Protein AF-A0A7X5CZ68-F1 (afdb_monomer_lite)

Secondary structure (DSSP, 8-state):
--HHHHHHHHHHHHHHHHHGGGG--S----SBPBHHHHHHHHHHHTT-HHHHHHHTTS--SSTTS-TT-TTHHHHHHHHHTTSS---STT---TTSBPBHHHHHHHHHHHTT--GGG-SSHHHHHHHHHHTTTTTTS---TTSBPBHHHHHHHHHHHHTTTT--EEEE----TTS-HHHHHHHHHHTT-EEEEPPPP-BTTS-B-TTSPBPGGGB-TTSPBPHHHHHHHHTT-GGGBSHHHHTTT-SEEEE---SBPPGGGSSS-----STT--B-HHHHHHHHHHHHHHHHHT--EEEETHHHHHHHHHTT---BS-HHHHHHHTT---TTSSS--TT-TT---EEEEEEE-TTT-SSHHHHH-SSEEEEEEE--S-B--GGGGTTSSPEEEEEEEETTEEEEEEEE-TTSSSEEEESS-HHHHHHHHHTSS-GGG--S-HHHHHHHHHHHHHHHTTPPEEEEPP-S-GGGGHHHHHHHHHTTPEEEEPPP--SHHHHHHHHTT-SEEEE---SPPPGGGGT-PPPTT-S--SHHHHHHHHHHHHHHHHHHHTT--EEEETHHHHHHHHHTT--EES-HHHHHT--STTGGGT-BTTBPEEEEEEE-TT-SHHHHHHSSSEEEEEEE--S-EE-TTSPPTTPEEEEE-GGG-EEEEE-TTSSSEEEESS-THHHHT-STT--S-HHHHHHHHHHHHHHH-

Radius of gyration: 29.51 Å; chains: 1; bounding box: 81×50×86 Å

Foldseek 3Di:
DPPLVVLQVVLVLLLVQQVVQVPDDDDFDPDFDFLLRLLVLLCVSSVNVVQLVVQLVDAQQAPPDDNPDPRRSSNSVCVVLVLDDCDPVRHPRRRHTAFPLNLLSSLCVSLPQDCLQPVDSVSSLCLCVLLCLQPPHPDDRGHTDTRVSSVSSSVSSSLQRLFFEEEEFDADDPDDVLLVSLLLVVLSHRYDYFDFKDFPLFDADPVRATDCVQADPLRAGDLVSLVVLLVLPLVRICLCSRCVRGLAYEAEAHWDEAQSLALDRDDDDLPSTHYGNSSNSRLLNNLSVCVVPLGAYEYEAVRVVSNLSSLRFDKDSFQQVVQVVVVHGPACQQFHDPPDPPGFFHWAKKAFPCVFDFPLCVLQLDRMWGGFGHHDRMFDFPRRCPPGQKTQGMWDAGRRGTTGAKIFNVVGLHGIYGNTDLSVLLSCVRPVVHNVVRPTDNSSSSSSSSLSRLSSSVFFEEEEFDADRCVVCVLVCVLLSVLGHHYTYQDQDQAQVSLLVSLVSGLAYEYDDDADADQVLLPDDDDPPGPPPDPSNVSSLNRLLSNLLNCLVVLRAYEAEAVRLVSNQSSLNFGKDRFQCVVVVHDPDLCVCQAPPPAWRFWKKAFAPPDDLLCVLQVDRMFGTFTHHDGMATDPVGGGPQWDQTMAIPPRTRAKIFNVVGLHDIYGNTQLSVDLVHDPSHDTDNSSSSSSSSVSSVSSD

Structure (mmCIF, N/CA/C/O backbone):
data_AF-A0A7X5CZ68-F1
#
_entry.id   AF-A0A7X5CZ68-F1
#
loop_
_atom_site.group_PDB
_atom_site.id
_atom_site.type_symbol
_atom_site.label_atom_id
_atom_site.label_alt_id
_atom_site.label_comp_id
_atom_site.label_asym_id
_atom_site.label_entity_id
_atom_site.label_seq_id
_atom_site.pdbx_PDB_ins_code
_atom_site.Cartn_x
_atom_site.Cartn_y
_atom_site.Cartn_z
_atom_site.occupancy
_atom_site.B_iso_or_equiv
_atom_site.auth_seq_id
_atom_site.auth_comp_id
_atom_site.auth_asym_id
_atom_site.auth_atom_id
_atom_site.pdbx_PDB_model_num
ATOM 1 N N . MET A 1 1 ? -5.972 -18.684 9.058 1.00 35.22 1 MET A N 1
ATOM 2 C CA . MET A 1 1 ? -6.239 -17.265 9.376 1.00 35.22 1 MET A CA 1
ATOM 3 C C . MET A 1 1 ? -4.919 -16.532 9.219 1.00 35.22 1 MET A C 1
ATOM 5 O O . MET A 1 1 ? -3.970 -16.954 9.872 1.00 35.22 1 MET A O 1
ATOM 9 N N . LYS A 1 2 ? -4.811 -15.534 8.329 1.00 49.53 2 LYS A N 1
ATOM 10 C CA . LYS A 1 2 ? -3.600 -14.694 8.250 1.00 49.53 2 LYS A CA 1
ATOM 11 C C . LYS A 1 2 ? -3.381 -14.028 9.622 1.00 49.53 2 LYS A C 1
ATOM 13 O O . LYS A 1 2 ? -4.362 -13.628 10.251 1.00 49.53 2 LYS A O 1
ATOM 18 N N . LYS A 1 3 ? -2.131 -13.928 10.099 1.00 53.28 3 LYS A N 1
ATOM 19 C CA . LYS A 1 3 ? -1.780 -13.359 11.423 1.00 53.28 3 LYS A CA 1
ATOM 20 C C . LYS A 1 3 ? -2.415 -11.974 11.663 1.00 53.28 3 LYS A C 1
ATOM 22 O O . LYS A 1 3 ? -2.873 -11.705 12.772 1.00 53.28 3 LYS A O 1
ATOM 27 N N . GLY A 1 4 ? -2.525 -11.151 10.616 1.00 51.50 4 GLY A N 1
ATOM 28 C CA . GLY A 1 4 ? -3.126 -9.814 10.677 1.00 51.50 4 GLY A CA 1
ATOM 29 C C . GLY A 1 4 ? -4.616 -9.786 11.048 1.00 51.50 4 GLY A C 1
ATOM 30 O O . GLY A 1 4 ? -5.042 -8.890 11.772 1.00 51.50 4 GLY A O 1
ATOM 31 N N . ILE A 1 5 ? -5.407 -10.791 10.649 1.00 50.97 5 ILE A N 1
ATOM 32 C CA . ILE A 1 5 ? -6.865 -10.817 10.889 1.00 50.97 5 ILE A CA 1
ATOM 33 C C . ILE A 1 5 ? -7.178 -10.946 12.389 1.00 50.97 5 ILE A C 1
ATOM 35 O O . ILE A 1 5 ? -8.067 -10.271 12.902 1.00 50.97 5 ILE A O 1
ATOM 39 N N . PHE A 1 6 ? -6.421 -11.774 13.116 1.00 52.44 6 PHE A N 1
ATOM 40 C CA . PHE A 1 6 ? -6.615 -11.958 14.559 1.00 52.44 6 PHE A CA 1
ATOM 41 C C . PHE A 1 6 ? -6.206 -10.713 15.362 1.00 52.44 6 PHE A C 1
ATOM 43 O O . PHE A 1 6 ? -6.923 -10.329 16.285 1.00 52.44 6 PHE A O 1
ATOM 50 N N . ARG A 1 7 ? -5.108 -10.040 14.973 1.00 63.91 7 ARG A N 1
ATOM 51 C CA . ARG A 1 7 ? -4.678 -8.771 15.591 1.00 63.91 7 ARG A CA 1
ATOM 52 C C . ARG A 1 7 ? -5.766 -7.693 15.449 1.00 63.91 7 ARG A C 1
ATOM 54 O O . ARG A 1 7 ? -6.125 -7.068 16.441 1.00 63.91 7 ARG A O 1
ATOM 61 N N . ARG A 1 8 ? -6.394 -7.562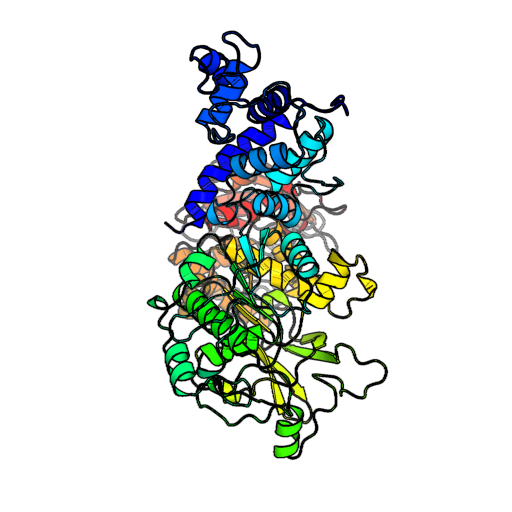 14.271 1.00 59.66 8 ARG A N 1
ATOM 62 C CA . ARG A 1 8 ? -7.445 -6.552 14.006 1.00 59.66 8 ARG A CA 1
ATOM 63 C C . ARG A 1 8 ? -8.704 -6.686 14.858 1.00 59.66 8 ARG A C 1
ATOM 65 O O . ARG A 1 8 ? -9.227 -5.678 15.327 1.00 59.66 8 ARG A O 1
ATOM 72 N N . VAL A 1 9 ? -9.205 -7.906 15.062 1.00 55.62 9 VAL A N 1
ATOM 73 C CA . VAL A 1 9 ? -10.436 -8.124 15.849 1.00 55.62 9 VAL A CA 1
ATOM 74 C C . VAL A 1 9 ? -10.251 -7.651 17.292 1.00 55.62 9 VAL A C 1
ATOM 76 O O . VAL A 1 9 ? -11.149 -7.042 17.870 1.00 55.62 9 VAL A O 1
ATOM 79 N N . ILE A 1 10 ? -9.069 -7.886 17.860 1.00 56.59 10 ILE A N 1
ATOM 80 C CA . ILE A 1 10 ? -8.745 -7.472 19.225 1.00 56.59 10 ILE A CA 1
ATOM 81 C C . ILE A 1 10 ? -8.475 -5.959 19.287 1.00 56.59 10 ILE A C 1
ATOM 83 O O . ILE A 1 10 ? -8.952 -5.285 20.201 1.00 56.59 10 ILE A O 1
ATOM 87 N N . SER A 1 11 ? -7.800 -5.409 18.272 1.00 60.72 11 SER A N 1
ATOM 88 C CA . SER A 1 11 ? -7.573 -3.970 18.098 1.00 60.72 11 SER A CA 1
ATOM 89 C C . SER A 1 11 ? -8.865 -3.139 18.139 1.00 60.72 11 SER A C 1
ATOM 91 O O . SER A 1 11 ? -8.887 -2.089 18.778 1.00 60.72 11 SER A O 1
ATOM 93 N N . LEU A 1 12 ? -9.961 -3.612 17.531 1.00 57.00 12 LEU A N 1
ATOM 94 C CA . LEU A 1 12 ? -11.237 -2.879 17.491 1.00 57.00 12 LEU A CA 1
ATOM 95 C C . LEU A 1 12 ? -11.872 -2.703 18.887 1.00 57.00 12 LEU A C 1
ATOM 97 O O . LEU A 1 12 ? -12.460 -1.661 19.187 1.00 57.00 12 LEU A O 1
ATOM 101 N N . ILE A 1 13 ? -11.723 -3.707 19.757 1.00 63.41 13 ILE A N 1
ATOM 102 C CA . ILE A 1 13 ? -12.223 -3.673 21.140 1.00 63.41 13 ILE A CA 1
ATOM 103 C C . ILE A 1 13 ? -11.433 -2.640 21.951 1.00 63.41 13 ILE A C 1
ATOM 105 O O . ILE A 1 13 ? -12.026 -1.809 22.637 1.00 63.41 13 ILE A O 1
ATOM 109 N N . ILE A 1 14 ? -10.103 -2.646 21.819 1.00 67.50 14 ILE A N 1
ATOM 110 C CA . ILE A 1 14 ? -9.207 -1.716 22.525 1.00 67.50 14 ILE A CA 1
ATOM 111 C C . ILE A 1 14 ? -9.460 -0.272 22.084 1.00 67.50 14 ILE A C 1
ATOM 113 O O . ILE A 1 14 ? -9.601 0.608 22.934 1.00 67.50 14 ILE A O 1
ATOM 117 N N . ALA A 1 15 ? -9.563 -0.029 20.772 1.00 63.47 15 ALA A N 1
ATOM 118 C CA . ALA A 1 15 ? -9.852 1.299 20.233 1.00 63.47 15 ALA A CA 1
ATOM 119 C C . ALA A 1 15 ? -11.174 1.847 20.780 1.00 63.47 15 ALA A C 1
ATOM 121 O O . ALA A 1 15 ? -11.231 2.987 21.236 1.00 63.47 15 ALA A O 1
ATOM 122 N N . THR A 1 16 ? -12.217 1.011 20.812 1.00 59.06 16 THR A N 1
ATOM 123 C CA . THR A 1 16 ? -13.520 1.396 21.366 1.00 59.06 16 THR A CA 1
ATOM 124 C C . THR A 1 16 ? -13.395 1.809 22.835 1.00 59.06 16 THR A C 1
ATOM 126 O O . THR A 1 16 ? -13.939 2.840 23.218 1.00 59.06 16 THR A O 1
ATOM 129 N N . CYS A 1 17 ? -12.630 1.073 23.649 1.00 62.72 17 CYS A N 1
ATOM 130 C CA . CYS A 1 17 ? -12.395 1.417 25.054 1.00 62.72 17 CYS A CA 1
ATOM 131 C C . CYS A 1 17 ? -11.641 2.748 25.237 1.00 62.72 17 CYS A C 1
ATOM 133 O O . CYS A 1 17 ? -12.026 3.536 26.097 1.00 62.72 17 CYS A O 1
ATOM 135 N N . MET A 1 18 ? -10.618 3.036 24.421 1.00 68.75 18 MET A N 1
ATOM 136 C CA . MET A 1 18 ? -9.841 4.281 24.530 1.00 68.75 18 MET A CA 1
ATOM 137 C C . MET A 1 18 ? -10.621 5.527 24.080 1.00 68.75 18 MET A C 1
ATOM 139 O O . MET A 1 18 ? -10.473 6.588 24.687 1.00 68.75 18 MET A O 1
ATOM 143 N N . VAL A 1 19 ? -11.491 5.422 23.067 1.00 54.94 19 VAL A N 1
ATOM 144 C CA . VAL A 1 19 ? -12.254 6.569 22.527 1.00 54.94 19 VAL A CA 1
ATOM 145 C C . VAL A 1 19 ? -13.197 7.180 23.573 1.00 54.94 19 VAL A C 1
ATOM 147 O O . VAL A 1 19 ? -13.352 8.400 23.616 1.00 54.94 19 VAL A O 1
ATOM 150 N N . PHE A 1 20 ? -13.769 6.374 24.476 1.00 50.47 20 PHE A N 1
ATOM 151 C CA . PHE A 1 20 ? -14.652 6.880 25.537 1.00 50.47 20 PHE A CA 1
ATOM 152 C C . PHE A 1 20 ? -13.923 7.679 26.633 1.00 50.47 20 PHE A C 1
ATOM 154 O O . PHE A 1 20 ? -14.557 8.489 27.308 1.00 50.47 20 PHE A O 1
ATOM 161 N N . SER A 1 21 ? -12.605 7.521 26.789 1.00 51.41 21 SER A N 1
ATOM 162 C CA . SER A 1 21 ? -11.818 8.276 27.783 1.00 51.41 21 SER A CA 1
ATOM 163 C C . SER A 1 21 ? -11.348 9.660 27.329 1.00 51.41 21 SER A C 1
ATOM 165 O O . SER A 1 21 ? -11.059 10.511 28.169 1.00 51.41 21 SER A O 1
ATOM 167 N N . LEU A 1 22 ? -11.330 9.927 26.017 1.00 52.78 22 LEU A N 1
ATOM 168 C CA . LEU A 1 22 ? -10.860 11.201 25.450 1.00 52.78 22 LEU A CA 1
ATOM 169 C C . LEU A 1 22 ? -11.785 12.391 25.783 1.00 52.78 22 LEU A C 1
ATOM 171 O O . LEU A 1 22 ? -11.454 13.538 25.497 1.00 52.78 22 LEU A O 1
ATOM 175 N N . GLY A 1 23 ? -12.940 12.134 26.408 1.00 44.09 23 GLY A N 1
ATOM 176 C CA . GLY A 1 23 ? -13.920 13.141 26.820 1.00 44.09 23 GLY A CA 1
ATOM 177 C C . GLY A 1 23 ? -13.605 13.893 28.122 1.00 44.09 23 GLY A C 1
ATOM 178 O O . GLY A 1 23 ? -14.427 14.706 28.543 1.00 44.09 23 GLY A O 1
ATOM 179 N N . ILE A 1 24 ? -12.463 13.650 28.779 1.00 47.41 24 ILE A N 1
ATOM 180 C CA . ILE A 1 24 ? -12.120 14.287 30.064 1.00 47.41 24 ILE A CA 1
ATOM 181 C C . ILE A 1 24 ? -10.760 14.993 29.993 1.00 47.41 24 ILE A C 1
ATOM 183 O O . ILE A 1 24 ? -9.799 14.495 30.558 1.00 47.41 24 ILE A O 1
ATOM 187 N N . THR A 1 25 ? -10.651 16.190 29.405 1.00 48.03 25 THR A N 1
ATOM 188 C CA . THR A 1 25 ? -9.485 17.057 29.693 1.00 48.03 25 THR A CA 1
ATOM 189 C C . THR A 1 25 ? -9.749 18.548 29.491 1.00 48.03 25 THR A C 1
ATOM 191 O O . THR A 1 25 ? -9.711 19.055 28.372 1.00 48.03 25 THR A O 1
ATOM 194 N N . THR A 1 26 ? -9.875 19.281 30.597 1.00 46.50 26 THR A N 1
ATOM 195 C CA . THR A 1 26 ? -9.484 20.704 30.676 1.00 46.50 26 THR A CA 1
ATOM 196 C C . THR A 1 26 ? -8.602 21.023 31.895 1.00 46.50 26 THR A C 1
ATOM 198 O O . THR A 1 26 ? -8.214 22.175 32.059 1.00 46.50 26 THR A O 1
ATOM 201 N N . TYR A 1 27 ? -8.225 20.029 32.723 1.00 52.41 27 TYR A N 1
ATOM 202 C CA . TYR A 1 27 ? -7.493 20.248 33.988 1.00 52.41 27 TYR A CA 1
ATOM 203 C C . TYR A 1 27 ? -6.554 19.090 34.416 1.00 52.41 27 TYR A C 1
ATOM 205 O O . TYR A 1 27 ? -6.491 18.768 35.601 1.00 52.41 27 TYR A O 1
ATOM 213 N N . ALA A 1 28 ? -5.841 18.426 33.495 1.00 62.06 28 ALA A N 1
ATOM 214 C CA . ALA A 1 28 ? -4.807 17.456 33.898 1.00 62.06 28 ALA A CA 1
ATOM 215 C C . ALA A 1 28 ? -3.602 18.194 34.520 1.00 62.06 28 ALA A C 1
ATOM 217 O O . ALA A 1 28 ? -3.162 19.205 33.973 1.00 62.06 28 ALA A O 1
ATOM 218 N N . SER A 1 29 ? -3.100 17.726 35.669 1.00 71.25 29 SER A N 1
ATOM 219 C CA . SER A 1 29 ? -1.969 18.351 36.368 1.00 71.25 29 SER A CA 1
ATOM 220 C C . SER A 1 29 ? -0.622 18.003 35.720 1.00 71.25 29 SER A C 1
ATOM 222 O O . SER A 1 29 ? -0.449 16.930 35.137 1.00 71.25 29 SER A O 1
ATOM 224 N N . ASP A 1 30 ? 0.347 18.908 35.885 1.00 77.88 30 ASP A N 1
ATOM 225 C CA . ASP A 1 30 ? 1.755 18.694 35.512 1.00 77.88 30 ASP A CA 1
ATOM 226 C C . ASP A 1 30 ? 2.582 18.034 36.629 1.00 77.88 30 ASP A C 1
ATOM 228 O O . ASP A 1 30 ? 3.779 17.795 36.466 1.00 77.88 30 ASP A O 1
ATOM 232 N N . ASP A 1 31 ? 1.952 17.721 37.763 1.00 86.12 31 ASP A N 1
ATOM 233 C CA . ASP A 1 31 ? 2.608 17.028 38.867 1.00 86.12 31 ASP A CA 1
ATOM 234 C C . ASP A 1 31 ? 3.003 15.600 38.457 1.00 86.12 31 ASP A C 1
ATOM 236 O O . ASP A 1 31 ? 2.296 14.923 37.704 1.00 86.12 31 ASP A O 1
ATOM 240 N N . ALA A 1 32 ? 4.150 15.144 38.964 1.00 91.88 32 ALA A N 1
ATOM 241 C CA . ALA A 1 32 ? 4.637 13.791 38.726 1.00 91.88 32 ALA A CA 1
ATOM 242 C C . ALA A 1 32 ? 3.706 12.759 39.376 1.00 91.88 32 ALA A C 1
ATOM 244 O O . ALA A 1 32 ? 3.396 12.863 40.563 1.00 91.88 32 ALA A O 1
ATOM 245 N N . LEU A 1 33 ? 3.311 11.748 38.605 1.00 95.50 33 LEU A N 1
ATOM 246 C CA . LEU A 1 33 ? 2.500 10.638 39.093 1.00 95.50 33 LEU A CA 1
ATOM 247 C C . LEU A 1 33 ? 3.352 9.643 39.886 1.00 95.50 33 LEU A C 1
ATOM 249 O O . LEU A 1 33 ? 4.505 9.370 39.546 1.00 95.50 33 LEU A O 1
ATOM 253 N N . THR A 1 34 ? 2.756 9.032 40.903 1.00 96.69 34 THR A N 1
ATOM 254 C CA . THR A 1 34 ? 3.235 7.762 41.463 1.00 96.69 34 THR A CA 1
ATOM 255 C C . THR A 1 34 ? 2.854 6.587 40.554 1.00 96.69 34 THR A C 1
ATOM 257 O O . THR A 1 34 ? 1.952 6.686 39.715 1.00 96.69 34 THR A O 1
ATOM 260 N N . ARG A 1 35 ? 3.507 5.431 40.722 1.00 96.06 35 ARG A N 1
ATOM 261 C CA . ARG A 1 35 ? 3.188 4.204 39.966 1.00 96.06 35 ARG A CA 1
ATOM 262 C C . ARG A 1 35 ? 1.737 3.758 40.166 1.00 96.06 35 ARG A C 1
ATOM 264 O O . ARG A 1 35 ? 1.097 3.324 39.209 1.00 96.06 35 ARG A O 1
ATOM 271 N N . ALA A 1 36 ? 1.199 3.890 41.379 1.00 95.44 36 ALA A N 1
ATOM 272 C CA . ALA A 1 36 ? -0.195 3.559 41.667 1.00 95.44 36 ALA A CA 1
ATOM 273 C C . ALA A 1 36 ? -1.189 4.511 40.978 1.00 95.44 36 ALA A C 1
ATOM 275 O O . ALA A 1 36 ? -2.195 4.056 40.428 1.00 95.44 36 ALA A O 1
ATOM 276 N N . GLU A 1 37 ? -0.895 5.815 40.953 1.00 95.38 37 GLU A N 1
ATOM 277 C CA . GLU A 1 37 ? -1.722 6.807 40.254 1.00 95.38 37 GLU A CA 1
ATOM 278 C C . GLU A 1 37 ? -1.704 6.601 38.736 1.00 95.38 37 GLU A C 1
ATOM 280 O O . GLU A 1 37 ? -2.759 6.673 38.105 1.00 95.38 37 GLU A O 1
ATOM 285 N N . LEU A 1 38 ? -0.542 6.271 38.156 1.00 95.50 38 LEU A N 1
ATOM 286 C CA . LEU A 1 38 ? -0.417 5.935 36.735 1.00 95.50 38 LEU A CA 1
ATOM 287 C C . LEU A 1 38 ? -1.285 4.723 36.358 1.00 95.50 38 LEU A C 1
ATOM 289 O O . LEU A 1 38 ? -2.043 4.782 35.390 1.00 95.50 38 LEU A O 1
ATOM 293 N N . VAL A 1 39 ? -1.219 3.634 37.134 1.00 95.31 39 VAL A N 1
ATOM 294 C CA . VAL A 1 39 ? -2.029 2.428 36.880 1.00 95.31 39 VAL A CA 1
ATOM 295 C C . VAL A 1 39 ? -3.521 2.711 37.023 1.00 95.31 39 VAL A C 1
ATOM 297 O O . VAL A 1 39 ? -4.319 2.239 36.212 1.00 95.31 39 VAL A O 1
ATOM 300 N N . LYS A 1 40 ? -3.915 3.503 38.025 1.00 94.00 40 LYS A N 1
ATOM 301 C CA . LYS A 1 40 ? -5.305 3.942 38.156 1.00 94.00 40 LYS A CA 1
ATOM 302 C C . LYS A 1 40 ? -5.756 4.697 36.903 1.00 94.00 40 LYS A C 1
ATOM 304 O O . LYS A 1 40 ? -6.815 4.385 36.365 1.00 94.00 40 LYS A O 1
ATOM 309 N N . LEU A 1 41 ? -4.948 5.646 36.428 1.00 91.44 41 LEU A N 1
ATOM 310 C CA . LEU A 1 41 ? -5.261 6.443 35.245 1.00 91.44 41 LEU A CA 1
ATOM 311 C C . LEU A 1 41 ? -5.403 5.565 33.993 1.00 91.44 41 LEU A C 1
ATOM 313 O O . LEU A 1 41 ? -6.374 5.711 33.264 1.00 91.44 41 LEU A O 1
ATOM 317 N N . LEU A 1 42 ? -4.512 4.589 33.791 1.00 90.94 42 LEU A N 1
ATOM 318 C CA . LEU A 1 42 ? -4.599 3.604 32.704 1.00 90.94 42 LEU A CA 1
ATOM 319 C C . LEU A 1 42 ? -5.924 2.814 32.714 1.00 90.94 42 LEU A C 1
ATOM 321 O O . LEU A 1 42 ? -6.554 2.612 31.675 1.00 90.94 42 LEU A O 1
ATOM 325 N N . VAL A 1 43 ? -6.354 2.349 33.887 1.00 89.69 43 VAL A N 1
ATOM 326 C CA . VAL A 1 43 ? -7.599 1.579 34.049 1.00 89.69 43 VAL A CA 1
ATOM 327 C C . VAL A 1 43 ? -8.840 2.458 33.859 1.00 89.69 43 VAL A C 1
ATOM 329 O O . VAL A 1 43 ? -9.831 2.016 33.276 1.00 89.69 43 VAL A O 1
ATOM 332 N N . ASP A 1 44 ? -8.792 3.711 34.306 1.00 86.94 44 ASP A N 1
ATOM 333 C CA . ASP A 1 44 ? -9.871 4.670 34.060 1.00 86.94 44 ASP A CA 1
ATOM 334 C C . ASP A 1 44 ? -9.977 5.003 32.561 1.00 86.94 44 ASP A C 1
ATOM 336 O O . ASP A 1 44 ? -11.078 5.007 32.010 1.00 86.94 44 ASP A O 1
ATOM 340 N N . THR A 1 45 ? -8.842 5.164 31.869 1.00 78.94 45 THR A N 1
ATOM 341 C CA . THR A 1 45 ? -8.762 5.365 30.409 1.00 78.94 45 THR A CA 1
ATOM 342 C C . THR A 1 45 ? -9.390 4.215 29.614 1.00 78.94 45 THR A C 1
ATOM 344 O O . THR A 1 45 ? -9.889 4.407 28.510 1.00 78.94 45 THR A O 1
ATOM 347 N N . THR A 1 46 ? -9.409 3.003 30.164 1.00 80.00 46 THR A N 1
ATOM 348 C CA . THR A 1 46 ? -10.030 1.837 29.514 1.00 80.00 46 THR A CA 1
ATOM 349 C C . THR A 1 46 ? -11.487 1.615 29.932 1.00 80.00 46 THR A C 1
ATOM 351 O O . THR A 1 46 ? -12.123 0.672 29.459 1.00 80.00 46 THR A O 1
ATOM 354 N N . GLY A 1 47 ? -12.040 2.472 30.800 1.00 82.56 47 GLY A N 1
ATOM 355 C CA . GLY A 1 47 ? -13.410 2.361 31.304 1.00 82.56 47 GLY A CA 1
ATOM 356 C C . GLY A 1 47 ? -13.629 1.167 32.240 1.00 82.56 47 GLY A C 1
ATOM 357 O O . GLY A 1 47 ? -14.759 0.704 32.393 1.00 82.56 47 GLY A O 1
ATOM 358 N N . GLN A 1 48 ? -12.568 0.637 32.858 1.00 85.12 48 GLN A N 1
ATOM 359 C CA . GLN A 1 48 ? -12.615 -0.597 33.655 1.00 85.12 48 GLN A CA 1
ATOM 360 C C . GLN A 1 48 ? -12.687 -0.349 35.176 1.00 85.12 48 GLN A C 1
ATOM 362 O O . GLN A 1 48 ? -12.429 -1.255 35.972 1.00 85.12 48 GLN A O 1
ATOM 367 N N . THR A 1 49 ? -13.086 0.848 35.612 1.00 85.56 49 THR A N 1
ATOM 368 C CA . THR A 1 49 ? -13.157 1.243 37.032 1.00 85.56 49 THR A CA 1
ATOM 369 C C . THR A 1 49 ? -14.024 0.294 37.882 1.00 85.56 49 THR A C 1
ATOM 371 O O . THR A 1 49 ? -13.646 -0.070 38.996 1.00 85.56 49 THR A O 1
ATOM 374 N N . GLU A 1 50 ? -15.159 -0.188 37.360 1.00 86.88 50 GLU A N 1
ATOM 375 C CA . GLU A 1 50 ? -16.010 -1.161 38.073 1.00 86.88 50 GLU A CA 1
ATOM 376 C C . GLU A 1 50 ? -15.327 -2.527 38.248 1.00 86.88 50 GLU A C 1
ATOM 378 O O . GLU A 1 50 ? -15.471 -3.190 39.278 1.00 86.88 50 GLU A O 1
ATOM 383 N N . GLN A 1 51 ? -14.537 -2.945 37.257 1.00 89.81 51 GLN A N 1
ATOM 384 C CA . GLN A 1 51 ? -13.796 -4.207 37.290 1.00 89.81 51 GLN A CA 1
ATOM 385 C C . GLN A 1 51 ? -12.642 -4.124 38.294 1.00 89.81 51 GLN A C 1
ATOM 387 O O . GLN A 1 51 ? -12.365 -5.100 38.995 1.00 89.81 51 GLN A O 1
ATOM 392 N N . ALA A 1 52 ? -12.027 -2.946 38.436 1.00 90.06 52 ALA A N 1
ATOM 393 C CA . ALA A 1 52 ? -11.026 -2.688 39.464 1.00 90.06 52 ALA A CA 1
ATOM 394 C C . ALA A 1 52 ? -11.625 -2.813 40.873 1.00 90.06 52 ALA A C 1
ATOM 396 O O . ALA A 1 52 ? -11.026 -3.447 41.741 1.00 90.06 52 ALA A O 1
ATOM 397 N N . ALA A 1 53 ? -12.844 -2.307 41.099 1.00 89.31 53 ALA A N 1
ATOM 398 C CA . ALA A 1 53 ? -13.529 -2.460 42.385 1.00 89.31 53 ALA A CA 1
ATOM 399 C C . ALA A 1 53 ? -13.774 -3.938 42.752 1.00 89.31 53 ALA A C 1
ATOM 401 O O . ALA A 1 53 ? -13.631 -4.323 43.913 1.00 89.31 53 ALA A O 1
ATOM 402 N N . ALA A 1 54 ? -14.089 -4.788 41.770 1.00 89.88 54 ALA A N 1
ATOM 403 C CA . ALA A 1 54 ? -14.203 -6.231 41.983 1.00 89.88 54 ALA A CA 1
ATOM 404 C C . ALA A 1 54 ? -12.838 -6.895 42.252 1.00 89.88 54 ALA A C 1
ATOM 406 O O . ALA A 1 54 ? -12.733 -7.776 43.107 1.00 89.88 54 ALA A O 1
ATOM 407 N N . ALA A 1 55 ? -11.783 -6.462 41.556 1.00 91.00 55 ALA A N 1
ATOM 408 C CA . ALA A 1 55 ? -10.425 -6.976 41.735 1.00 91.00 55 ALA A CA 1
ATOM 409 C C . ALA A 1 55 ? -9.824 -6.647 43.117 1.00 91.00 55 ALA A C 1
ATOM 411 O O . ALA A 1 55 ? -8.969 -7.396 43.591 1.00 91.00 55 ALA A O 1
ATOM 412 N N . ALA A 1 56 ? -10.314 -5.602 43.797 1.00 89.62 56 ALA A N 1
ATOM 413 C CA . ALA A 1 56 ? -9.931 -5.263 45.173 1.00 89.62 56 ALA A CA 1
ATOM 414 C C . ALA A 1 56 ? -10.392 -6.302 46.217 1.00 89.62 56 ALA A C 1
ATOM 416 O O . ALA A 1 56 ? -9.926 -6.289 47.347 1.00 89.62 56 ALA A O 1
ATOM 417 N N . GLN A 1 57 ? -11.303 -7.221 45.867 1.00 87.88 57 GLN A N 1
ATOM 418 C CA . GLN A 1 57 ? -11.741 -8.294 46.776 1.00 87.88 57 GLN A CA 1
ATOM 419 C C . GLN A 1 57 ? -10.745 -9.460 46.871 1.00 87.88 57 GLN A C 1
ATOM 421 O O . GLN A 1 57 ? -10.983 -10.426 47.597 1.00 87.88 57 GLN A O 1
ATOM 426 N N . ARG A 1 58 ? -9.660 -9.417 46.094 1.00 87.19 58 ARG A N 1
ATOM 427 C CA . ARG A 1 58 ? -8.592 -10.416 46.100 1.00 87.19 58 ARG A CA 1
ATOM 428 C C . ARG A 1 58 ? -7.330 -9.751 46.625 1.00 87.19 58 ARG A C 1
ATOM 430 O O . ARG A 1 58 ? -7.017 -8.648 46.197 1.00 87.19 58 ARG A O 1
ATOM 437 N N . ALA A 1 59 ? -6.605 -10.445 47.496 1.00 89.62 59 ALA A N 1
ATOM 438 C CA . ALA A 1 59 ? -5.309 -9.968 47.958 1.00 89.62 59 ALA A CA 1
ATOM 439 C C . ALA A 1 59 ? -4.351 -9.800 46.771 1.00 89.62 59 ALA A C 1
ATOM 441 O O . ALA A 1 59 ? -4.308 -10.656 45.877 1.00 89.62 59 ALA A O 1
ATOM 442 N N . SER A 1 60 ? -3.591 -8.708 46.785 1.00 91.81 60 SER A N 1
ATOM 443 C CA . SER A 1 60 ? -2.561 -8.453 45.783 1.00 91.81 60 SER A CA 1
ATOM 444 C C . SER A 1 60 ? -1.496 -9.551 45.752 1.00 91.81 60 SER A C 1
ATOM 446 O O . SER A 1 60 ? -1.091 -10.095 46.781 1.00 91.81 60 SER A O 1
ATOM 448 N N . VAL A 1 61 ? -1.012 -9.860 44.546 1.00 92.62 61 VAL A N 1
ATOM 449 C CA . VAL A 1 61 ? 0.178 -10.709 44.356 1.00 92.62 61 VAL A CA 1
ATOM 450 C C . VAL A 1 61 ? 1.464 -9.990 44.770 1.00 92.62 61 VAL A C 1
ATOM 452 O O . VAL A 1 61 ? 2.481 -10.641 45.003 1.00 92.62 61 VAL A O 1
ATOM 455 N N . PHE A 1 62 ? 1.412 -8.658 44.857 1.00 94.31 62 PHE A N 1
ATOM 456 C CA . PHE A 1 62 ? 2.513 -7.812 45.282 1.00 94.31 62 PHE A CA 1
ATOM 457 C C . PHE A 1 62 ? 2.448 -7.578 46.789 1.00 94.31 62 PHE A C 1
ATOM 459 O O . PHE A 1 62 ? 1.449 -7.084 47.310 1.00 94.31 62 PHE A O 1
ATOM 466 N N . GLN A 1 63 ? 3.527 -7.911 47.487 1.00 92.81 63 GLN A N 1
ATOM 467 C CA . GLN A 1 63 ? 3.616 -7.886 48.948 1.00 92.81 63 GLN A CA 1
ATOM 468 C C . GLN A 1 63 ? 3.633 -6.472 49.546 1.00 92.81 63 GLN A C 1
ATOM 470 O O . GLN A 1 63 ? 3.376 -6.301 50.734 1.00 92.81 63 GLN A O 1
ATOM 475 N N . ASP A 1 64 ? 3.971 -5.470 48.738 1.00 93.62 64 ASP A N 1
ATOM 476 C CA . ASP A 1 64 ? 4.065 -4.060 49.114 1.00 93.62 64 ASP A CA 1
ATOM 477 C C . ASP A 1 64 ? 2.809 -3.251 48.748 1.00 93.62 64 ASP A C 1
ATOM 479 O O . ASP A 1 64 ? 2.746 -2.047 48.999 1.00 93.62 64 ASP A O 1
ATOM 483 N N . VAL A 1 65 ? 1.780 -3.910 48.207 1.00 93.56 65 VAL A N 1
ATOM 484 C CA . VAL A 1 65 ? 0.446 -3.333 48.026 1.00 93.56 65 VAL A CA 1
ATOM 485 C C . VAL A 1 65 ? -0.392 -3.686 49.250 1.00 93.56 65 VAL A C 1
ATOM 487 O O . VAL A 1 65 ? -0.752 -4.841 49.462 1.00 93.56 65 VAL A O 1
ATOM 490 N N . ALA A 1 66 ? -0.680 -2.683 50.079 1.00 91.06 66 ALA A N 1
ATOM 491 C CA . ALA A 1 66 ? -1.430 -2.878 51.315 1.00 91.06 66 ALA A CA 1
ATOM 492 C C . ALA A 1 66 ? -2.884 -3.311 51.052 1.00 91.06 66 ALA A C 1
ATOM 494 O O . ALA A 1 66 ? -3.576 -2.696 50.237 1.00 91.06 66 ALA A O 1
ATOM 495 N N . GLU A 1 67 ? -3.351 -4.307 51.809 1.00 90.12 67 GLU A N 1
ATOM 496 C CA . GLU A 1 67 ? -4.754 -4.736 51.820 1.00 90.12 67 GLU A CA 1
ATOM 497 C C . GLU A 1 67 ? -5.669 -3.554 52.184 1.00 90.12 67 GLU A C 1
ATOM 499 O O . GLU A 1 67 ? -5.446 -2.850 53.174 1.00 90.12 67 GLU A O 1
ATOM 504 N N . GLY A 1 68 ? -6.695 -3.318 51.368 1.00 85.75 68 GLY A N 1
ATOM 505 C CA . GLY A 1 68 ? -7.620 -2.196 51.518 1.00 85.75 68 GLY A CA 1
ATOM 506 C C . GLY A 1 68 ? -7.086 -0.854 51.005 1.00 85.75 68 GLY A C 1
ATOM 507 O O . GLY A 1 68 ? -7.732 0.174 51.226 1.00 85.75 68 GLY A O 1
ATOM 508 N N . SER A 1 69 ? -5.933 -0.829 50.323 1.00 91.44 69 SER A N 1
ATOM 509 C CA . SER A 1 69 ? -5.442 0.367 49.628 1.00 91.44 69 SER A CA 1
ATOM 510 C C . SER A 1 69 ? -6.433 0.831 48.556 1.00 91.44 69 SER A C 1
ATOM 512 O O . SER A 1 69 ? -7.011 0.024 47.828 1.00 91.44 69 SER A O 1
ATOM 514 N N . ALA A 1 70 ? -6.565 2.150 48.382 1.00 92.44 70 ALA A N 1
ATOM 515 C CA . ALA A 1 70 ? -7.403 2.742 47.336 1.00 92.44 70 ALA A CA 1
ATOM 516 C C . ALA A 1 70 ? -6.988 2.324 45.908 1.00 92.44 70 ALA A C 1
ATOM 518 O O . ALA A 1 70 ? -7.790 2.433 44.981 1.00 92.44 70 ALA A O 1
ATOM 519 N N . TYR A 1 71 ? -5.755 1.832 45.737 1.00 94.81 71 TYR A N 1
ATOM 520 C CA . TYR A 1 71 ? -5.194 1.415 44.452 1.00 94.81 71 TYR A CA 1
ATOM 521 C C . TYR A 1 71 ? -5.126 -0.109 44.260 1.00 94.81 71 TYR A C 1
ATOM 523 O O . TYR A 1 71 ? -4.841 -0.556 43.150 1.00 94.81 71 TYR A O 1
ATOM 531 N N . GLU A 1 72 ? -5.412 -0.912 45.295 1.00 94.75 72 GLU A N 1
ATOM 532 C CA . GLU A 1 72 ? -5.232 -2.376 45.271 1.00 94.75 72 GLU A CA 1
ATOM 533 C C . GLU A 1 72 ? -5.976 -3.030 44.098 1.00 94.75 72 GLU A C 1
ATOM 535 O O . GLU A 1 72 ? -5.393 -3.781 43.318 1.00 94.75 72 GLU A O 1
ATOM 540 N N . GLY A 1 73 ? -7.248 -2.674 43.906 1.00 95.62 73 GLY A N 1
ATOM 541 C CA . GLY A 1 73 ? -8.057 -3.207 42.812 1.00 95.62 73 GLY A CA 1
ATOM 542 C C . GLY A 1 73 ? -7.542 -2.853 41.416 1.00 95.62 73 GLY A C 1
ATOM 543 O O . GLY A 1 73 ? -7.576 -3.691 40.516 1.00 95.62 73 GLY A O 1
ATOM 544 N N . TYR A 1 74 ? -7.023 -1.637 41.238 1.00 95.75 74 TYR A N 1
ATOM 545 C CA . TYR A 1 74 ? -6.473 -1.178 39.960 1.00 95.75 74 TYR A CA 1
ATOM 546 C C . TYR A 1 74 ? -5.188 -1.931 39.612 1.00 95.75 74 TYR A C 1
ATOM 548 O O . TYR A 1 74 ? -5.045 -2.419 38.493 1.00 95.75 74 TYR A O 1
ATOM 556 N N . ILE A 1 75 ? -4.290 -2.087 40.589 1.00 96.06 75 ILE A N 1
ATOM 557 C CA . ILE A 1 75 ? -3.032 -2.829 40.432 1.00 96.06 75 ILE A CA 1
ATOM 558 C C . ILE A 1 75 ? -3.321 -4.305 40.134 1.00 96.06 75 ILE A C 1
ATOM 560 O O . ILE A 1 75 ? -2.770 -4.862 39.184 1.00 96.06 75 ILE A O 1
ATOM 564 N N . ASN A 1 76 ? -4.248 -4.923 40.869 1.00 94.88 76 ASN A N 1
ATOM 565 C CA . ASN A 1 76 ? -4.654 -6.310 40.639 1.00 94.88 76 ASN A CA 1
ATOM 566 C C . ASN A 1 76 ? -5.234 -6.523 39.238 1.00 94.88 76 ASN A C 1
ATOM 568 O O . ASN A 1 76 ? -4.915 -7.518 38.585 1.00 94.88 76 ASN A O 1
ATOM 572 N N . LEU A 1 77 ? -6.079 -5.599 38.772 1.00 94.06 77 LEU A N 1
ATOM 573 C CA . LEU A 1 77 ? -6.665 -5.673 37.438 1.00 94.06 77 LEU A CA 1
ATOM 574 C C . LEU A 1 77 ? -5.604 -5.493 36.346 1.00 94.06 77 LEU A C 1
ATOM 576 O O . LEU A 1 77 ? -5.563 -6.284 35.406 1.00 94.06 77 LEU A O 1
ATOM 580 N N . ALA A 1 78 ? -4.723 -4.498 36.480 1.00 93.25 78 ALA A N 1
ATOM 581 C CA . ALA A 1 78 ? -3.645 -4.261 35.524 1.00 93.25 78 ALA A CA 1
ATOM 582 C C . ALA A 1 78 ? -2.701 -5.469 35.421 1.00 93.25 78 ALA A C 1
ATOM 584 O O . ALA A 1 78 ? -2.327 -5.860 34.315 1.00 93.25 78 ALA A O 1
ATOM 585 N N . TYR A 1 79 ? -2.374 -6.108 36.549 1.00 93.69 79 TYR A N 1
ATOM 586 C CA . TYR A 1 79 ? -1.583 -7.339 36.569 1.00 93.69 79 TYR A CA 1
ATOM 587 C C . TYR A 1 79 ? -2.322 -8.506 35.907 1.00 93.69 79 TYR A C 1
ATOM 589 O O . TYR A 1 79 ? -1.757 -9.200 35.064 1.00 93.69 79 TYR A O 1
ATOM 597 N N . ALA A 1 80 ? -3.605 -8.700 36.229 1.00 91.38 80 ALA A N 1
ATOM 598 C CA . ALA A 1 80 ? -4.421 -9.753 35.626 1.00 91.38 80 ALA A CA 1
ATOM 599 C C . ALA A 1 80 ? -4.557 -9.597 34.100 1.00 91.38 80 ALA A C 1
ATOM 601 O O . ALA A 1 80 ? -4.612 -10.597 33.385 1.00 91.38 80 ALA A O 1
ATOM 602 N N . ASN A 1 81 ? -4.556 -8.356 33.608 1.00 88.94 81 ASN A N 1
ATOM 603 C CA . ASN A 1 81 ? -4.577 -8.028 32.182 1.00 88.94 81 ASN A CA 1
ATOM 604 C C . ASN A 1 81 ? -3.176 -8.040 31.536 1.00 88.94 81 ASN A C 1
ATOM 606 O O . ASN A 1 81 ? -3.058 -7.801 30.336 1.00 88.94 81 ASN A O 1
ATOM 610 N N . GLY A 1 82 ? -2.113 -8.317 32.301 1.00 90.44 82 GLY A N 1
ATOM 611 C CA . GLY A 1 82 ? -0.733 -8.362 31.810 1.00 90.44 82 GLY A CA 1
ATOM 612 C C . GLY A 1 82 ? -0.142 -6.999 31.440 1.00 90.44 82 GLY A C 1
ATOM 613 O O . GLY A 1 82 ? 0.836 -6.945 30.698 1.00 90.44 82 GLY A O 1
ATOM 614 N N . LEU A 1 83 ? -0.723 -5.900 31.930 1.00 91.00 83 LEU A N 1
ATOM 615 C CA . LEU A 1 83 ? -0.250 -4.533 31.675 1.00 91.00 83 LEU A CA 1
ATOM 616 C C . LEU A 1 83 ? 0.958 -4.172 32.547 1.00 91.00 83 LEU A C 1
ATOM 618 O O . LEU A 1 83 ? 1.759 -3.323 32.169 1.00 91.00 83 LEU A O 1
ATOM 622 N N . ILE A 1 84 ? 1.108 -4.854 33.684 1.00 92.06 84 ILE A N 1
ATOM 623 C CA . ILE A 1 84 ? 2.247 -4.744 34.599 1.00 92.06 84 ILE A CA 1
ATOM 624 C C . ILE A 1 84 ? 2.772 -6.138 34.947 1.00 92.06 84 ILE A C 1
ATOM 626 O O . ILE A 1 84 ? 2.002 -7.100 34.980 1.00 92.06 84 ILE A O 1
ATOM 630 N N . ASP A 1 85 ? 4.071 -6.239 35.222 1.00 85.88 85 ASP A N 1
ATOM 631 C CA . ASP A 1 85 ? 4.729 -7.503 35.561 1.00 85.88 85 ASP A CA 1
ATOM 632 C C . ASP A 1 85 ? 4.975 -7.669 37.056 1.00 85.88 85 ASP A C 1
ATOM 634 O O . ASP A 1 85 ? 4.980 -6.714 37.830 1.00 85.88 85 ASP A O 1
ATOM 638 N N . ASN A 1 86 ? 5.251 -8.916 37.431 1.00 80.62 86 ASN A N 1
ATOM 639 C CA . ASN A 1 86 ? 5.737 -9.290 38.748 1.00 80.62 86 ASN A CA 1
ATOM 640 C C . ASN A 1 86 ? 7.181 -9.820 38.666 1.00 80.62 86 ASN A C 1
ATOM 642 O O . ASN A 1 86 ? 7.416 -11.024 38.766 1.00 80.62 86 ASN A O 1
ATOM 646 N N . THR A 1 87 ? 8.137 -8.922 38.419 1.00 72.25 87 THR A N 1
ATOM 647 C CA . THR A 1 87 ? 9.565 -9.260 38.245 1.00 72.25 87 THR A CA 1
ATOM 648 C C . THR A 1 87 ? 10.439 -8.889 39.446 1.00 72.25 87 THR A C 1
ATOM 650 O O . THR A 1 87 ? 11.437 -9.562 39.691 1.00 72.25 87 THR A O 1
ATOM 653 N N . ASP A 1 88 ? 10.054 -7.891 40.247 1.00 76.44 88 ASP A N 1
ATOM 654 C CA . ASP A 1 88 ? 10.860 -7.378 41.366 1.00 76.44 88 ASP A CA 1
ATOM 655 C C . ASP A 1 88 ? 10.514 -8.051 42.700 1.00 76.44 88 ASP A C 1
ATOM 657 O O . ASP A 1 88 ? 10.023 -7.420 43.633 1.00 76.44 88 ASP A O 1
ATOM 661 N N . ASN A 1 89 ? 10.773 -9.357 42.819 1.00 82.06 89 ASN A N 1
ATOM 662 C CA . ASN A 1 89 ? 10.571 -10.113 44.067 1.00 82.06 89 ASN A CA 1
ATOM 663 C C . ASN A 1 89 ? 9.166 -9.938 44.688 1.00 82.06 89 ASN A C 1
ATOM 665 O O . ASN A 1 89 ? 9.047 -9.873 45.912 1.00 82.06 89 ASN A O 1
ATOM 669 N N . ASN A 1 90 ? 8.104 -9.874 43.878 1.00 86.25 90 ASN A N 1
ATOM 670 C CA . ASN A 1 90 ? 6.742 -9.572 44.336 1.00 86.25 90 ASN A CA 1
ATOM 671 C C . ASN A 1 90 ? 6.540 -8.150 44.881 1.00 86.25 90 ASN A C 1
ATOM 673 O O . ASN A 1 90 ? 5.641 -7.958 45.690 1.00 86.25 90 ASN A O 1
ATOM 677 N N . CYS A 1 91 ? 7.315 -7.150 44.454 1.00 91.06 91 CYS A N 1
ATOM 678 C CA . CYS A 1 91 ? 7.065 -5.736 44.758 1.00 91.06 91 CYS A CA 1
ATOM 679 C C . CYS A 1 91 ? 6.619 -4.950 43.516 1.00 91.06 91 CYS A C 1
ATOM 681 O O . CYS A 1 91 ? 7.183 -5.116 42.436 1.00 91.06 91 CYS A O 1
ATOM 683 N N . PHE A 1 92 ? 5.634 -4.065 43.680 1.00 93.19 92 PHE A N 1
ATOM 684 C CA . PHE A 1 92 ? 5.176 -3.125 42.648 1.00 93.19 92 PHE A CA 1
ATOM 685 C C . PHE A 1 92 ? 5.699 -1.692 42.858 1.00 93.19 92 PHE A C 1
ATOM 687 O O . PHE A 1 92 ? 5.850 -0.941 41.893 1.00 93.19 92 PHE A O 1
ATOM 694 N N . ASN A 1 93 ? 5.999 -1.324 44.103 1.00 93.75 93 ASN A N 1
ATOM 695 C CA . ASN A 1 93 ? 6.402 -0.007 44.597 1.00 93.75 93 ASN A CA 1
ATOM 696 C C . ASN A 1 93 ? 5.357 1.099 44.326 1.00 93.75 93 ASN A C 1
ATOM 698 O O . ASN A 1 93 ? 5.650 2.047 43.597 1.00 93.75 93 ASN A O 1
ATOM 702 N N . PRO A 1 94 ? 4.138 1.017 44.899 1.00 94.31 94 PRO A N 1
ATOM 703 C CA . PRO A 1 94 ? 3.014 1.891 44.537 1.00 94.31 94 PRO A CA 1
ATOM 704 C C . PRO A 1 94 ? 3.283 3.396 44.704 1.00 94.31 94 PRO A C 1
ATOM 706 O O . PRO A 1 94 ? 2.834 4.174 43.865 1.00 94.31 94 PRO A O 1
ATOM 709 N N . ASP A 1 95 ? 4.041 3.794 45.730 1.00 94.69 95 ASP A N 1
ATOM 710 C CA . ASP A 1 95 ? 4.322 5.202 46.054 1.00 94.69 95 ASP A CA 1
ATOM 711 C C . ASP A 1 95 ? 5.570 5.765 45.344 1.00 94.69 95 ASP A C 1
ATOM 713 O O . ASP A 1 95 ? 5.900 6.943 45.497 1.00 94.69 95 ASP A O 1
ATOM 717 N N . ALA A 1 96 ? 6.305 4.941 44.589 1.00 94.75 96 ALA A N 1
ATOM 718 C CA . ALA A 1 96 ? 7.469 5.414 43.846 1.00 94.75 96 ALA A CA 1
ATOM 719 C C . ALA A 1 96 ? 7.035 6.299 42.660 1.00 94.75 96 ALA A C 1
ATOM 721 O O . ALA A 1 96 ? 5.975 6.048 42.077 1.00 94.75 96 ALA A O 1
ATOM 722 N N . PRO A 1 97 ? 7.843 7.302 42.259 1.00 96.19 97 PRO A N 1
ATOM 723 C CA . PRO A 1 97 ? 7.566 8.090 41.061 1.00 96.19 97 PRO A CA 1
ATOM 724 C C . PRO A 1 97 ? 7.473 7.193 39.822 1.00 96.19 97 PRO A C 1
ATOM 726 O O . PRO A 1 97 ? 8.352 6.362 39.591 1.00 96.19 97 PRO A O 1
ATOM 729 N N . ALA A 1 98 ? 6.421 7.370 39.028 1.00 96.94 98 ALA A N 1
ATOM 730 C CA . ALA A 1 98 ? 6.264 6.693 37.752 1.00 96.94 98 ALA A CA 1
ATOM 731 C C . ALA A 1 98 ? 7.129 7.363 36.684 1.00 96.94 98 ALA A C 1
ATOM 733 O O . ALA A 1 98 ? 7.175 8.593 36.582 1.00 96.94 98 ALA A O 1
ATOM 734 N N . THR A 1 99 ? 7.786 6.550 35.865 1.00 97.44 99 THR A N 1
ATOM 735 C CA . THR A 1 99 ? 8.619 7.027 34.760 1.00 97.44 99 THR A CA 1
ATOM 736 C C . THR A 1 99 ? 7.852 7.069 33.438 1.00 97.44 99 THR A C 1
ATOM 738 O O . THR A 1 99 ? 6.807 6.438 33.275 1.00 97.44 99 THR A O 1
ATOM 741 N N . GLN A 1 100 ? 8.381 7.794 32.453 1.00 97.56 100 GLN A N 1
ATOM 742 C CA . GLN A 1 100 ? 7.853 7.754 31.088 1.00 97.56 100 GLN A CA 1
ATOM 743 C C . GLN A 1 100 ? 8.002 6.361 30.458 1.00 97.56 100 GLN A C 1
ATOM 745 O O . GLN A 1 100 ? 7.144 5.964 29.671 1.00 97.56 100 GLN A O 1
ATOM 750 N N . LEU A 1 101 ? 9.026 5.588 30.841 1.00 97.44 101 LEU A N 1
ATOM 751 C CA . LEU A 1 101 ? 9.152 4.188 30.434 1.00 97.44 101 LEU A CA 1
ATOM 752 C C . LEU A 1 101 ? 8.044 3.310 31.035 1.00 97.44 101 LEU A C 1
ATOM 754 O O . LEU A 1 101 ? 7.486 2.481 30.321 1.00 97.44 101 LEU A O 1
ATOM 758 N N . ASP A 1 102 ? 7.669 3.515 32.304 1.00 96.75 102 ASP A N 1
ATOM 759 C CA . ASP A 1 102 ? 6.541 2.791 32.913 1.00 96.75 102 ASP A CA 1
ATOM 760 C C . ASP A 1 102 ? 5.246 3.022 32.122 1.00 96.75 102 ASP A C 1
ATOM 762 O O . ASP A 1 102 ? 4.528 2.073 31.799 1.00 96.75 102 ASP A O 1
ATOM 766 N N . ALA A 1 103 ? 4.976 4.279 31.754 1.00 96.56 103 ALA A N 1
ATOM 767 C CA . ALA A 1 103 ? 3.843 4.638 30.908 1.00 96.56 103 ALA A CA 1
ATOM 768 C C . ALA A 1 103 ? 3.917 3.967 29.527 1.00 96.56 103 ALA A C 1
ATOM 770 O O . ALA A 1 103 ? 2.927 3.395 29.069 1.00 96.56 103 ALA A O 1
ATOM 771 N N . ALA A 1 104 ? 5.085 4.002 28.879 1.00 97.12 104 ALA A N 1
ATOM 772 C CA . ALA A 1 104 ? 5.295 3.381 27.576 1.00 97.12 104 ALA A CA 1
ATOM 773 C C . ALA A 1 104 ? 5.057 1.865 27.613 1.00 97.12 104 ALA A C 1
ATOM 775 O O . ALA A 1 104 ? 4.320 1.348 26.776 1.00 97.12 104 ALA A O 1
ATOM 776 N N . ILE A 1 105 ? 5.608 1.160 28.607 1.00 96.00 105 ILE A N 1
ATOM 777 C CA . ILE A 1 105 ? 5.423 -0.287 28.784 1.00 96.00 105 ILE A CA 1
ATOM 778 C C . ILE A 1 105 ? 3.938 -0.632 28.896 1.00 96.00 105 ILE A C 1
ATOM 780 O O . ILE A 1 105 ? 3.442 -1.500 28.174 1.00 96.00 105 ILE A O 1
ATOM 784 N N . MET A 1 106 ? 3.216 0.066 29.775 1.00 95.06 106 MET A N 1
ATOM 785 C CA . MET A 1 106 ? 1.796 -0.189 30.008 1.00 95.06 106 MET A CA 1
ATOM 786 C C . MET A 1 106 ? 0.954 0.069 28.753 1.00 95.06 106 MET A C 1
ATOM 788 O O . MET A 1 106 ? 0.088 -0.740 28.419 1.00 95.06 106 MET A O 1
ATOM 792 N N . LEU A 1 107 ? 1.215 1.168 28.038 1.00 94.56 107 LEU A N 1
ATOM 793 C CA . LEU A 1 107 ? 0.460 1.543 26.841 1.00 94.56 107 LEU A CA 1
ATOM 794 C C . LEU A 1 107 ? 0.757 0.631 25.648 1.00 94.56 107 LEU A C 1
ATOM 796 O O . LEU A 1 107 ? -0.182 0.204 24.981 1.00 94.56 107 LEU A O 1
ATOM 800 N N . LEU A 1 108 ? 2.021 0.268 25.412 1.00 94.69 108 LEU A N 1
ATOM 801 C CA . LEU A 1 108 ? 2.402 -0.650 24.332 1.00 94.69 108 LEU A CA 1
ATOM 802 C C . LEU A 1 108 ? 1.803 -2.048 24.542 1.00 94.69 108 LEU A C 1
ATOM 804 O O . LEU A 1 108 ? 1.335 -2.674 23.590 1.00 94.69 108 LEU A O 1
ATOM 808 N N . ARG A 1 109 ? 1.725 -2.513 25.795 1.00 92.50 109 ARG A N 1
ATOM 809 C CA . ARG A 1 109 ? 1.005 -3.748 26.148 1.00 92.50 109 ARG A CA 1
ATOM 810 C C . ARG A 1 109 ? -0.497 -3.615 25.963 1.00 92.50 109 ARG A C 1
ATOM 812 O O . ARG A 1 109 ? -1.125 -4.541 25.454 1.00 92.50 109 ARG A O 1
ATOM 819 N N . LEU A 1 110 ? -1.066 -2.470 26.344 1.00 89.94 110 LEU A N 1
ATOM 820 C CA . LEU A 1 110 ? -2.494 -2.203 26.203 1.00 89.94 110 LEU A CA 1
ATOM 821 C C . LEU A 1 110 ? -2.935 -2.235 24.735 1.00 89.94 110 LEU A C 1
ATOM 823 O O . LEU A 1 110 ? -3.953 -2.851 24.430 1.00 89.94 110 LEU A O 1
ATOM 827 N N . VAL A 1 111 ? -2.157 -1.639 23.827 1.00 88.56 111 VAL A N 1
ATOM 828 C CA . VAL A 1 111 ? -2.425 -1.681 22.374 1.00 88.56 111 VAL A CA 1
ATOM 829 C C . VAL A 1 111 ? -1.906 -2.949 21.693 1.00 88.56 111 VAL A C 1
ATOM 831 O O . VAL A 1 111 ? -2.037 -3.092 20.480 1.00 88.56 111 VAL A O 1
ATOM 834 N N . GLN A 1 112 ? -1.377 -3.892 22.479 1.00 88.44 112 GLN A N 1
ATOM 835 C CA . GLN A 1 112 ? -0.919 -5.214 22.052 1.00 88.44 112 GLN A CA 1
ATOM 836 C C . GLN A 1 112 ? 0.147 -5.184 20.961 1.00 88.44 112 GLN A C 1
ATOM 838 O O . GLN A 1 112 ? 0.096 -5.963 20.003 1.00 88.44 112 GLN A O 1
ATOM 843 N N . VAL A 1 113 ? 1.150 -4.325 21.137 1.00 90.88 113 VAL A N 1
ATOM 844 C CA . VAL A 1 113 ? 2.368 -4.440 20.339 1.00 90.88 113 VAL A CA 1
ATOM 845 C C . VAL A 1 113 ? 2.946 -5.858 20.504 1.00 90.88 113 VAL A C 1
ATOM 847 O O . VAL A 1 113 ? 2.972 -6.376 21.629 1.00 90.88 113 VAL A O 1
ATOM 850 N N . PRO A 1 114 ? 3.359 -6.524 19.407 1.00 90.06 114 PRO A N 1
ATOM 851 C CA . PRO A 1 114 ? 3.890 -7.881 19.451 1.00 90.06 114 PRO A CA 1
ATOM 852 C C . PRO A 1 114 ? 5.031 -8.009 20.458 1.00 90.06 114 PRO A C 1
ATOM 854 O O . PRO A 1 114 ? 5.955 -7.199 20.463 1.00 90.06 114 PRO A O 1
ATOM 857 N N . ARG A 1 115 ? 4.973 -9.038 21.308 1.00 88.62 115 ARG A N 1
ATOM 858 C CA . ARG A 1 115 ? 5.983 -9.249 22.358 1.00 88.62 115 ARG A CA 1
ATOM 859 C C . ARG A 1 115 ? 7.364 -9.527 21.782 1.00 88.62 115 ARG A C 1
ATOM 861 O O . ARG A 1 115 ? 8.343 -9.205 22.426 1.00 88.62 115 ARG A O 1
ATOM 868 N N . GLU A 1 116 ? 7.418 -10.073 20.572 1.00 90.00 116 GLU A N 1
ATOM 869 C CA . GLU A 1 116 ? 8.654 -10.315 19.828 1.00 90.00 116 GLU A CA 1
ATOM 870 C C . GLU A 1 116 ? 9.411 -9.034 19.459 1.00 90.00 116 GLU A C 1
ATOM 872 O O . GLU A 1 116 ? 10.547 -9.114 19.016 1.00 90.00 116 GLU A O 1
ATOM 877 N N . LEU A 1 117 ? 8.773 -7.867 19.596 1.00 91.62 117 LEU A N 1
ATOM 878 C CA . LEU A 1 117 ? 9.391 -6.558 19.398 1.00 91.62 117 LEU A CA 1
ATOM 879 C C . LEU A 1 117 ? 9.709 -5.860 20.731 1.00 91.62 117 LEU A C 1
ATOM 881 O O . LEU A 1 117 ? 10.040 -4.680 20.719 1.00 91.62 117 LEU A O 1
ATOM 885 N N . LEU A 1 118 ? 9.498 -6.526 21.874 1.00 92.75 118 LEU A N 1
ATOM 886 C CA . LEU A 1 118 ? 9.448 -5.916 23.206 1.00 92.75 118 LEU A CA 1
ATOM 887 C C . LEU A 1 118 ? 10.090 -6.821 24.274 1.00 92.75 118 LEU A C 1
ATOM 889 O O . LEU A 1 118 ? 9.440 -7.180 25.268 1.00 92.75 118 LEU A O 1
ATOM 893 N N . ASP A 1 119 ? 11.355 -7.193 24.083 1.00 88.50 119 ASP A N 1
ATOM 894 C CA . ASP A 1 119 ? 12.059 -8.115 24.979 1.00 88.50 119 ASP A CA 1
ATOM 895 C C . ASP A 1 119 ? 12.598 -7.408 26.228 1.00 88.50 119 ASP A C 1
ATOM 897 O O . ASP A 1 119 ? 12.581 -7.968 27.329 1.00 88.50 119 ASP A O 1
ATOM 901 N N . ASN A 1 120 ? 13.078 -6.173 26.080 1.00 91.38 120 ASN A N 1
ATOM 902 C CA . ASN A 1 120 ? 13.733 -5.428 27.152 1.00 91.38 120 ASN A CA 1
ATOM 903 C C . ASN A 1 120 ? 13.328 -3.940 27.185 1.00 91.38 120 ASN A C 1
ATOM 905 O O . ASN A 1 120 ? 12.617 -3.443 26.315 1.00 91.38 120 ASN A O 1
ATOM 909 N N . ALA A 1 121 ? 13.763 -3.221 28.225 1.00 92.94 121 ALA A N 1
ATOM 910 C CA . ALA A 1 121 ? 13.421 -1.813 28.447 1.00 92.94 121 ALA A CA 1
ATOM 911 C C . ALA A 1 121 ? 13.794 -0.888 27.274 1.00 92.94 121 ALA A C 1
ATOM 913 O O . ALA A 1 121 ? 13.046 0.051 26.987 1.00 92.94 121 ALA A O 1
ATOM 914 N N . ASP A 1 122 ? 14.911 -1.159 26.597 1.00 94.81 122 ASP A N 1
ATOM 915 C CA . ASP A 1 122 ? 15.354 -0.372 25.450 1.00 94.81 122 ASP A CA 1
ATOM 916 C C . ASP A 1 122 ? 14.417 -0.590 24.257 1.00 94.81 122 ASP A C 1
ATOM 918 O O . ASP A 1 122 ? 14.060 0.386 23.605 1.00 94.81 122 ASP A O 1
ATOM 922 N N . ASP A 1 123 ? 13.907 -1.809 24.044 1.00 94.75 123 ASP A N 1
ATOM 923 C CA . ASP A 1 123 ? 12.942 -2.100 22.972 1.00 94.75 123 ASP A CA 1
ATOM 924 C C . ASP A 1 123 ? 11.612 -1.368 23.194 1.00 94.75 123 ASP A C 1
ATOM 926 O O . ASP A 1 123 ? 11.073 -0.747 22.279 1.00 94.75 123 ASP A O 1
ATOM 930 N N . TYR A 1 124 ? 11.092 -1.374 24.430 1.00 96.19 124 TYR A N 1
ATOM 931 C CA . TYR A 1 124 ? 9.895 -0.596 24.779 1.00 96.19 124 TYR A CA 1
ATOM 932 C C . TYR A 1 124 ? 10.117 0.898 24.552 1.00 96.19 124 TYR A C 1
ATOM 934 O O . TYR A 1 124 ? 9.246 1.589 24.022 1.00 96.19 124 TYR A O 1
ATOM 942 N N . SER A 1 125 ? 11.284 1.397 24.954 1.00 96.81 125 SER A N 1
ATOM 943 C CA . SER A 1 125 ? 11.653 2.796 24.792 1.00 96.81 125 SER A CA 1
ATOM 944 C C . SER A 1 125 ? 11.799 3.180 23.315 1.00 96.81 125 SER A C 1
ATOM 946 O O . SER A 1 125 ? 11.287 4.220 22.904 1.00 96.81 125 SER A O 1
ATOM 948 N N . ALA A 1 126 ? 12.452 2.343 22.509 1.00 95.06 126 ALA A N 1
ATOM 949 C CA . ALA A 1 126 ? 12.619 2.543 21.076 1.00 95.06 126 ALA A CA 1
ATOM 950 C C . ALA A 1 126 ? 11.267 2.497 20.363 1.00 95.06 126 ALA A C 1
ATOM 952 O O . ALA A 1 126 ? 10.904 3.456 19.693 1.00 95.06 126 ALA A O 1
ATOM 953 N N . MET A 1 127 ? 10.453 1.465 20.602 1.00 96.62 127 MET A N 1
ATOM 954 C CA . MET A 1 127 ? 9.119 1.341 20.012 1.00 96.62 127 MET A CA 1
ATOM 955 C C . MET A 1 127 ? 8.212 2.525 20.373 1.00 96.62 127 MET A C 1
ATOM 957 O O . MET A 1 127 ? 7.453 3.004 19.531 1.00 96.62 127 MET A O 1
ATOM 961 N N . ALA A 1 128 ? 8.294 3.046 21.600 1.00 96.50 128 ALA A N 1
ATOM 962 C CA . ALA A 1 128 ? 7.551 4.235 22.012 1.00 96.50 128 ALA A CA 1
ATOM 963 C C . ALA A 1 128 ? 7.879 5.469 21.149 1.00 96.50 128 ALA A C 1
ATOM 965 O O . ALA A 1 128 ? 6.981 6.223 20.765 1.00 96.50 128 ALA A O 1
ATOM 966 N N . VAL A 1 129 ? 9.156 5.653 20.815 1.00 95.56 129 VAL A N 1
ATOM 967 C CA . VAL A 1 129 ? 9.636 6.768 19.991 1.00 95.56 129 VAL A CA 1
ATOM 968 C C . VAL A 1 129 ? 9.368 6.510 18.505 1.00 95.56 129 VAL A C 1
ATOM 970 O O . VAL A 1 129 ? 8.748 7.337 17.829 1.00 95.56 129 VAL A O 1
ATOM 973 N N . ASP A 1 130 ? 9.778 5.344 18.014 1.00 94.25 130 ASP A N 1
ATOM 974 C CA . ASP A 1 130 ? 9.780 4.958 16.601 1.00 94.25 130 ASP A CA 1
ATOM 975 C C . ASP A 1 130 ? 8.371 4.833 16.027 1.00 94.25 130 ASP A C 1
ATOM 977 O O . ASP A 1 130 ? 8.141 5.156 14.864 1.00 94.25 130 ASP A O 1
ATOM 981 N N . SER A 1 131 ? 7.402 4.435 16.850 1.00 93.06 131 SER A N 1
ATOM 982 C CA . SER A 1 131 ? 5.988 4.383 16.469 1.00 93.06 131 SER A CA 1
ATOM 983 C C . SER A 1 131 ? 5.306 5.759 16.464 1.00 93.06 131 SER A C 1
ATOM 985 O O . SER A 1 131 ? 4.200 5.910 15.944 1.00 93.06 131 SER A O 1
ATOM 987 N N . GLY A 1 132 ? 5.958 6.784 17.028 1.00 91.81 132 GLY A N 1
ATOM 988 C CA . GLY A 1 132 ? 5.388 8.117 17.223 1.00 91.81 132 GLY A CA 1
ATOM 989 C C . GLY A 1 132 ? 4.459 8.239 18.436 1.00 91.81 132 GLY A C 1
ATOM 990 O O . GLY A 1 132 ? 3.860 9.298 18.614 1.00 91.81 132 GLY A O 1
ATOM 991 N N . MET A 1 133 ? 4.356 7.217 19.297 1.00 94.69 133 MET A N 1
ATOM 992 C CA . MET A 1 133 ? 3.529 7.264 20.513 1.00 94.69 133 MET A CA 1
ATOM 993 C C . MET A 1 133 ? 3.896 8.441 21.430 1.00 94.69 133 MET A C 1
ATOM 995 O O . MET A 1 133 ? 3.033 9.003 22.099 1.00 94.69 133 MET A O 1
ATOM 999 N N . THR A 1 134 ? 5.165 8.845 21.443 1.00 95.25 134 THR A N 1
ATOM 1000 C CA . THR A 1 134 ? 5.668 9.956 22.264 1.00 95.25 134 THR A CA 1
ATOM 1001 C C . THR A 1 134 ? 5.741 11.290 21.512 1.00 95.25 134 THR A C 1
ATOM 1003 O O . THR A 1 134 ? 6.415 12.217 21.966 1.00 95.25 134 THR A O 1
ATOM 1006 N N . ALA A 1 135 ? 5.094 11.418 20.348 1.00 90.62 135 ALA A N 1
ATOM 1007 C CA . ALA A 1 135 ? 5.146 12.636 19.543 1.00 90.62 135 ALA A CA 1
ATOM 1008 C C . ALA A 1 135 ? 4.660 13.868 20.328 1.00 90.62 135 ALA A C 1
ATOM 1010 O O . ALA A 1 135 ? 3.602 13.865 20.960 1.00 90.62 135 ALA A O 1
ATOM 1011 N N . GLY A 1 136 ? 5.454 14.941 20.279 1.00 89.06 136 GLY A N 1
ATOM 1012 C CA . GLY A 1 136 ? 5.206 16.181 21.019 1.00 89.06 136 GLY A CA 1
ATOM 1013 C C . GLY A 1 136 ? 5.592 16.133 22.503 1.00 89.06 136 GLY A C 1
ATOM 1014 O O . GLY A 1 136 ? 5.306 17.088 23.221 1.00 89.06 136 GLY A O 1
ATOM 1015 N N . ILE A 1 137 ? 6.237 15.059 22.965 1.00 90.62 137 ILE A N 1
ATOM 1016 C CA . ILE A 1 137 ? 6.829 14.946 24.302 1.00 90.62 137 ILE A CA 1
ATOM 1017 C C . ILE A 1 137 ? 8.350 14.916 24.142 1.00 90.62 137 ILE A C 1
ATOM 1019 O O . ILE A 1 137 ? 8.877 14.215 23.279 1.00 90.62 137 ILE A O 1
ATOM 1023 N N . ASN A 1 138 ? 9.076 15.642 24.995 1.00 92.94 138 ASN A N 1
ATOM 1024 C CA . ASN A 1 138 ? 10.518 15.443 25.131 1.00 92.94 138 ASN A CA 1
ATOM 1025 C C . ASN A 1 138 ? 10.770 14.152 25.921 1.00 92.94 138 ASN A C 1
ATOM 1027 O O . ASN A 1 138 ? 10.930 14.187 27.144 1.00 92.94 138 ASN A O 1
ATOM 1031 N N . TYR A 1 139 ? 10.681 13.021 25.226 1.00 96.12 139 TYR A N 1
ATOM 1032 C CA . TYR A 1 139 ? 10.700 11.707 25.847 1.00 96.12 139 TYR A CA 1
ATOM 1033 C C . TYR A 1 139 ? 12.080 11.365 26.422 1.00 96.12 139 TYR A C 1
ATOM 1035 O O . TYR A 1 139 ? 13.109 11.484 25.759 1.00 96.12 139 TYR A O 1
ATOM 1043 N N . ASN A 1 140 ? 12.087 10.918 27.672 1.00 96.56 140 ASN A N 1
ATOM 1044 C CA . ASN A 1 140 ? 13.236 10.390 28.383 1.00 96.56 140 ASN A CA 1
ATOM 1045 C C . ASN A 1 140 ? 12.741 9.263 29.288 1.00 96.56 140 ASN A C 1
ATOM 1047 O O . ASN A 1 140 ? 12.026 9.519 30.256 1.00 96.56 140 ASN A O 1
ATOM 1051 N N . ALA A 1 141 ? 13.171 8.035 28.996 1.00 96.75 141 ALA A N 1
ATOM 1052 C CA . ALA A 1 141 ? 12.746 6.823 29.691 1.00 96.75 141 ALA A CA 1
ATOM 1053 C C . ALA A 1 141 ? 12.801 6.935 31.228 1.00 96.75 141 ALA A C 1
ATOM 1055 O O . ALA A 1 141 ? 11.906 6.439 31.904 1.00 96.75 141 ALA A O 1
ATOM 1056 N N . ALA A 1 142 ? 13.807 7.623 31.782 1.00 96.75 142 ALA A N 1
ATOM 1057 C CA . ALA A 1 142 ? 14.006 7.761 33.226 1.00 96.75 142 ALA A CA 1
ATOM 1058 C C . ALA A 1 142 ? 13.303 8.982 33.852 1.00 96.75 142 ALA A C 1
ATOM 1060 O O . ALA A 1 142 ? 13.279 9.110 35.078 1.00 96.75 142 ALA A O 1
ATOM 1061 N N . ALA A 1 143 ? 12.770 9.906 33.047 1.00 96.69 143 ALA A N 1
ATOM 1062 C CA . ALA A 1 143 ? 12.059 11.071 33.561 1.00 96.69 143 ALA A CA 1
ATOM 1063 C C . ALA A 1 143 ? 10.703 10.665 34.148 1.00 96.69 143 ALA A C 1
ATOM 1065 O O . ALA A 1 143 ? 10.074 9.712 33.691 1.00 96.69 143 ALA A O 1
ATOM 1066 N N . THR A 1 144 ? 10.234 11.410 35.149 1.00 96.69 144 THR A N 1
ATOM 1067 C CA . THR A 1 144 ? 8.889 11.221 35.699 1.00 96.69 144 THR A CA 1
ATOM 1068 C C . THR A 1 144 ? 7.821 11.597 34.678 1.00 96.69 144 THR A C 1
ATOM 1070 O O . THR A 1 144 ? 8.026 12.524 33.890 1.00 96.69 144 THR A O 1
ATOM 1073 N N . VAL A 1 145 ? 6.674 10.924 34.725 1.00 96.00 145 VAL A N 1
ATOM 1074 C CA . VAL A 1 145 ? 5.528 11.213 33.854 1.00 96.00 145 VAL A CA 1
ATOM 1075 C C . VAL A 1 145 ? 4.433 11.970 34.612 1.00 96.00 145 VAL A C 1
ATOM 1077 O O . VAL A 1 145 ? 4.087 11.608 35.738 1.00 96.00 145 VAL A O 1
ATOM 1080 N N . SER A 1 146 ? 3.894 13.031 34.007 1.00 94.69 146 SER A N 1
ATOM 1081 C CA . SER A 1 146 ? 2.700 13.729 34.508 1.00 94.69 146 SER A CA 1
ATOM 1082 C C . SER A 1 146 ? 1.413 13.168 33.898 1.00 94.69 146 SER A C 1
ATOM 1084 O O . SER A 1 146 ? 1.443 12.468 32.882 1.00 94.69 146 SER A O 1
ATOM 1086 N N . ALA A 1 147 ? 0.255 13.511 34.470 1.00 90.56 147 ALA A N 1
ATOM 1087 C CA . ALA A 1 147 ? -1.040 13.124 33.903 1.00 90.56 147 ALA A CA 1
ATOM 1088 C C . ALA A 1 147 ? -1.244 13.680 32.481 1.00 90.56 147 ALA A C 1
ATOM 1090 O O . ALA A 1 147 ? -1.755 12.974 31.610 1.00 90.56 147 ALA A O 1
ATOM 1091 N N . ALA A 1 148 ? -0.803 14.917 32.226 1.00 89.06 148 ALA A N 1
ATOM 1092 C CA . ALA A 1 148 ? -0.879 15.535 30.902 1.00 89.06 148 ALA A CA 1
ATOM 1093 C C . ALA A 1 148 ? -0.019 14.791 29.864 1.00 89.06 148 ALA A C 1
ATOM 1095 O O . ALA A 1 148 ? -0.494 14.483 28.769 1.00 89.06 148 ALA A O 1
ATOM 1096 N N . GLN A 1 149 ? 1.221 14.438 30.225 1.00 93.50 149 GLN A N 1
ATOM 1097 C CA . GLN A 1 149 ? 2.108 13.658 29.357 1.00 93.50 149 GLN A CA 1
ATOM 1098 C C . GLN A 1 149 ? 1.552 12.259 29.094 1.00 93.50 149 GLN A C 1
ATOM 1100 O O . GLN A 1 149 ? 1.541 11.814 27.948 1.00 93.50 149 GLN A O 1
ATOM 1105 N N . PHE A 1 150 ? 1.040 11.579 30.124 1.00 93.12 150 PHE A N 1
ATOM 1106 C CA . PHE A 1 150 ? 0.428 10.264 29.959 1.00 93.12 150 PHE A CA 1
ATOM 1107 C C . PHE A 1 150 ? -0.764 10.307 28.999 1.00 93.12 150 PHE A C 1
ATOM 1109 O O . PHE A 1 150 ? -0.853 9.469 28.107 1.00 93.12 150 PHE A O 1
ATOM 1116 N N . GLN A 1 151 ? -1.639 11.311 29.110 1.00 88.31 151 GLN A N 1
ATOM 1117 C CA . GLN A 1 151 ? -2.762 11.466 28.184 1.00 88.31 151 GLN A CA 1
ATOM 1118 C C . GLN A 1 151 ? -2.297 11.688 26.739 1.00 88.31 151 GLN A C 1
ATOM 1120 O O . GLN A 1 151 ? -2.874 11.136 25.802 1.00 88.31 151 GLN A O 1
ATOM 1125 N N . GLN A 1 152 ? -1.233 12.463 26.536 1.00 90.81 152 GLN A N 1
ATOM 1126 C CA . GLN A 1 152 ? -0.647 12.634 25.209 1.00 90.81 152 GLN A CA 1
ATOM 1127 C C . GLN A 1 152 ? -0.075 11.312 24.667 1.00 90.81 152 GLN A C 1
ATOM 1129 O O . GLN A 1 152 ? -0.291 10.996 23.497 1.00 90.81 152 GLN A O 1
ATOM 1134 N N . MET A 1 153 ? 0.564 10.498 25.516 1.00 94.12 153 MET A N 1
ATOM 1135 C CA . MET A 1 153 ? 1.016 9.151 25.143 1.00 94.12 153 MET A CA 1
ATOM 1136 C C . MET A 1 153 ? -0.153 8.204 24.845 1.00 94.12 153 MET A C 1
ATOM 1138 O O . MET A 1 153 ? -0.044 7.403 23.925 1.00 94.12 153 MET A O 1
ATOM 1142 N N . VAL A 1 154 ? -1.283 8.300 25.558 1.00 90.94 154 VAL A N 1
ATOM 1143 C CA . VAL A 1 154 ? -2.515 7.545 25.247 1.00 90.94 154 VAL A CA 1
ATOM 1144 C C . VAL A 1 154 ? -3.006 7.884 23.840 1.00 90.94 154 VAL A C 1
ATOM 1146 O O . VAL A 1 154 ? -3.312 6.979 23.063 1.00 90.94 154 VAL A O 1
ATOM 1149 N N . ASN A 1 155 ? -3.030 9.172 23.481 1.00 87.25 155 ASN A N 1
ATOM 1150 C CA . ASN A 1 155 ? -3.422 9.606 22.139 1.00 87.25 155 ASN A CA 1
ATOM 1151 C C . ASN A 1 155 ? -2.477 9.014 21.084 1.00 87.25 155 ASN A C 1
ATOM 1153 O O . ASN A 1 155 ? -2.939 8.436 20.100 1.00 87.25 155 ASN A O 1
ATOM 1157 N N . GLY A 1 156 ? -1.164 9.084 21.321 1.00 90.94 156 GLY A N 1
ATOM 1158 C CA . GLY A 1 156 ? -0.162 8.467 20.454 1.00 90.94 156 GLY A CA 1
ATOM 1159 C C . GLY A 1 156 ? -0.333 6.948 20.327 1.00 90.94 156 GLY A C 1
ATOM 1160 O O . GLY A 1 156 ? -0.323 6.420 19.218 1.00 90.94 156 GLY A O 1
ATOM 1161 N N . ALA A 1 157 ? -0.570 6.253 21.442 1.00 90.94 157 ALA A N 1
ATOM 1162 C CA . ALA A 1 157 ? -0.753 4.804 21.492 1.00 90.94 157 ALA A CA 1
ATOM 1163 C C . ALA A 1 157 ? -2.007 4.366 20.724 1.00 90.94 157 ALA A C 1
ATOM 1165 O O . ALA A 1 157 ? -1.968 3.396 19.971 1.00 90.94 157 ALA A O 1
ATOM 1166 N N . SER A 1 158 ? -3.109 5.112 20.849 1.00 85.75 158 SER A N 1
ATOM 1167 C CA . SER A 1 158 ? -4.340 4.838 20.099 1.00 85.75 158 SER A CA 1
ATOM 1168 C C . SER A 1 158 ? -4.114 4.866 18.582 1.00 85.75 158 SER A C 1
ATOM 1170 O O . SER A 1 158 ? -4.686 4.057 17.854 1.00 85.75 158 SER A O 1
ATOM 1172 N N . GLY A 1 159 ? -3.203 5.727 18.116 1.00 84.88 159 GLY A N 1
ATOM 1173 C CA . GLY A 1 159 ? -2.808 5.832 16.715 1.00 84.88 159 GLY A CA 1
ATOM 1174 C C . GLY A 1 159 ? -1.978 4.656 16.194 1.00 84.88 159 GLY A C 1
ATOM 1175 O O . GLY A 1 159 ? -1.711 4.618 14.996 1.00 84.88 159 GLY A O 1
ATOM 1176 N N . LEU A 1 160 ? -1.564 3.716 17.051 1.00 88.62 160 LEU A N 1
ATOM 1177 C CA . LEU A 1 160 ? -0.860 2.488 16.658 1.00 88.62 160 LEU A CA 1
ATOM 1178 C C . LEU A 1 160 ? -1.822 1.355 16.294 1.00 88.62 160 LEU A C 1
ATOM 1180 O O . LEU A 1 160 ? -1.453 0.410 15.598 1.00 88.62 160 LEU A O 1
ATOM 1184 N N . ILE A 1 161 ? -3.059 1.433 16.779 1.00 83.31 161 ILE A N 1
ATOM 1185 C CA . ILE A 1 161 ? -4.026 0.349 16.673 1.00 83.31 161 ILE A CA 1
ATOM 1186 C C . ILE A 1 161 ? -4.361 0.092 15.196 1.00 83.31 161 ILE A C 1
ATOM 1188 O O . ILE A 1 161 ? -4.807 0.981 14.477 1.00 83.31 161 ILE A O 1
ATOM 1192 N N . GLY A 1 162 ? -4.160 -1.150 14.746 1.00 78.56 162 GLY A N 1
ATOM 1193 C CA . GLY A 1 162 ? -4.450 -1.572 13.371 1.00 78.56 162 GLY A CA 1
ATOM 1194 C C . GLY A 1 162 ? -3.407 -1.156 12.324 1.00 78.56 162 GLY A C 1
ATOM 1195 O O . GLY A 1 162 ? -3.578 -1.492 11.150 1.00 78.56 162 GLY A O 1
ATOM 1196 N N . LYS A 1 163 ? -2.326 -0.467 12.715 1.00 88.25 163 LYS A N 1
ATOM 1197 C CA . LYS A 1 163 ? -1.203 -0.176 11.813 1.00 88.25 163 LYS A CA 1
ATOM 1198 C C . LYS A 1 163 ? -0.310 -1.408 11.615 1.00 88.25 163 LYS A C 1
ATOM 1200 O O . LYS A 1 163 ? -0.171 -2.204 12.544 1.00 88.25 163 LYS A O 1
ATOM 1205 N N . PRO A 1 164 ? 0.280 -1.585 10.421 1.00 93.38 164 PRO A N 1
ATOM 1206 C CA . PRO A 1 164 ? 1.160 -2.701 10.129 1.00 93.38 164 PRO A CA 1
ATOM 1207 C C . PRO A 1 164 ? 2.565 -2.393 10.649 1.00 93.38 164 PRO A C 1
ATOM 1209 O O . PRO A 1 164 ? 2.995 -1.235 10.671 1.00 93.38 164 PRO A O 1
ATOM 1212 N N . TYR A 1 165 ? 3.306 -3.436 10.994 1.00 95.38 165 TYR A N 1
ATOM 1213 C CA . TYR A 1 165 ? 4.724 -3.329 11.310 1.00 95.38 165 TYR A CA 1
ATOM 1214 C C . TYR A 1 165 ? 5.542 -3.484 10.029 1.00 95.38 165 TYR A C 1
ATOM 1216 O O . TYR A 1 165 ? 5.533 -4.547 9.402 1.00 95.38 165 TYR A O 1
ATOM 1224 N N . ILE A 1 166 ? 6.237 -2.420 9.634 1.00 98.12 166 ILE A N 1
ATOM 1225 C CA . ILE A 1 166 ? 7.051 -2.375 8.421 1.00 98.12 166 ILE A CA 1
ATOM 1226 C C . ILE A 1 166 ? 8.520 -2.533 8.796 1.00 98.12 166 ILE A C 1
ATOM 1228 O O . ILE A 1 166 ? 9.123 -1.645 9.398 1.00 98.12 166 ILE A O 1
ATOM 1232 N N . GLY A 1 167 ? 9.090 -3.674 8.422 1.00 97.44 167 GLY A N 1
ATOM 1233 C CA . GLY A 1 167 ? 10.494 -3.981 8.636 1.00 97.44 167 GLY A CA 1
ATOM 1234 C C . GLY A 1 167 ? 11.395 -3.190 7.690 1.00 97.44 167 GLY A C 1
ATOM 1235 O O . GLY A 1 167 ? 11.169 -3.170 6.480 1.00 97.44 167 GLY A O 1
ATOM 1236 N N . ILE A 1 168 ? 12.442 -2.579 8.231 1.00 96.81 168 ILE A N 1
ATOM 1237 C CA . ILE A 1 168 ? 13.526 -1.948 7.481 1.00 96.81 168 ILE A CA 1
ATOM 1238 C C . ILE A 1 168 ? 14.726 -2.883 7.557 1.00 96.81 168 ILE A C 1
ATOM 1240 O O . ILE A 1 168 ? 15.184 -3.244 8.641 1.00 96.81 168 ILE A O 1
ATOM 1244 N N . THR A 1 169 ? 15.232 -3.300 6.404 1.00 95.44 169 THR A N 1
ATOM 1245 C CA . THR A 1 169 ? 16.290 -4.315 6.332 1.00 95.44 169 THR A CA 1
ATOM 1246 C C . THR A 1 169 ? 17.603 -3.900 7.007 1.00 95.44 169 THR A C 1
ATOM 1248 O O . THR A 1 169 ? 18.009 -2.744 6.893 1.00 95.44 169 THR A O 1
ATOM 1251 N N . TRP A 1 170 ? 18.289 -4.870 7.627 1.00 90.50 170 TRP A N 1
ATOM 1252 C CA . TRP A 1 170 ? 19.545 -4.724 8.383 1.00 90.50 170 TRP A CA 1
ATOM 1253 C C . TRP A 1 170 ? 20.722 -4.110 7.600 1.00 90.50 170 TRP A C 1
ATOM 1255 O O . TRP A 1 170 ? 21.507 -4.820 6.981 1.00 90.50 170 TRP A O 1
ATOM 1265 N N . LYS A 1 171 ? 20.873 -2.796 7.600 1.00 74.00 171 LYS A N 1
ATOM 1266 C CA . LYS A 1 171 ? 21.819 -2.080 6.727 1.00 74.00 171 LYS A CA 1
ATOM 1267 C C . LYS A 1 171 ? 23.284 -2.016 7.200 1.00 74.00 171 LYS A C 1
ATOM 1269 O O . LYS A 1 171 ? 23.647 -2.499 8.267 1.00 74.00 171 LYS A O 1
ATOM 1274 N N . SER A 1 172 ? 24.114 -1.322 6.414 1.00 63.38 172 SER A N 1
ATOM 1275 C CA . SER A 1 172 ? 25.469 -0.906 6.790 1.00 63.38 172 SER A CA 1
ATOM 1276 C C . SER A 1 172 ? 25.531 0.370 7.645 1.00 63.38 172 SER A C 1
ATOM 1278 O O . SER A 1 172 ? 24.594 1.165 7.718 1.00 63.38 172 SER A O 1
ATOM 1280 N N . ASN A 1 173 ? 26.677 0.607 8.284 1.00 58.41 173 ASN A N 1
ATOM 1281 C CA . ASN A 1 173 ? 26.828 1.584 9.371 1.00 58.41 173 ASN A CA 1
ATOM 1282 C C . ASN A 1 173 ? 26.629 3.071 8.993 1.00 58.41 173 ASN A C 1
ATOM 1284 O O . ASN A 1 173 ? 26.653 3.913 9.888 1.00 58.41 173 ASN A O 1
ATOM 1288 N N . THR A 1 174 ? 26.487 3.435 7.714 1.00 63.69 174 THR A N 1
ATOM 1289 C CA . THR A 1 174 ? 26.452 4.844 7.259 1.00 63.69 174 THR A CA 1
ATOM 1290 C C . THR A 1 174 ? 25.060 5.366 6.911 1.00 63.69 174 THR A C 1
ATOM 1292 O O . THR A 1 174 ? 24.879 6.573 6.761 1.00 63.69 174 THR A O 1
ATOM 1295 N N . GLN A 1 175 ? 24.064 4.492 6.784 1.00 73.25 175 GLN A N 1
ATOM 1296 C CA . GLN A 1 175 ? 22.699 4.902 6.460 1.00 73.25 175 GLN A CA 1
ATOM 1297 C C . GLN A 1 175 ? 21.998 5.532 7.679 1.00 73.25 175 GLN A C 1
ATOM 1299 O O . GLN A 1 175 ? 22.289 5.187 8.826 1.00 73.25 175 GLN A O 1
ATOM 1304 N N . ASN A 1 176 ? 20.992 6.385 7.461 1.00 79.56 176 ASN A N 1
ATOM 1305 C CA . ASN A 1 176 ? 20.163 6.968 8.527 1.00 79.56 176 ASN A CA 1
ATOM 1306 C C . ASN A 1 176 ? 18.844 6.182 8.667 1.00 79.56 176 ASN A C 1
ATOM 1308 O O . ASN A 1 176 ? 18.104 6.070 7.701 1.00 79.56 176 ASN A O 1
ATOM 1312 N N . TYR A 1 177 ? 18.579 5.560 9.824 1.00 88.88 177 TYR A N 1
ATOM 1313 C CA . TYR A 1 177 ? 17.319 4.820 10.031 1.00 88.88 177 TYR A CA 1
ATOM 1314 C C . TYR A 1 177 ? 16.188 5.784 10.380 1.00 88.88 177 TYR A C 1
ATOM 1316 O O . TYR A 1 177 ? 15.047 5.536 10.010 1.00 88.88 177 TYR A O 1
ATOM 1324 N N . GLU A 1 178 ? 16.504 6.908 11.022 1.00 92.00 178 GLU A N 1
ATOM 1325 C CA . GLU A 1 178 ? 15.514 7.876 11.489 1.00 92.00 178 GLU A CA 1
ATOM 1326 C C . GLU A 1 178 ? 14.745 8.516 10.334 1.00 92.00 178 GLU A C 1
ATOM 1328 O O . GLU A 1 178 ? 13.534 8.717 10.437 1.00 92.00 178 GLU A O 1
ATOM 1333 N N . SER A 1 179 ? 15.412 8.759 9.201 1.00 92.88 179 SER A N 1
ATOM 1334 C CA . SER A 1 179 ? 14.739 9.222 7.987 1.00 92.88 179 SER A CA 1
ATOM 1335 C C . SER A 1 179 ? 13.768 8.167 7.451 1.00 92.88 179 SER A C 1
ATOM 1337 O O . SER A 1 179 ? 12.607 8.483 7.216 1.00 92.88 179 SER A O 1
ATOM 1339 N N . PHE A 1 180 ? 14.181 6.900 7.337 1.00 94.69 180 PHE A N 1
ATOM 1340 C CA . PHE A 1 180 ? 13.299 5.818 6.874 1.00 94.69 180 PHE A CA 1
ATOM 1341 C C . PHE A 1 180 ? 12.110 5.598 7.818 1.00 94.69 180 PHE A C 1
ATOM 1343 O O . PHE A 1 180 ? 10.974 5.466 7.363 1.00 94.69 180 PHE A O 1
ATOM 1350 N N . LYS A 1 181 ? 12.345 5.630 9.135 1.00 95.88 181 LYS A N 1
ATOM 1351 C CA . LYS A 1 181 ? 11.292 5.564 10.157 1.00 95.88 181 LYS A CA 1
ATOM 1352 C C . LYS A 1 181 ? 10.298 6.714 10.023 1.00 95.88 181 LYS A C 1
ATOM 1354 O O . LYS A 1 181 ? 9.095 6.507 10.164 1.00 95.88 181 LYS A O 1
ATOM 1359 N N . ALA A 1 182 ? 10.773 7.933 9.764 1.00 95.19 182 ALA A N 1
ATOM 1360 C CA . ALA A 1 182 ? 9.904 9.085 9.537 1.00 95.19 182 ALA A CA 1
ATOM 1361 C C . ALA A 1 182 ? 9.038 8.912 8.281 1.00 95.19 182 ALA A C 1
ATOM 1363 O O . ALA A 1 182 ? 7.834 9.145 8.356 1.00 95.19 182 ALA A O 1
ATOM 1364 N N . VAL A 1 183 ? 9.614 8.430 7.175 1.00 96.50 183 VAL A N 1
ATOM 1365 C CA . VAL A 1 183 ? 8.874 8.156 5.930 1.00 96.50 183 VAL A CA 1
ATOM 1366 C C . VAL A 1 183 ? 7.809 7.075 6.135 1.00 96.50 183 VAL A C 1
ATOM 1368 O O . VAL A 1 183 ? 6.650 7.285 5.794 1.00 96.50 183 VAL A O 1
ATOM 1371 N N . ILE A 1 184 ? 8.151 5.954 6.774 1.00 97.50 184 ILE A N 1
ATOM 1372 C CA . ILE A 1 184 ? 7.191 4.874 7.059 1.00 97.50 184 ILE A CA 1
ATOM 1373 C C . ILE A 1 184 ? 6.062 5.349 7.983 1.00 97.50 184 ILE A C 1
ATOM 1375 O O . ILE A 1 184 ? 4.902 5.003 7.756 1.00 97.50 184 ILE A O 1
ATOM 1379 N N . ARG A 1 185 ? 6.371 6.160 9.005 1.00 95.00 185 ARG A N 1
ATOM 1380 C CA . ARG A 1 185 ? 5.343 6.766 9.866 1.00 95.00 185 ARG A CA 1
ATOM 1381 C C . ARG A 1 185 ? 4.424 7.701 9.091 1.00 95.00 185 ARG A C 1
ATOM 1383 O O . ARG A 1 185 ? 3.215 7.647 9.309 1.00 95.00 185 ARG A O 1
ATOM 1390 N N . ALA A 1 186 ? 4.986 8.539 8.218 1.00 93.62 186 ALA A N 1
ATOM 1391 C CA . ALA A 1 186 ? 4.219 9.441 7.361 1.00 93.62 186 ALA A CA 1
ATOM 1392 C C . ALA A 1 186 ? 3.269 8.655 6.445 1.00 93.62 186 ALA A C 1
ATOM 1394 O O . ALA A 1 186 ? 2.105 9.017 6.331 1.00 93.62 186 ALA A O 1
ATOM 1395 N N . ALA A 1 187 ? 3.723 7.513 5.923 1.00 93.94 187 ALA A N 1
ATOM 1396 C CA . ALA A 1 187 ? 2.914 6.580 5.141 1.00 93.94 187 ALA A CA 1
ATOM 1397 C C . ALA A 1 187 ? 1.889 5.769 5.966 1.00 93.94 187 ALA A C 1
ATOM 1399 O O . ALA A 1 187 ? 1.126 4.981 5.411 1.00 93.94 187 ALA A O 1
ATOM 1400 N N . GLY A 1 188 ? 1.864 5.918 7.297 1.00 92.06 188 GLY A N 1
ATOM 1401 C CA . GLY A 1 188 ? 0.896 5.263 8.182 1.00 92.06 188 GLY A CA 1
ATOM 1402 C C . GLY A 1 188 ? 1.317 3.899 8.743 1.00 92.06 188 GLY A C 1
ATOM 1403 O O . GLY A 1 188 ? 0.492 3.234 9.372 1.00 92.06 188 GLY A O 1
ATOM 1404 N N . GLY A 1 189 ? 2.572 3.482 8.560 1.00 94.56 189 GLY A N 1
ATOM 1405 C CA . GLY A 1 189 ? 3.144 2.260 9.136 1.00 94.56 189 GLY A CA 1
ATOM 1406 C C . GLY A 1 189 ? 3.799 2.468 10.506 1.00 94.56 189 GLY A C 1
ATOM 1407 O O . GLY A 1 189 ? 4.086 3.595 10.913 1.00 94.56 189 GLY A O 1
ATOM 1408 N N . ILE A 1 190 ? 4.070 1.369 11.216 1.00 96.31 190 ILE A N 1
ATOM 1409 C CA . ILE A 1 190 ? 4.961 1.347 12.385 1.00 96.31 190 ILE A CA 1
ATOM 1410 C C . ILE A 1 190 ? 6.322 0.822 11.914 1.00 96.31 190 ILE A C 1
ATOM 1412 O O . ILE A 1 190 ? 6.404 -0.349 11.536 1.00 96.31 190 ILE A O 1
ATOM 1416 N N . PRO A 1 191 ? 7.382 1.644 11.888 1.00 97.00 191 PRO A N 1
ATOM 1417 C CA . PRO A 1 191 ? 8.681 1.184 11.425 1.00 97.00 191 PRO A CA 1
ATOM 1418 C C . PRO A 1 191 ? 9.349 0.275 12.460 1.00 97.00 191 PRO A C 1
ATOM 1420 O O . PRO A 1 191 ? 9.281 0.529 13.660 1.00 97.00 191 PRO A O 1
ATOM 1423 N N . VAL A 1 192 ? 10.024 -0.767 11.979 1.00 95.62 192 VAL A N 1
ATOM 1424 C CA . VAL A 1 192 ? 10.801 -1.703 12.798 1.00 95.62 192 VAL A CA 1
ATOM 1425 C C . VAL A 1 192 ? 12.163 -1.907 12.149 1.00 95.62 192 VAL A C 1
ATOM 1427 O O . VAL A 1 192 ? 12.240 -2.317 10.992 1.00 95.62 192 VAL A O 1
ATOM 1430 N N . GLU A 1 193 ? 13.246 -1.631 12.870 1.00 94.19 193 GLU A N 1
ATOM 1431 C CA . GLU A 1 193 ? 14.583 -2.027 12.421 1.00 94.19 193 GLU A CA 1
ATOM 1432 C C . GLU A 1 193 ? 14.727 -3.543 12.554 1.00 94.19 193 GLU A C 1
ATOM 1434 O O . GLU A 1 193 ? 14.466 -4.101 13.617 1.00 94.19 193 GLU A O 1
ATOM 1439 N N . LEU A 1 194 ? 15.104 -4.219 11.468 1.00 94.06 194 LEU A N 1
ATOM 1440 C CA . LEU A 1 194 ? 15.282 -5.665 11.501 1.00 94.06 194 LEU A CA 1
ATOM 1441 C C . LEU A 1 194 ? 16.692 -6.045 11.929 1.00 94.06 194 LEU A C 1
ATOM 1443 O O . LEU A 1 194 ? 17.685 -5.489 11.448 1.00 94.06 194 LEU A O 1
ATOM 1447 N N . ASP A 1 195 ? 16.757 -7.089 12.748 1.00 92.50 195 ASP A N 1
ATOM 1448 C CA . ASP A 1 195 ? 17.995 -7.792 13.037 1.00 92.50 195 ASP A CA 1
ATOM 1449 C C . ASP A 1 195 ? 18.598 -8.424 11.780 1.00 92.50 195 ASP A C 1
ATOM 1451 O O . ASP A 1 195 ? 17.929 -8.717 10.781 1.00 92.50 195 ASP A O 1
ATOM 1455 N N . GLN A 1 196 ? 19.898 -8.694 11.857 1.00 94.62 196 GLN A N 1
ATOM 1456 C CA . GLN A 1 196 ? 20.614 -9.436 10.834 1.00 94.62 196 GLN A CA 1
ATOM 1457 C C . GLN A 1 196 ? 19.989 -10.823 10.616 1.00 94.62 196 GLN A C 1
ATOM 1459 O O . GLN A 1 196 ? 19.885 -11.646 11.534 1.00 94.62 196 GLN A O 1
ATOM 1464 N N . VAL A 1 197 ? 19.659 -11.131 9.360 1.00 96.88 197 VAL A N 1
ATOM 1465 C CA . VAL A 1 197 ? 19.322 -12.495 8.959 1.00 96.88 197 VAL A CA 1
ATOM 1466 C C . VAL A 1 197 ? 20.619 -13.276 8.743 1.00 96.88 197 VAL A C 1
ATOM 1468 O O . VAL A 1 197 ? 21.461 -12.930 7.914 1.00 96.88 197 VAL A O 1
ATOM 1471 N N . VAL A 1 198 ? 20.791 -14.347 9.507 1.00 96.88 198 VAL A N 1
ATOM 1472 C CA . VAL A 1 198 ? 21.957 -15.231 9.478 1.00 96.88 198 VAL A CA 1
ATOM 1473 C C . VAL A 1 198 ? 21.596 -16.596 8.905 1.00 96.88 198 VAL A C 1
ATOM 1475 O O . VAL A 1 198 ? 20.463 -17.063 9.021 1.00 96.88 198 VAL A O 1
ATOM 1478 N N . SER A 1 199 ? 22.584 -17.262 8.310 1.00 97.25 199 SER A N 1
ATOM 1479 C CA . SER A 1 199 ? 22.475 -18.618 7.780 1.00 97.25 199 SER A CA 1
ATOM 1480 C C . SER A 1 199 ? 23.585 -19.498 8.337 1.00 97.25 199 SER A C 1
ATOM 1482 O O . SER A 1 199 ? 24.759 -19.145 8.266 1.00 97.25 199 SER A O 1
ATOM 1484 N N . ASN A 1 200 ? 23.239 -20.696 8.809 1.00 96.88 200 ASN A N 1
ATOM 1485 C CA . ASN A 1 200 ? 24.217 -21.672 9.304 1.00 96.88 200 ASN A CA 1
ATOM 1486 C C . ASN A 1 200 ? 25.048 -22.342 8.182 1.00 96.88 200 ASN A C 1
ATOM 1488 O O . ASN A 1 200 ? 25.760 -23.318 8.422 1.00 96.88 200 ASN A O 1
ATOM 1492 N N . VAL A 1 201 ? 24.936 -21.855 6.940 1.00 96.62 201 VAL A N 1
ATOM 1493 C CA . VAL A 1 201 ? 25.850 -22.167 5.827 1.00 96.62 201 VAL A CA 1
ATOM 1494 C C . VAL A 1 201 ? 27.257 -21.636 6.092 1.00 96.62 201 VAL A C 1
ATOM 1496 O O . VAL A 1 201 ? 28.225 -22.244 5.634 1.00 96.62 201 VAL A O 1
ATOM 1499 N N . VAL A 1 202 ? 27.368 -20.532 6.833 1.00 97.69 202 VAL A N 1
ATOM 1500 C CA . VAL A 1 202 ? 28.636 -19.887 7.181 1.00 97.69 202 VAL A CA 1
ATOM 1501 C C . VAL A 1 202 ? 28.747 -19.668 8.690 1.00 97.69 202 VAL A C 1
ATOM 1503 O O . VAL A 1 202 ? 27.764 -19.769 9.425 1.00 97.69 202 VAL A O 1
ATOM 1506 N N . GLY A 1 203 ? 29.963 -19.387 9.150 1.00 97.19 203 GLY A N 1
ATOM 1507 C CA . GLY A 1 203 ? 30.247 -18.909 10.501 1.00 97.19 203 GLY A CA 1
ATOM 1508 C C . GLY A 1 203 ? 30.305 -17.383 10.562 1.00 97.19 203 GLY A C 1
ATOM 1509 O O . GLY A 1 203 ? 30.605 -16.727 9.559 1.00 97.19 203 GLY A O 1
ATOM 1510 N N . TYR A 1 204 ? 30.042 -16.842 11.751 1.00 96.38 204 TYR A N 1
ATOM 1511 C CA . TYR A 1 204 ? 30.086 -15.412 12.049 1.00 96.38 204 TYR A CA 1
ATOM 1512 C C . TYR A 1 204 ? 31.052 -15.141 13.210 1.00 96.38 204 TYR A C 1
ATOM 1514 O O . TYR A 1 204 ? 31.188 -15.980 14.105 1.00 96.38 204 TYR A O 1
ATOM 1522 N N . ASP A 1 205 ? 31.744 -14.003 13.181 1.00 94.38 205 ASP A N 1
ATOM 1523 C CA . ASP A 1 205 ? 32.587 -13.538 14.285 1.00 94.38 205 ASP A CA 1
ATOM 1524 C C . ASP A 1 205 ? 31.764 -12.907 15.426 1.00 94.38 205 ASP A C 1
ATOM 1526 O O . ASP A 1 205 ? 30.531 -12.924 15.416 1.00 94.38 205 ASP A O 1
ATOM 1530 N N . ALA A 1 206 ? 32.449 -12.398 16.455 1.00 92.69 206 ALA A N 1
ATOM 1531 C CA . ALA A 1 206 ? 31.802 -11.814 17.631 1.00 92.69 206 ALA A CA 1
ATOM 1532 C C . ALA A 1 206 ? 31.011 -10.536 17.300 1.00 92.69 206 ALA A C 1
ATOM 1534 O O . ALA A 1 206 ? 30.103 -10.167 18.041 1.00 92.69 206 ALA A O 1
ATOM 1535 N N . GLU A 1 207 ? 31.342 -9.887 16.185 1.00 89.06 207 GLU A N 1
ATOM 1536 C CA . GLU A 1 207 ? 30.688 -8.697 15.655 1.00 89.06 207 GLU A CA 1
ATOM 1537 C C . GLU A 1 207 ? 29.580 -9.035 14.638 1.00 89.06 207 GLU A C 1
ATOM 1539 O O . GLU A 1 207 ? 29.004 -8.128 14.038 1.00 89.06 207 GLU A O 1
ATOM 1544 N N . GLY A 1 208 ? 29.280 -10.323 14.425 1.00 91.50 208 GLY A N 1
ATOM 1545 C CA . GLY A 1 208 ? 28.239 -10.783 13.503 1.00 91.50 208 GLY A CA 1
ATOM 1546 C C . GLY A 1 208 ? 28.646 -10.767 12.027 1.00 91.50 208 GLY A C 1
ATOM 1547 O O . GLY A 1 208 ? 27.802 -10.984 11.156 1.00 91.50 208 GLY A O 1
ATOM 1548 N N . LYS A 1 209 ? 29.925 -10.545 11.700 1.00 93.25 209 LYS A N 1
ATOM 1549 C CA . LYS A 1 209 ? 30.418 -10.577 10.316 1.00 93.25 209 LYS A CA 1
ATOM 1550 C C . LYS A 1 209 ? 30.760 -11.993 9.894 1.00 93.25 209 LYS A C 1
ATOM 1552 O O . LYS A 1 209 ? 31.252 -12.792 10.685 1.00 93.25 209 LYS A O 1
ATOM 1557 N N . VAL A 1 210 ? 30.548 -12.302 8.619 1.00 95.75 210 VAL A N 1
ATOM 1558 C CA . VAL A 1 210 ? 30.941 -13.599 8.053 1.00 95.75 210 VAL A CA 1
ATOM 1559 C C . VAL A 1 210 ? 32.444 -13.811 8.232 1.00 95.75 210 VAL A C 1
ATOM 1561 O O . VAL A 1 210 ? 33.253 -12.973 7.833 1.00 95.75 210 VAL A O 1
ATOM 1564 N N . SER A 1 211 ? 32.828 -14.944 8.819 1.00 96.50 211 SER A N 1
ATOM 1565 C CA . SER A 1 211 ? 34.231 -15.228 9.118 1.00 96.50 211 SER A CA 1
ATOM 1566 C C . SER A 1 211 ? 35.070 -15.362 7.839 1.00 96.50 211 SER A C 1
ATOM 1568 O O . SER A 1 211 ? 34.634 -15.942 6.843 1.00 96.50 211 SER A O 1
ATOM 1570 N N . ALA A 1 212 ? 36.319 -14.886 7.881 1.00 95.12 212 ALA A N 1
ATOM 1571 C CA . ALA A 1 212 ? 37.209 -14.817 6.715 1.00 95.12 212 ALA A CA 1
ATOM 1572 C C . ALA A 1 212 ? 37.430 -16.166 5.997 1.00 95.12 212 ALA A C 1
ATOM 1574 O O . ALA A 1 212 ? 37.692 -16.200 4.799 1.00 95.12 212 ALA A O 1
ATOM 1575 N N . GLU A 1 213 ? 37.281 -17.302 6.686 1.00 96.75 213 GLU A N 1
ATOM 1576 C CA . GLU A 1 213 ? 37.408 -18.629 6.070 1.00 96.75 213 GLU A CA 1
ATOM 1577 C C . GLU A 1 213 ? 36.322 -18.940 5.019 1.00 96.75 213 GLU A C 1
ATOM 1579 O O . GLU A 1 213 ? 36.530 -19.802 4.156 1.00 96.75 213 GLU A O 1
ATOM 1584 N N . PHE A 1 214 ? 35.195 -18.222 5.043 1.00 97.44 214 PHE A N 1
ATOM 1585 C CA . PHE A 1 214 ? 34.100 -18.339 4.074 1.00 97.44 214 PHE A CA 1
ATOM 1586 C C . PHE A 1 214 ? 34.242 -17.371 2.892 1.00 97.44 214 PHE A C 1
ATOM 1588 O O . PHE A 1 214 ? 33.499 -17.495 1.914 1.00 97.44 214 PHE A O 1
ATOM 1595 N N . LEU A 1 215 ? 35.209 -16.452 2.956 1.00 95.81 215 LEU A N 1
ATOM 1596 C CA . LEU A 1 215 ? 35.390 -15.364 2.002 1.00 95.81 215 LEU A CA 1
ATOM 1597 C C . LEU A 1 215 ? 36.631 -15.575 1.125 1.00 95.81 215 LEU A C 1
ATOM 1599 O O . LEU A 1 215 ? 37.603 -16.218 1.524 1.00 95.81 215 LEU A O 1
ATOM 1603 N N . ASN A 1 216 ? 36.585 -15.045 -0.092 1.00 91.38 216 ASN A N 1
ATOM 1604 C CA . ASN A 1 216 ? 37.773 -14.815 -0.908 1.00 91.38 216 ASN A CA 1
ATOM 1605 C C . ASN A 1 216 ? 38.517 -13.569 -0.405 1.00 91.38 216 ASN A C 1
ATOM 1607 O O . ASN A 1 216 ? 37.958 -12.774 0.349 1.00 91.38 216 ASN A O 1
ATOM 1611 N N . ASP A 1 217 ? 39.741 -13.349 -0.891 1.00 86.94 217 ASP A N 1
ATOM 1612 C CA . ASP A 1 217 ? 40.521 -12.140 -0.576 1.00 86.94 217 ASP A CA 1
ATOM 1613 C C . ASP A 1 217 ? 39.804 -10.839 -0.980 1.00 86.94 217 ASP A C 1
ATOM 1615 O O . ASP A 1 217 ? 40.071 -9.791 -0.402 1.00 86.94 217 ASP A O 1
ATOM 1619 N N . SER A 1 218 ? 38.863 -10.909 -1.928 1.00 84.62 218 SER A N 1
ATOM 1620 C CA . SER A 1 218 ? 38.003 -9.787 -2.317 1.00 84.62 218 SER A CA 1
ATOM 1621 C C . SER A 1 218 ? 36.865 -9.476 -1.337 1.00 84.62 218 SER A C 1
ATOM 1623 O O . SER A 1 218 ? 36.100 -8.548 -1.557 1.00 84.62 218 SER A O 1
ATOM 1625 N N . GLY A 1 219 ? 36.668 -10.283 -0.290 1.00 87.94 219 GLY A N 1
ATOM 1626 C CA . GLY A 1 219 ? 35.513 -10.163 0.608 1.00 87.94 219 GLY A CA 1
ATOM 1627 C C . GLY A 1 219 ? 34.233 -10.828 0.088 1.00 87.94 219 GLY A C 1
ATOM 1628 O O . GLY A 1 219 ? 33.267 -10.958 0.836 1.00 87.94 219 GLY A O 1
ATOM 1629 N N . MET A 1 220 ? 34.222 -11.331 -1.153 1.00 92.00 220 MET A N 1
ATOM 1630 C CA . MET A 1 220 ? 33.107 -12.125 -1.686 1.00 92.00 220 MET A CA 1
ATOM 1631 C C . MET A 1 220 ? 32.998 -13.486 -1.000 1.00 92.00 220 MET A C 1
ATOM 1633 O O . MET A 1 220 ? 34.011 -14.100 -0.660 1.00 92.00 220 MET A O 1
ATOM 1637 N N . LEU A 1 221 ? 31.786 -14.040 -0.926 1.00 94.81 221 LEU A N 1
ATOM 1638 C CA . LEU A 1 221 ? 31.606 -15.442 -0.553 1.00 94.81 221 LEU A CA 1
ATOM 1639 C C . LEU A 1 221 ? 32.336 -16.376 -1.523 1.00 94.81 221 LEU A C 1
ATOM 1641 O O . LEU A 1 221 ? 32.263 -16.232 -2.745 1.00 94.81 221 LEU A O 1
ATOM 1645 N N . LYS A 1 222 ? 32.987 -17.408 -0.978 1.00 96.19 222 LYS A N 1
ATOM 1646 C CA . LYS A 1 222 ? 33.449 -18.535 -1.797 1.00 96.19 222 LYS A CA 1
ATOM 1647 C C . LYS A 1 222 ? 32.244 -19.190 -2.469 1.00 96.19 222 LYS A C 1
ATOM 1649 O O . LYS A 1 222 ? 31.223 -19.430 -1.822 1.00 96.19 222 LYS A O 1
ATOM 1654 N N . GLN A 1 223 ? 32.397 -19.560 -3.742 1.00 96.75 223 GLN A N 1
ATOM 1655 C CA . GLN A 1 223 ? 31.277 -20.004 -4.580 1.00 96.75 223 GLN A CA 1
ATOM 1656 C C . GLN A 1 223 ? 30.459 -21.151 -3.964 1.00 96.75 223 GLN A C 1
ATOM 1658 O O . GLN A 1 223 ? 29.236 -21.113 -3.994 1.00 96.75 223 GLN A O 1
ATOM 1663 N N . GLN A 1 224 ? 31.113 -22.120 -3.313 1.00 97.25 224 GLN A N 1
ATOM 1664 C CA . GLN A 1 224 ? 30.439 -23.250 -2.654 1.00 97.25 224 GLN A CA 1
ATOM 1665 C C . GLN A 1 224 ? 29.448 -22.846 -1.543 1.00 97.25 224 GLN A C 1
ATOM 1667 O O . GLN A 1 224 ? 28.525 -23.602 -1.237 1.00 97.25 224 GLN A O 1
ATOM 1672 N N . TYR A 1 225 ? 29.648 -21.689 -0.905 1.00 97.75 225 TYR A N 1
ATOM 1673 C CA . TYR A 1 225 ? 28.741 -21.159 0.114 1.00 97.75 225 TYR A CA 1
ATOM 1674 C C . TYR A 1 225 ? 27.671 -20.280 -0.530 1.00 97.75 225 TYR A C 1
ATOM 1676 O O . TYR A 1 225 ? 26.500 -20.416 -0.188 1.00 97.75 225 TYR A O 1
ATOM 1684 N N . ALA A 1 226 ? 28.040 -19.469 -1.527 1.00 97.38 226 ALA A N 1
ATOM 1685 C CA . ALA A 1 226 ? 27.080 -18.715 -2.331 1.00 97.38 226 ALA A CA 1
ATOM 1686 C C . ALA A 1 226 ? 26.039 -19.640 -2.993 1.00 97.38 226 ALA A C 1
ATOM 1688 O O . ALA A 1 226 ? 24.847 -19.356 -2.949 1.00 97.38 226 ALA A O 1
ATOM 1689 N N . ASP A 1 227 ? 26.451 -20.795 -3.525 1.00 97.62 227 ASP A N 1
ATOM 1690 C CA . ASP A 1 227 ? 25.545 -21.789 -4.117 1.00 97.62 227 ASP A CA 1
ATOM 1691 C C . ASP A 1 227 ? 24.562 -22.381 -3.095 1.00 97.62 227 ASP A C 1
ATOM 1693 O O . ASP A 1 227 ? 23.402 -22.625 -3.423 1.00 97.62 227 ASP A O 1
ATOM 1697 N N . GLN A 1 228 ? 24.987 -22.558 -1.840 1.00 97.81 228 GLN A N 1
ATOM 1698 C CA . GLN A 1 228 ? 24.100 -23.003 -0.761 1.00 97.81 228 GLN A CA 1
ATOM 1699 C C . GLN A 1 228 ? 23.106 -21.915 -0.336 1.00 97.81 228 GLN A C 1
ATOM 1701 O O . GLN A 1 228 ? 21.960 -22.237 -0.035 1.00 97.81 228 GLN A O 1
ATOM 1706 N N . ILE A 1 229 ? 23.503 -20.639 -0.349 1.00 97.94 229 ILE A N 1
ATOM 1707 C CA . ILE A 1 229 ? 22.581 -19.516 -0.114 1.00 97.94 229 ILE A CA 1
ATOM 1708 C C . ILE A 1 229 ? 21.558 -19.413 -1.255 1.00 97.94 229 ILE A C 1
ATOM 1710 O O . ILE A 1 229 ? 20.356 -19.341 -1.001 1.00 97.94 229 ILE A O 1
ATOM 1714 N N . LYS A 1 230 ? 22.004 -19.527 -2.514 1.00 96.69 230 LYS A N 1
ATOM 1715 C CA . LYS A 1 230 ? 21.134 -19.534 -3.706 1.00 96.69 230 LYS A CA 1
ATOM 1716 C C . LYS A 1 230 ? 20.150 -20.703 -3.753 1.00 96.69 230 LYS A C 1
ATOM 1718 O O . LYS A 1 230 ? 19.133 -20.611 -4.439 1.00 96.69 230 LYS A O 1
ATOM 1723 N N . ALA A 1 231 ? 20.412 -21.781 -3.014 1.00 96.75 231 ALA A N 1
ATOM 1724 C CA . ALA A 1 231 ? 19.462 -22.878 -2.851 1.00 96.75 231 ALA A CA 1
ATOM 1725 C C . ALA A 1 231 ? 18.217 -22.481 -2.032 1.00 96.75 231 ALA A C 1
ATOM 1727 O O . ALA A 1 231 ? 17.242 -23.230 -2.034 1.00 96.75 231 ALA A O 1
ATOM 1728 N N . LYS A 1 232 ? 18.229 -21.311 -1.366 1.00 96.81 232 LYS A N 1
ATOM 1729 C CA . LYS A 1 232 ? 17.096 -20.742 -0.613 1.00 96.81 232 LYS A CA 1
ATOM 1730 C C . LYS A 1 232 ? 16.545 -21.694 0.454 1.00 96.81 232 LYS A C 1
ATOM 1732 O O . LYS A 1 232 ? 15.342 -21.737 0.700 1.00 96.81 232 LYS A O 1
ATOM 1737 N N . ASP A 1 233 ? 17.422 -22.460 1.102 1.00 97.19 233 ASP A N 1
ATOM 1738 C CA . ASP A 1 233 ? 17.033 -23.326 2.216 1.00 97.19 233 ASP A CA 1
ATOM 1739 C C . ASP A 1 233 ? 16.793 -22.494 3.485 1.00 97.19 233 ASP A C 1
ATOM 1741 O O . ASP A 1 233 ? 17.675 -22.306 4.324 1.00 97.19 233 ASP A O 1
ATOM 1745 N N . LEU A 1 234 ? 15.568 -21.982 3.613 1.00 96.81 234 LEU A N 1
ATOM 1746 C CA . LEU A 1 234 ? 15.146 -21.133 4.729 1.00 96.81 234 LEU A CA 1
ATOM 1747 C C . LEU A 1 234 ? 15.151 -21.866 6.080 1.00 96.81 234 LEU A C 1
ATOM 1749 O O . LEU A 1 234 ? 15.143 -21.215 7.119 1.00 96.81 234 LEU A O 1
ATOM 1753 N N . SER A 1 235 ? 15.205 -23.204 6.102 1.00 96.62 235 SER A N 1
ATOM 1754 C CA . SER A 1 235 ? 15.319 -23.963 7.360 1.00 96.62 235 SER A CA 1
ATOM 1755 C C . SER A 1 235 ? 16.685 -23.795 8.039 1.00 96.62 235 SER A C 1
ATOM 1757 O O . SER A 1 235 ? 16.854 -24.124 9.213 1.00 96.62 235 SER A O 1
ATOM 1759 N N . ARG A 1 236 ? 17.663 -23.262 7.299 1.00 96.56 236 ARG A N 1
ATOM 1760 C CA . ARG A 1 236 ? 19.032 -23.004 7.747 1.00 96.56 236 ARG A CA 1
ATOM 1761 C C . ARG A 1 236 ? 19.261 -21.562 8.197 1.00 96.56 236 ARG A C 1
ATOM 1763 O O . ARG A 1 236 ? 20.406 -21.215 8.491 1.00 96.56 236 ARG A O 1
ATOM 1770 N N . SER A 1 237 ? 18.215 -20.737 8.256 1.00 97.75 237 SER A N 1
ATOM 1771 C CA . SER A 1 237 ? 18.303 -19.331 8.655 1.00 97.75 237 SER A CA 1
ATOM 1772 C C . SER A 1 237 ? 17.382 -18.971 9.822 1.00 97.75 237 SER A C 1
ATOM 1774 O O . SER A 1 237 ? 16.467 -19.713 10.172 1.00 97.75 237 SER A O 1
ATOM 1776 N N . ASN A 1 238 ? 17.621 -17.804 10.425 1.00 97.31 238 ASN A N 1
ATOM 1777 C CA . ASN A 1 238 ? 16.740 -17.195 11.431 1.00 97.31 238 ASN A CA 1
ATOM 1778 C C . ASN A 1 238 ? 15.653 -16.288 10.811 1.00 97.31 238 ASN A C 1
ATOM 1780 O O . ASN A 1 238 ? 14.970 -15.584 11.553 1.00 97.31 238 ASN A O 1
ATOM 1784 N N . ALA A 1 239 ? 15.470 -16.287 9.482 1.00 96.88 239 ALA A N 1
ATOM 1785 C CA . ALA A 1 239 ? 14.567 -15.351 8.801 1.00 96.88 239 ALA A CA 1
ATOM 1786 C C . ALA A 1 239 ? 13.130 -15.407 9.353 1.00 96.88 239 ALA A C 1
ATOM 1788 O O . ALA A 1 239 ? 12.501 -14.374 9.545 1.00 96.88 239 ALA A O 1
ATOM 1789 N N . ALA A 1 240 ? 12.630 -16.603 9.684 1.00 95.00 240 ALA A N 1
ATOM 1790 C CA . ALA A 1 240 ? 11.296 -16.771 10.263 1.00 95.00 240 ALA A CA 1
ATOM 1791 C C . ALA A 1 240 ? 11.133 -16.086 11.635 1.00 95.00 240 ALA A C 1
ATOM 1793 O O . ALA A 1 240 ? 10.049 -15.589 11.936 1.00 95.00 240 ALA A O 1
ATOM 1794 N N . SER A 1 241 ? 12.195 -16.056 12.447 1.00 94.06 241 SER A N 1
ATOM 1795 C CA . SER A 1 241 ? 12.207 -15.375 13.746 1.00 94.06 241 SER A CA 1
ATOM 1796 C C . SER A 1 241 ? 12.222 -13.859 13.565 1.00 94.06 241 SER A C 1
ATOM 1798 O O . SER A 1 241 ? 11.371 -13.182 14.131 1.00 94.06 241 SER A O 1
ATOM 1800 N N . VAL A 1 242 ? 13.109 -13.342 12.704 1.00 94.94 242 VAL A N 1
ATOM 1801 C CA . VAL A 1 242 ? 13.185 -11.903 12.373 1.00 94.94 242 VAL A CA 1
ATOM 1802 C C . VAL A 1 242 ? 11.848 -11.392 11.818 1.00 94.94 242 VAL A C 1
ATOM 1804 O O . VAL A 1 242 ? 11.410 -10.289 12.123 1.00 94.94 242 VAL A O 1
ATOM 1807 N N . MET A 1 243 ? 11.146 -12.229 11.053 1.00 94.50 243 MET A N 1
ATOM 1808 C CA . MET A 1 243 ? 9.871 -11.894 10.416 1.00 94.50 243 MET A CA 1
ATOM 1809 C C . MET A 1 243 ? 8.633 -12.168 11.267 1.00 94.50 243 MET A C 1
ATOM 1811 O O . MET A 1 243 ? 7.510 -12.019 10.783 1.00 94.50 243 MET A O 1
ATOM 1815 N N . GLN A 1 244 ? 8.783 -12.601 12.521 1.00 89.44 244 GLN A N 1
ATOM 1816 C CA . GLN A 1 244 ? 7.657 -13.131 13.290 1.00 89.44 244 GLN A CA 1
ATOM 1817 C C . GLN A 1 244 ? 6.520 -12.115 13.481 1.00 89.44 244 GLN A C 1
ATOM 1819 O O . GLN A 1 244 ? 5.346 -12.518 13.441 1.00 89.44 244 GLN A O 1
ATOM 1824 N N . ALA A 1 245 ? 6.873 -10.838 13.655 1.00 89.06 245 ALA A N 1
ATOM 1825 C CA . ALA A 1 245 ? 5.957 -9.737 13.930 1.00 89.06 245 ALA A CA 1
ATOM 1826 C C . ALA A 1 245 ? 5.753 -8.753 12.765 1.00 89.06 245 ALA A C 1
ATOM 1828 O O . ALA A 1 245 ? 4.954 -7.834 12.925 1.00 89.06 245 ALA A O 1
ATOM 1829 N N . ILE A 1 246 ? 6.422 -8.967 11.629 1.00 94.88 246 ILE A N 1
ATOM 1830 C CA . ILE A 1 246 ? 6.506 -8.025 10.507 1.00 94.88 246 ILE A CA 1
ATOM 1831 C C . ILE A 1 246 ? 5.428 -8.315 9.463 1.00 94.88 246 ILE A C 1
ATOM 1833 O O . ILE A 1 246 ? 5.243 -9.465 9.061 1.00 94.88 246 ILE A O 1
ATOM 1837 N N . ASP A 1 247 ? 4.743 -7.265 9.013 1.00 94.94 247 ASP A N 1
ATOM 1838 C CA . ASP A 1 247 ? 3.629 -7.344 8.064 1.00 94.94 247 ASP A CA 1
ATOM 1839 C C . ASP A 1 247 ? 4.042 -6.950 6.630 1.00 94.94 247 ASP A C 1
ATOM 1841 O O . ASP A 1 247 ? 3.431 -7.406 5.667 1.00 94.94 247 ASP A O 1
ATOM 1845 N N . GLY A 1 248 ? 5.098 -6.145 6.472 1.00 97.12 248 GLY A N 1
ATOM 1846 C CA . GLY A 1 248 ? 5.681 -5.770 5.177 1.00 97.12 248 GLY A CA 1
ATOM 1847 C C . GLY A 1 248 ? 7.134 -5.316 5.316 1.00 97.12 248 GLY A C 1
ATOM 1848 O O . GLY A 1 248 ? 7.585 -5.040 6.427 1.00 97.12 248 GLY A O 1
ATOM 1849 N N . ILE A 1 249 ? 7.884 -5.250 4.212 1.00 98.00 249 ILE A N 1
ATOM 1850 C CA . ILE A 1 249 ? 9.309 -4.881 4.230 1.00 98.00 249 ILE A CA 1
ATOM 1851 C C . ILE A 1 249 ? 9.665 -3.787 3.233 1.00 98.00 249 ILE A C 1
ATOM 1853 O O . ILE A 1 249 ? 9.282 -3.840 2.064 1.00 98.00 249 ILE A O 1
ATOM 1857 N N . PHE A 1 250 ? 10.507 -2.865 3.702 1.00 98.12 250 PHE A N 1
ATOM 1858 C CA . PHE A 1 250 ? 11.294 -1.963 2.878 1.00 98.12 250 PHE A CA 1
ATOM 1859 C C . PHE A 1 250 ? 12.768 -2.409 2.815 1.00 98.12 250 PHE A C 1
ATOM 1861 O O . PHE A 1 250 ? 13.494 -2.337 3.812 1.00 98.12 250 PHE A O 1
ATOM 1868 N N . PHE A 1 251 ? 13.217 -2.859 1.637 1.00 97.62 251 PHE A N 1
ATOM 1869 C CA . PHE A 1 251 ? 14.631 -3.124 1.347 1.00 97.62 251 PHE A CA 1
ATOM 1870 C C . PHE A 1 251 ? 15.334 -1.832 0.944 1.00 97.62 251 PHE A C 1
ATOM 1872 O O . PHE A 1 251 ? 15.003 -1.228 -0.077 1.00 97.62 251 PHE A O 1
ATOM 1879 N N . THR A 1 252 ? 16.332 -1.442 1.731 1.00 94.94 252 THR A N 1
ATOM 1880 C CA . THR A 1 252 ? 17.079 -0.199 1.523 1.00 94.94 252 THR A CA 1
ATOM 1881 C C . THR A 1 252 ? 18.136 -0.338 0.421 1.00 94.94 252 THR A C 1
ATOM 1883 O O . THR A 1 252 ? 18.534 -1.447 0.042 1.00 94.94 252 THR A O 1
ATOM 1886 N N . GLY A 1 253 ? 18.643 0.804 -0.062 1.00 91.69 253 GLY A N 1
ATOM 1887 C CA . GLY A 1 253 ? 19.876 0.854 -0.855 1.00 91.69 253 GLY A CA 1
ATOM 1888 C C . GLY A 1 253 ? 21.101 0.351 -0.071 1.00 91.69 253 GLY A C 1
ATOM 1889 O O . GLY A 1 253 ? 20.981 -0.126 1.057 1.00 91.69 253 GLY A O 1
ATOM 1890 N N . GLY A 1 254 ? 22.308 0.464 -0.624 1.00 90.12 254 GLY A N 1
ATOM 1891 C CA . GLY A 1 254 ? 23.531 0.062 0.085 1.00 90.12 254 GLY A CA 1
ATOM 1892 C C . GLY A 1 254 ? 24.711 -0.196 -0.845 1.00 90.12 254 GLY A C 1
ATOM 1893 O O . GLY A 1 254 ? 24.719 0.295 -1.969 1.00 90.12 254 GLY A O 1
ATOM 1894 N N . GLU A 1 255 ? 25.683 -0.962 -0.352 1.00 89.12 255 GLU A N 1
ATOM 1895 C CA . GLU A 1 255 ? 26.879 -1.377 -1.091 1.00 89.12 255 GLU A CA 1
ATOM 1896 C C . GLU A 1 255 ? 26.596 -2.392 -2.207 1.00 89.12 255 GLU A C 1
ATOM 1898 O O . GLU A 1 255 ? 25.530 -3.005 -2.279 1.00 89.12 255 GLU A O 1
ATOM 1903 N N . ASP A 1 256 ? 27.602 -2.625 -3.042 1.00 92.62 256 ASP A N 1
ATOM 1904 C CA . ASP A 1 256 ? 27.549 -3.572 -4.146 1.00 92.62 256 ASP A CA 1
ATOM 1905 C C . ASP A 1 256 ? 27.247 -5.007 -3.698 1.00 92.62 256 ASP A C 1
ATOM 1907 O O . ASP A 1 256 ? 27.730 -5.491 -2.668 1.00 92.62 256 ASP A O 1
ATOM 1911 N N . ILE A 1 257 ? 26.471 -5.719 -4.521 1.00 93.56 257 ILE A N 1
ATOM 1912 C CA . ILE A 1 257 ? 26.136 -7.126 -4.280 1.00 93.56 257 ILE A CA 1
ATOM 1913 C C . ILE A 1 257 ? 27.179 -8.027 -4.935 1.00 93.56 257 ILE A C 1
ATOM 1915 O O . ILE A 1 257 ? 27.509 -7.866 -6.114 1.00 93.56 257 ILE A O 1
ATOM 1919 N N . SER A 1 258 ? 27.646 -9.036 -4.194 1.00 92.25 258 SER A N 1
ATOM 1920 C CA . SER A 1 258 ? 28.659 -9.971 -4.673 1.00 92.25 258 SER A CA 1
ATOM 1921 C C . SER A 1 258 ? 28.245 -10.716 -5.956 1.00 92.25 258 SER A C 1
ATOM 1923 O O . SER A 1 258 ? 27.239 -11.436 -5.961 1.00 92.25 258 SER A O 1
ATOM 1925 N N . PRO A 1 259 ? 29.104 -10.713 -6.994 1.00 94.06 259 PRO A N 1
ATOM 1926 C CA . PRO A 1 259 ? 28.923 -11.520 -8.203 1.00 94.06 259 PRO A CA 1
ATOM 1927 C C . PRO A 1 259 ? 28.844 -13.036 -7.999 1.00 94.06 259 PRO A C 1
ATOM 1929 O O . PRO A 1 259 ? 28.397 -13.761 -8.889 1.00 94.06 259 PRO A O 1
ATOM 1932 N N . SER A 1 260 ? 29.244 -13.539 -6.827 1.00 94.75 260 SER A N 1
ATOM 1933 C CA . SER A 1 260 ? 29.093 -14.955 -6.465 1.00 94.75 260 SER A CA 1
ATOM 1934 C C . SER A 1 260 ? 27.623 -15.389 -6.323 1.00 94.75 260 SER A C 1
ATOM 1936 O O . SER A 1 260 ? 27.299 -16.572 -6.506 1.00 94.75 260 SER A O 1
ATOM 1938 N N . LEU A 1 261 ? 26.726 -14.435 -6.032 1.00 95.19 261 LEU A N 1
ATOM 1939 C CA . LEU A 1 261 ? 25.291 -14.653 -5.838 1.00 95.19 261 LEU A CA 1
ATOM 1940 C C . LEU A 1 261 ? 24.458 -14.521 -7.115 1.00 95.19 261 LEU A C 1
ATOM 1942 O O . LEU A 1 261 ? 23.278 -14.869 -7.094 1.00 95.19 261 LEU A O 1
ATOM 1946 N N . TYR A 1 262 ? 25.047 -14.081 -8.226 1.00 94.25 262 TYR A N 1
ATOM 1947 C CA . TYR A 1 262 ? 24.334 -13.994 -9.499 1.00 94.25 262 TYR A CA 1
ATOM 1948 C C . TYR A 1 262 ? 23.893 -15.383 -9.980 1.00 94.25 262 TYR A C 1
ATOM 1950 O O . TYR A 1 262 ? 24.471 -16.415 -9.604 1.00 94.25 262 TYR A O 1
ATOM 1958 N N . ALA A 1 263 ? 22.873 -15.410 -10.845 1.00 89.88 263 ALA A N 1
ATOM 1959 C CA . ALA A 1 263 ? 22.367 -16.650 -11.433 1.00 89.88 263 ALA A CA 1
ATOM 1960 C C . ALA A 1 263 ? 23.485 -17.439 -12.129 1.00 89.88 263 ALA A C 1
ATOM 1962 O O . ALA A 1 263 ? 23.652 -18.639 -11.902 1.00 89.88 263 ALA A O 1
ATOM 1963 N N . VAL A 1 264 ? 24.304 -16.721 -12.901 1.00 91.25 264 VAL A N 1
ATOM 1964 C CA . VAL A 1 264 ? 25.586 -17.193 -13.422 1.00 91.25 264 VAL A CA 1
ATOM 1965 C C . VAL A 1 264 ? 26.691 -16.408 -12.715 1.00 91.25 264 VAL A C 1
ATOM 1967 O O . VAL A 1 264 ? 26.807 -15.207 -12.963 1.00 91.25 264 VAL A O 1
ATOM 1970 N N . PRO A 1 265 ? 27.493 -17.047 -11.842 1.00 92.25 265 PRO A N 1
ATOM 1971 C CA . PRO A 1 265 ? 28.553 -16.357 -11.120 1.00 92.25 265 PRO A CA 1
ATOM 1972 C C . PRO A 1 265 ? 29.569 -15.693 -12.047 1.00 92.25 265 PRO A C 1
ATOM 1974 O O . PRO A 1 265 ? 29.944 -16.260 -13.076 1.00 92.25 265 PRO A O 1
ATOM 1977 N N . GLN A 1 266 ? 30.049 -14.515 -11.655 1.00 91.56 266 GLN A N 1
ATOM 1978 C CA . GLN A 1 266 ? 31.049 -13.754 -12.406 1.00 91.56 266 GLN A CA 1
ATOM 1979 C C . GLN A 1 266 ? 32.269 -13.437 -11.534 1.00 91.56 266 GLN A C 1
ATOM 1981 O O . GLN A 1 266 ? 32.212 -13.484 -10.305 1.00 91.56 266 GLN A O 1
ATOM 1986 N N . THR A 1 267 ? 33.389 -13.110 -12.177 1.00 90.56 267 THR A N 1
ATOM 1987 C CA . THR A 1 267 ? 34.529 -12.498 -11.484 1.00 90.56 267 THR A CA 1
ATOM 1988 C C . THR A 1 267 ? 34.187 -11.051 -11.143 1.00 90.56 267 THR A C 1
ATOM 1990 O O . THR A 1 267 ? 33.523 -10.379 -11.931 1.00 90.56 267 THR A O 1
ATOM 1993 N N . GLU A 1 268 ? 34.660 -10.579 -9.994 1.00 91.31 268 GLU A N 1
ATOM 1994 C CA . GLU A 1 268 ? 34.537 -9.185 -9.574 1.00 91.31 268 GLU A CA 1
ATOM 1995 C C . GLU A 1 268 ? 35.143 -8.221 -10.604 1.00 91.31 268 GLU A C 1
ATOM 1997 O O . GLU A 1 268 ? 36.286 -8.376 -11.040 1.00 91.31 268 GLU A O 1
ATOM 2002 N N . ALA A 1 269 ? 34.345 -7.232 -10.994 1.00 90.50 269 ALA A N 1
ATOM 2003 C CA . ALA A 1 269 ? 34.669 -6.194 -11.962 1.00 90.50 269 ALA A CA 1
ATOM 2004 C C . ALA A 1 269 ? 33.970 -4.864 -11.607 1.00 90.50 269 ALA A C 1
ATOM 2006 O O . ALA A 1 269 ? 33.617 -4.088 -12.494 1.00 90.50 269 ALA A O 1
ATOM 2007 N N . ASN A 1 270 ? 33.775 -4.600 -10.312 1.00 84.50 270 ASN A N 1
ATOM 2008 C CA . ASN A 1 270 ? 33.079 -3.423 -9.778 1.00 84.50 270 ASN A CA 1
ATOM 2009 C C . ASN A 1 270 ? 34.015 -2.240 -9.445 1.00 84.50 270 ASN A C 1
ATOM 2011 O O . ASN A 1 270 ? 33.636 -1.315 -8.736 1.00 84.50 270 ASN A O 1
ATOM 2015 N N . ASN A 1 271 ? 35.253 -2.263 -9.950 1.00 85.94 271 ASN A N 1
ATOM 2016 C CA . ASN A 1 271 ? 36.259 -1.211 -9.761 1.00 85.94 271 ASN A CA 1
ATOM 2017 C C . ASN A 1 271 ? 36.716 -0.981 -8.300 1.00 85.94 271 ASN A C 1
ATOM 2019 O O . ASN A 1 271 ? 37.215 0.099 -7.984 1.00 85.94 271 ASN A O 1
ATOM 2023 N N . GLY A 1 272 ? 36.637 -2.007 -7.443 1.00 80.94 272 GLY A N 1
ATOM 2024 C CA . GLY A 1 272 ? 37.173 -1.969 -6.076 1.00 80.94 272 GLY A CA 1
ATOM 2025 C C . GLY A 1 272 ? 36.247 -1.312 -5.053 1.00 80.94 272 GLY A C 1
ATOM 2026 O O . GLY A 1 272 ? 36.720 -0.879 -4.005 1.00 80.94 272 GLY A O 1
ATOM 2027 N N . GLU A 1 273 ? 34.957 -1.211 -5.375 1.00 84.69 273 GLU A N 1
ATOM 2028 C CA . GLU A 1 273 ? 33.906 -0.826 -4.433 1.00 84.69 273 GLU A CA 1
ATOM 2029 C C . GLU A 1 273 ? 33.678 -1.953 -3.414 1.00 84.69 273 GLU A C 1
ATOM 2031 O O . GLU A 1 273 ? 33.825 -3.139 -3.730 1.00 84.69 273 GLU A O 1
ATOM 2036 N N . ASP A 1 274 ? 33.337 -1.584 -2.180 1.00 85.00 274 ASP A N 1
ATOM 2037 C CA . ASP A 1 274 ? 33.230 -2.535 -1.075 1.00 85.00 274 ASP A CA 1
ATOM 2038 C C . ASP A 1 274 ? 32.098 -3.551 -1.303 1.00 85.00 274 ASP A C 1
ATOM 2040 O O . ASP A 1 274 ? 30.964 -3.188 -1.614 1.00 85.00 274 ASP A O 1
ATOM 2044 N N . ILE A 1 275 ? 32.391 -4.833 -1.064 1.00 88.12 275 ILE A N 1
ATOM 2045 C CA . ILE A 1 275 ? 31.403 -5.919 -1.048 1.00 88.12 275 ILE A CA 1
ATOM 2046 C C . ILE A 1 275 ? 31.195 -6.384 0.390 1.00 88.12 275 ILE A C 1
ATOM 2048 O O . ILE A 1 275 ? 32.142 -6.707 1.111 1.00 88.12 275 ILE A O 1
ATOM 2052 N N . ASN A 1 276 ? 29.931 -6.494 0.798 1.00 90.62 276 ASN A N 1
ATOM 2053 C CA . ASN A 1 276 ? 29.561 -6.942 2.134 1.00 90.62 276 ASN A CA 1
ATOM 2054 C C . ASN A 1 276 ? 28.827 -8.288 2.088 1.00 90.62 276 ASN A C 1
ATOM 2056 O O . ASN A 1 276 ? 27.599 -8.351 2.132 1.00 90.62 276 ASN A O 1
ATOM 2060 N N . ALA A 1 277 ? 29.595 -9.382 2.104 1.00 93.25 277 ALA A N 1
ATOM 2061 C CA . ALA A 1 277 ? 29.059 -10.745 2.153 1.00 93.25 277 ALA A CA 1
ATOM 2062 C C . ALA A 1 277 ? 28.071 -10.981 3.314 1.00 93.25 277 ALA A C 1
ATOM 2064 O O . ALA A 1 277 ? 27.153 -11.792 3.201 1.00 93.25 277 ALA A O 1
ATOM 2065 N N . THR A 1 278 ? 28.237 -10.276 4.435 1.00 94.25 278 THR A N 1
ATOM 2066 C CA . THR A 1 278 ? 27.340 -10.392 5.593 1.00 94.25 278 THR A CA 1
ATOM 2067 C C . THR A 1 278 ? 25.953 -9.841 5.265 1.00 94.25 278 THR A C 1
ATOM 2069 O O . THR A 1 278 ? 24.944 -10.507 5.505 1.00 94.25 278 THR A O 1
ATOM 2072 N N . ARG A 1 279 ? 25.904 -8.650 4.657 1.00 93.88 279 ARG A N 1
ATOM 2073 C CA . ARG A 1 279 ? 24.664 -8.015 4.192 1.00 93.88 279 ARG A CA 1
ATOM 2074 C C . ARG A 1 279 ? 24.041 -8.784 3.033 1.00 93.88 279 ARG A C 1
ATOM 2076 O O . ARG A 1 279 ? 22.826 -8.951 2.996 1.00 93.88 279 ARG A O 1
ATOM 2083 N N . ASP A 1 280 ? 24.866 -9.298 2.129 1.00 95.44 280 ASP A N 1
ATOM 2084 C CA . ASP A 1 280 ? 24.439 -10.134 1.010 1.00 95.44 280 ASP A CA 1
ATOM 2085 C C . ASP A 1 280 ? 23.673 -11.377 1.479 1.00 95.44 280 ASP A C 1
ATOM 2087 O O . ASP A 1 280 ? 22.573 -11.629 0.992 1.00 95.44 280 ASP A O 1
ATOM 2091 N N . ILE A 1 281 ? 24.196 -12.123 2.463 1.00 96.81 281 ILE A N 1
ATOM 2092 C CA . ILE A 1 281 ? 23.487 -13.284 3.033 1.00 96.81 281 ILE A CA 1
ATOM 2093 C C . ILE A 1 281 ? 22.172 -12.859 3.676 1.00 96.81 281 ILE A C 1
ATOM 2095 O O . ILE A 1 281 ? 21.156 -13.525 3.456 1.00 96.81 281 ILE A O 1
ATOM 2099 N N . SER A 1 282 ? 22.201 -11.777 4.459 1.00 97.06 282 SER A N 1
ATOM 2100 C CA . SER A 1 282 ? 21.024 -11.280 5.169 1.00 97.06 282 SER A CA 1
ATOM 2101 C C . SER A 1 282 ? 19.892 -10.967 4.191 1.00 97.06 282 SER A C 1
ATOM 2103 O O . SER A 1 282 ? 18.819 -11.567 4.271 1.00 97.06 282 SER A O 1
ATOM 2105 N N . ASP A 1 283 ? 20.155 -10.133 3.184 1.00 97.31 283 ASP A N 1
ATOM 2106 C CA . ASP A 1 283 ? 19.110 -9.707 2.254 1.00 97.31 283 ASP A CA 1
ATOM 2107 C C . ASP A 1 283 ? 18.712 -10.766 1.247 1.00 97.31 283 ASP A C 1
ATOM 2109 O O . ASP A 1 283 ? 17.529 -10.867 0.934 1.00 97.31 283 ASP A O 1
ATOM 2113 N N . TYR A 1 284 ? 19.649 -11.584 0.759 1.00 98.12 284 TYR A N 1
ATOM 2114 C CA . TYR A 1 284 ? 19.294 -12.679 -0.142 1.00 98.12 284 TYR A CA 1
ATOM 2115 C C . TYR A 1 284 ? 18.318 -13.632 0.554 1.00 98.12 284 TYR A C 1
ATOM 2117 O O . TYR A 1 284 ? 17.287 -14.016 -0.003 1.00 98.12 284 TYR A O 1
ATOM 2125 N N . THR A 1 285 ? 18.628 -13.994 1.801 1.00 98.38 285 THR A N 1
ATOM 2126 C CA . THR A 1 285 ? 17.811 -14.915 2.594 1.00 98.38 285 THR A CA 1
ATOM 2127 C C . THR A 1 285 ? 16.469 -14.289 2.970 1.00 98.38 285 THR A C 1
ATOM 2129 O O . THR A 1 285 ? 15.439 -14.956 2.872 1.00 98.38 285 THR A O 1
ATOM 2132 N N . LEU A 1 286 ? 16.460 -13.010 3.355 1.00 98.50 286 LEU A N 1
ATOM 2133 C CA . LEU A 1 286 ? 15.241 -12.277 3.689 1.00 98.50 286 LEU A CA 1
ATOM 2134 C C . LEU A 1 286 ? 14.326 -12.103 2.470 1.00 98.50 286 LEU A C 1
ATOM 2136 O O . LEU A 1 286 ? 13.139 -12.398 2.552 1.00 98.50 286 LEU A O 1
ATOM 2140 N N . MET A 1 287 ? 14.870 -11.716 1.316 1.00 98.56 287 MET A N 1
ATOM 2141 C CA . MET A 1 287 ? 14.115 -11.581 0.065 1.00 98.56 287 MET A CA 1
ATOM 2142 C C . MET A 1 287 ? 13.544 -12.934 -0.382 1.00 98.56 287 MET A C 1
ATOM 2144 O O . MET A 1 287 ? 12.377 -13.027 -0.763 1.00 98.56 287 MET A O 1
ATOM 2148 N N . ALA A 1 288 ? 14.327 -14.014 -0.269 1.00 98.44 288 ALA A N 1
ATOM 2149 C CA . ALA A 1 288 ? 13.843 -15.367 -0.531 1.00 98.44 288 ALA A CA 1
ATOM 2150 C C . ALA A 1 288 ? 12.704 -15.772 0.423 1.00 98.44 288 ALA A C 1
ATOM 2152 O O . ALA A 1 288 ? 11.739 -16.403 -0.013 1.00 98.44 288 ALA A O 1
ATOM 2153 N N . TYR A 1 289 ? 12.782 -15.382 1.701 1.00 98.38 289 TYR A N 1
ATOM 2154 C CA . TYR A 1 289 ? 11.700 -15.577 2.664 1.00 98.38 289 TYR A CA 1
ATOM 2155 C C . TYR A 1 289 ? 10.443 -14.791 2.275 1.00 98.38 289 TYR A C 1
ATOM 2157 O O . TYR A 1 289 ? 9.355 -15.373 2.269 1.00 98.38 289 TYR A O 1
ATOM 2165 N N . CYS A 1 290 ? 10.580 -13.513 1.903 1.00 98.12 290 CYS A N 1
ATOM 2166 C CA . CYS A 1 290 ? 9.464 -12.683 1.448 1.00 98.12 290 CYS A CA 1
ATOM 2167 C C . CYS A 1 290 ? 8.780 -13.289 0.221 1.00 98.12 290 CYS A C 1
ATOM 2169 O O . CYS A 1 290 ? 7.556 -13.373 0.184 1.00 98.12 290 CYS A O 1
ATOM 2171 N N . PHE A 1 291 ? 9.552 -13.801 -0.745 1.00 97.50 291 PHE A N 1
ATOM 2172 C CA . PHE A 1 291 ? 8.990 -14.474 -1.916 1.00 97.50 291 PHE A CA 1
ATOM 2173 C C . PHE A 1 291 ? 8.233 -15.755 -1.563 1.00 97.50 291 PHE A C 1
ATOM 2175 O O . PHE A 1 291 ? 7.177 -16.013 -2.135 1.00 97.50 291 PHE A O 1
ATOM 2182 N N . ALA A 1 292 ? 8.770 -16.566 -0.649 1.00 96.69 292 ALA A N 1
ATOM 2183 C CA . ALA A 1 292 ? 8.166 -17.840 -0.267 1.00 96.69 292 ALA A CA 1
ATOM 2184 C C . ALA A 1 292 ? 6.881 -17.678 0.562 1.00 96.69 292 ALA A C 1
ATOM 2186 O O . ALA A 1 292 ? 6.050 -18.584 0.571 1.00 96.69 292 ALA A O 1
ATOM 2187 N N . ASN A 1 293 ? 6.729 -16.547 1.258 1.00 95.06 293 ASN A N 1
ATOM 2188 C CA . ASN A 1 293 ? 5.616 -16.286 2.173 1.00 95.06 293 ASN A CA 1
ATOM 2189 C C . ASN A 1 293 ? 4.679 -15.162 1.704 1.00 95.06 293 ASN A C 1
ATOM 2191 O O . ASN A 1 293 ? 3.799 -14.780 2.470 1.00 95.06 293 ASN A O 1
ATOM 2195 N N . ASP A 1 294 ? 4.866 -14.656 0.479 1.00 94.81 294 ASP A N 1
ATOM 2196 C CA . ASP A 1 294 ? 4.092 -13.552 -0.107 1.00 94.81 294 ASP A CA 1
ATOM 2197 C C . ASP A 1 294 ? 4.001 -12.331 0.829 1.00 94.81 294 ASP A C 1
ATOM 2199 O O . ASP A 1 294 ? 2.926 -11.833 1.164 1.00 94.81 294 ASP A O 1
ATOM 2203 N N . VAL A 1 295 ? 5.162 -11.892 1.329 1.00 95.31 295 VAL A N 1
ATOM 2204 C CA . VAL A 1 295 ? 5.257 -10.708 2.195 1.00 95.31 295 VAL A CA 1
ATOM 2205 C C . VAL A 1 295 ? 5.281 -9.449 1.320 1.00 95.31 295 VAL A C 1
ATOM 2207 O O . VAL A 1 295 ? 6.182 -9.342 0.477 1.00 95.31 295 VAL A O 1
ATOM 2210 N N . PRO A 1 296 ? 4.374 -8.473 1.536 1.00 97.06 296 PRO A N 1
ATOM 2211 C CA . PRO A 1 296 ? 4.417 -7.173 0.875 1.00 97.06 296 PRO A CA 1
ATOM 2212 C C . PRO A 1 296 ? 5.811 -6.549 0.942 1.00 97.06 296 PRO A C 1
ATOM 2214 O O . PRO A 1 296 ? 6.361 -6.347 2.025 1.00 97.06 296 PRO A O 1
ATOM 2217 N N . THR A 1 297 ? 6.403 -6.286 -0.221 1.00 98.44 297 THR A N 1
ATOM 2218 C CA . THR A 1 297 ? 7.804 -5.869 -0.332 1.00 98.44 297 THR A CA 1
ATOM 2219 C C . THR A 1 297 ? 7.944 -4.666 -1.254 1.00 98.44 297 THR A C 1
ATOM 2221 O O . THR A 1 297 ? 7.514 -4.709 -2.407 1.00 98.44 297 THR A O 1
ATOM 2224 N N . PHE A 1 298 ? 8.615 -3.626 -0.763 1.00 98.62 298 PHE A N 1
ATOM 2225 C CA . PHE A 1 298 ? 9.131 -2.530 -1.574 1.00 98.62 298 PHE A CA 1
ATOM 2226 C C . PHE A 1 298 ? 10.655 -2.483 -1.464 1.00 98.62 298 PHE A C 1
ATOM 2228 O O . PHE A 1 298 ? 11.203 -2.622 -0.370 1.00 98.62 298 PHE A O 1
ATOM 2235 N N . ALA A 1 299 ? 11.353 -2.313 -2.582 1.00 98.38 299 ALA A N 1
ATOM 2236 C CA . ALA A 1 299 ? 12.805 -2.368 -2.621 1.00 98.38 299 ALA A CA 1
ATOM 2237 C C . ALA A 1 299 ? 13.399 -1.194 -3.410 1.00 98.38 299 ALA A C 1
ATOM 2239 O O . ALA A 1 299 ? 13.033 -0.983 -4.560 1.00 98.38 299 ALA A O 1
ATOM 2240 N N . ALA A 1 300 ? 14.341 -0.460 -2.818 1.00 97.19 300 ALA A N 1
ATOM 2241 C CA . ALA A 1 300 ? 15.006 0.673 -3.463 1.00 97.19 300 ALA A CA 1
ATOM 2242 C C . ALA A 1 300 ? 16.488 0.376 -3.729 1.00 97.19 300 ALA A C 1
ATOM 2244 O O . ALA A 1 300 ? 17.188 -0.193 -2.886 1.00 97.19 300 ALA A O 1
ATOM 2245 N N . CYS A 1 301 ? 16.979 0.772 -4.902 1.00 96.12 301 CYS A N 1
ATOM 2246 C CA . CYS A 1 301 ? 18.372 0.662 -5.326 1.00 96.12 301 CYS A CA 1
ATOM 2247 C C . CYS A 1 301 ? 18.944 -0.760 -5.150 1.00 96.12 301 CYS A C 1
ATOM 2249 O O . CYS A 1 301 ? 18.523 -1.691 -5.841 1.00 96.12 301 CYS A O 1
ATOM 2251 N N . ARG A 1 302 ? 19.862 -0.965 -4.195 1.00 95.88 302 ARG A N 1
ATOM 2252 C CA . ARG A 1 302 ? 20.406 -2.284 -3.830 1.00 95.88 302 ARG A CA 1
ATOM 2253 C C . ARG A 1 302 ? 19.310 -3.307 -3.521 1.00 95.88 302 ARG A C 1
ATOM 2255 O O . ARG A 1 302 ? 19.442 -4.477 -3.872 1.00 95.88 302 ARG A O 1
ATOM 2262 N N . GLY A 1 303 ? 18.210 -2.889 -2.900 1.00 97.12 303 GLY A N 1
ATOM 2263 C CA . GLY A 1 303 ? 17.059 -3.754 -2.664 1.00 97.12 303 GLY A CA 1
ATOM 2264 C C . GLY A 1 303 ? 16.487 -4.336 -3.961 1.00 97.12 303 GLY A C 1
ATOM 2265 O O . GLY A 1 303 ? 16.267 -5.545 -4.044 1.00 97.12 303 GLY A O 1
ATOM 2266 N N . MET A 1 304 ? 16.279 -3.501 -4.987 1.00 98.19 304 MET A N 1
ATOM 2267 C CA . MET A 1 304 ? 15.794 -3.941 -6.304 1.00 98.19 304 MET A CA 1
ATOM 2268 C C . MET A 1 304 ? 16.807 -4.867 -6.991 1.00 98.19 304 MET A C 1
ATOM 2270 O O . MET A 1 304 ? 16.443 -5.873 -7.608 1.00 98.19 304 MET A O 1
ATOM 2274 N N . GLN A 1 305 ? 18.094 -4.560 -6.855 1.00 97.88 305 GLN A N 1
ATOM 2275 C CA . GLN A 1 305 ? 19.168 -5.403 -7.373 1.00 97.88 305 GLN A CA 1
ATOM 2276 C C . GLN A 1 305 ? 19.146 -6.790 -6.716 1.00 97.88 305 GLN A C 1
ATOM 2278 O O . GLN A 1 305 ? 19.158 -7.804 -7.413 1.00 97.88 305 GLN A O 1
ATOM 2283 N N . MET A 1 306 ? 19.005 -6.851 -5.387 1.00 97.88 306 MET A N 1
ATOM 2284 C CA . MET A 1 306 ? 18.878 -8.110 -4.652 1.00 97.88 306 MET A CA 1
ATOM 2285 C C . MET A 1 306 ? 17.610 -8.870 -5.048 1.00 97.88 306 MET A C 1
ATOM 2287 O O . MET A 1 306 ? 17.659 -10.079 -5.268 1.00 97.88 306 MET A O 1
ATOM 2291 N N . MET A 1 307 ? 16.484 -8.170 -5.208 1.00 98.06 307 MET A N 1
ATOM 2292 C CA . MET A 1 307 ? 15.229 -8.742 -5.705 1.00 98.06 307 MET A CA 1
ATOM 2293 C C . MET A 1 307 ? 15.424 -9.433 -7.062 1.00 98.06 307 MET A C 1
ATOM 2295 O O . MET A 1 307 ? 14.940 -10.550 -7.274 1.00 98.06 307 MET A O 1
ATOM 2299 N N . SER A 1 308 ? 16.184 -8.803 -7.957 1.00 98.06 308 SER A N 1
ATOM 2300 C CA . SER A 1 308 ? 16.498 -9.330 -9.287 1.00 98.06 308 SER A CA 1
ATOM 2301 C C . SER A 1 308 ? 17.414 -10.553 -9.222 1.00 98.06 308 SER A C 1
ATOM 2303 O O . SER A 1 308 ? 17.086 -11.610 -9.768 1.00 98.06 308 SER A O 1
ATOM 2305 N N . ILE A 1 309 ? 18.495 -10.467 -8.445 1.00 97.31 309 ILE A N 1
ATOM 2306 C CA . ILE A 1 309 ? 19.462 -11.555 -8.249 1.00 97.31 309 ILE A CA 1
ATOM 2307 C C . ILE A 1 309 ? 18.799 -12.789 -7.618 1.00 97.31 309 ILE A C 1
ATOM 2309 O O . ILE A 1 309 ? 18.999 -13.915 -8.079 1.00 97.31 309 ILE A O 1
ATOM 2313 N N . VAL A 1 310 ? 17.949 -12.603 -6.604 1.00 98.00 310 VAL A N 1
ATOM 2314 C CA . VAL A 1 310 ? 17.183 -13.693 -5.975 1.00 98.00 310 VAL A CA 1
ATOM 2315 C C . VAL A 1 310 ? 16.185 -14.302 -6.961 1.00 98.00 310 VAL A C 1
ATOM 2317 O O . VAL A 1 310 ? 15.931 -15.506 -6.901 1.00 98.00 310 VAL A O 1
ATOM 2320 N N . SER A 1 311 ? 15.653 -13.524 -7.904 1.00 97.12 311 SER A N 1
ATOM 2321 C CA . SER A 1 311 ? 14.780 -14.019 -8.983 1.00 97.12 311 SER A CA 1
ATOM 2322 C C . SER A 1 311 ? 15.542 -14.731 -10.108 1.00 97.12 311 SER A C 1
ATOM 2324 O O . SER A 1 311 ? 14.922 -15.305 -11.001 1.00 97.12 311 SER A O 1
ATOM 2326 N N . GLY A 1 312 ? 16.877 -14.764 -10.038 1.00 95.38 312 GLY A N 1
ATOM 2327 C CA . GLY A 1 312 ? 17.730 -15.457 -10.998 1.00 95.38 312 GLY A CA 1
ATOM 2328 C C . GLY A 1 312 ? 18.105 -14.616 -12.216 1.00 95.38 312 GLY A C 1
ATOM 2329 O O . GLY A 1 312 ? 18.354 -15.189 -13.275 1.00 95.38 312 GLY A O 1
ATOM 2330 N N . SER A 1 313 ? 18.145 -13.287 -12.088 1.00 91.75 313 SER A N 1
ATOM 2331 C CA . SER A 1 313 ? 18.555 -12.403 -13.180 1.00 91.75 313 SER A CA 1
ATOM 2332 C C . SER A 1 313 ? 20.060 -12.469 -13.476 1.00 91.75 313 SER A C 1
ATOM 2334 O O . SER A 1 313 ? 20.881 -12.867 -12.638 1.00 91.75 313 SER A O 1
ATOM 2336 N N . GLY A 1 314 ? 20.423 -12.012 -14.677 1.00 87.56 314 GLY A N 1
ATOM 2337 C CA . GLY A 1 314 ? 21.759 -11.484 -14.959 1.00 87.56 314 GLY A CA 1
ATOM 2338 C C . GLY A 1 314 ? 22.004 -10.155 -14.232 1.00 87.56 314 GLY A C 1
ATOM 2339 O O . GLY A 1 314 ? 21.149 -9.688 -13.471 1.00 87.56 314 GLY A O 1
ATOM 2340 N N . PHE A 1 315 ? 23.184 -9.561 -14.421 1.00 94.12 315 PHE A N 1
ATOM 2341 C CA . PHE A 1 315 ? 23.551 -8.340 -13.706 1.00 94.12 315 PHE A CA 1
ATOM 2342 C C . PHE A 1 315 ? 24.712 -7.580 -14.358 1.00 94.12 315 PHE A C 1
ATOM 2344 O O . PHE A 1 315 ? 25.670 -8.188 -14.851 1.00 94.12 315 PHE A O 1
ATOM 2351 N N . ILE A 1 316 ? 24.648 -6.249 -14.296 1.00 95.38 316 ILE A N 1
ATOM 2352 C CA . ILE A 1 316 ? 25.705 -5.323 -14.707 1.00 95.38 316 ILE A CA 1
ATOM 2353 C C . ILE A 1 316 ? 26.459 -4.867 -13.453 1.00 95.38 316 ILE A C 1
ATOM 2355 O O . ILE A 1 316 ? 25.909 -4.151 -12.619 1.00 95.38 316 ILE A O 1
ATOM 2359 N N . GLN A 1 317 ? 27.735 -5.251 -13.342 1.00 95.00 317 GLN A N 1
ATOM 2360 C CA . GLN A 1 317 ? 28.599 -4.866 -12.213 1.00 95.00 317 GLN A CA 1
ATOM 2361 C C . GLN A 1 317 ? 29.078 -3.409 -12.269 1.00 95.00 317 GLN A C 1
ATOM 2363 O O . GLN A 1 317 ? 29.442 -2.848 -11.243 1.00 95.00 317 GLN A O 1
ATOM 2368 N N . ASP A 1 318 ? 29.126 -2.813 -13.462 1.00 95.06 318 ASP A N 1
ATOM 2369 C CA . ASP A 1 318 ? 29.483 -1.407 -13.646 1.00 95.06 318 ASP A CA 1
ATOM 2370 C C . ASP A 1 318 ? 28.880 -0.866 -14.954 1.00 95.06 318 ASP A C 1
ATOM 2372 O O . ASP A 1 318 ? 29.233 -1.294 -16.057 1.00 95.06 318 ASP A O 1
ATOM 2376 N N . ILE A 1 319 ? 27.927 0.057 -14.827 1.00 95.50 319 ILE A N 1
ATOM 2377 C CA . ILE A 1 319 ? 27.167 0.656 -15.926 1.00 95.50 319 ILE A CA 1
ATOM 2378 C C . ILE A 1 319 ? 28.097 1.421 -16.887 1.00 95.50 319 ILE A C 1
ATOM 2380 O O . ILE A 1 319 ? 28.006 1.166 -18.090 1.00 95.50 319 ILE A O 1
ATOM 2384 N N . PRO A 1 320 ? 29.029 2.290 -16.437 1.00 94.69 320 PRO A N 1
ATOM 2385 C CA . PRO A 1 320 ? 29.993 2.926 -17.340 1.00 94.69 320 PRO A CA 1
ATOM 2386 C C . PRO A 1 320 ? 30.797 1.927 -18.186 1.00 94.69 320 PRO A C 1
ATOM 2388 O O . PRO A 1 320 ? 30.894 2.094 -19.406 1.00 94.69 320 PRO A O 1
ATOM 2391 N N . ASN A 1 321 ? 31.314 0.855 -17.579 1.00 94.88 321 ASN A N 1
ATOM 2392 C CA . ASN A 1 321 ? 32.037 -0.201 -18.289 1.00 94.88 321 ASN A CA 1
ATOM 2393 C C . ASN A 1 321 ? 31.137 -0.956 -19.282 1.00 94.88 321 ASN A C 1
ATOM 2395 O O . ASN A 1 321 ? 31.567 -1.244 -20.401 1.00 94.88 321 ASN A O 1
ATOM 2399 N N . TYR A 1 322 ? 29.886 -1.248 -18.913 1.00 95.44 322 TYR A N 1
ATOM 2400 C CA . TYR A 1 322 ? 28.904 -1.866 -19.808 1.00 95.44 322 TYR A CA 1
ATOM 2401 C C . TYR A 1 322 ? 28.615 -0.993 -21.037 1.00 95.44 322 TYR A C 1
ATOM 2403 O O . TYR A 1 322 ? 28.619 -1.491 -22.166 1.00 95.44 322 TYR A O 1
ATOM 2411 N N . TYR A 1 323 ? 28.441 0.316 -20.852 1.00 96.94 323 TYR A N 1
ATOM 2412 C CA . TYR A 1 323 ? 28.270 1.257 -21.960 1.00 96.94 323 TYR A CA 1
ATOM 2413 C C . TYR A 1 323 ? 29.514 1.308 -22.850 1.00 96.94 323 TYR A C 1
ATOM 2415 O O . TYR A 1 323 ? 29.405 1.176 -24.073 1.00 96.94 323 TYR A O 1
ATOM 2423 N N . ALA A 1 324 ? 30.704 1.411 -22.253 1.00 95.75 324 ALA A N 1
ATOM 2424 C CA . ALA A 1 324 ? 31.962 1.437 -22.991 1.00 95.75 324 ALA A CA 1
ATOM 2425 C C . ALA A 1 324 ? 32.167 0.164 -23.832 1.00 95.75 324 ALA A C 1
ATOM 2427 O O . ALA A 1 324 ? 32.556 0.252 -25.000 1.00 95.75 324 ALA A O 1
ATOM 2428 N N . ALA A 1 325 ? 31.834 -1.012 -23.286 1.00 95.69 325 ALA A N 1
ATOM 2429 C CA . ALA A 1 325 ? 31.895 -2.291 -23.997 1.00 95.69 325 ALA A CA 1
ATOM 2430 C C . ALA A 1 325 ? 30.948 -2.355 -25.212 1.00 95.69 325 ALA A C 1
ATOM 2432 O O . ALA A 1 325 ? 31.225 -3.075 -26.172 1.00 95.69 325 ALA A O 1
ATOM 2433 N N . ASN A 1 326 ? 29.874 -1.563 -25.204 1.00 96.06 326 ASN A N 1
ATOM 2434 C CA . ASN A 1 326 ? 28.919 -1.426 -26.304 1.00 96.06 326 ASN A CA 1
ATOM 2435 C C . ASN A 1 326 ? 29.214 -0.225 -27.226 1.00 96.06 326 ASN A C 1
ATOM 2437 O O . ASN A 1 326 ? 28.428 0.080 -28.126 1.00 96.06 326 ASN A O 1
ATOM 2441 N N . GLY A 1 327 ? 30.349 0.460 -27.039 1.00 96.56 327 GLY A N 1
ATOM 2442 C CA . GLY A 1 327 ? 30.714 1.642 -27.823 1.00 96.56 327 GLY A CA 1
ATOM 2443 C C . GLY A 1 327 ? 29.769 2.824 -27.587 1.00 96.56 327 GLY A C 1
ATOM 2444 O O . GLY A 1 327 ? 29.407 3.514 -28.544 1.00 96.56 327 GLY A O 1
ATOM 2445 N N . ARG A 1 328 ? 29.330 3.001 -26.337 1.00 96.38 328 ARG A N 1
ATOM 2446 C CA . ARG A 1 328 ? 28.396 4.031 -25.856 1.00 96.38 328 ARG A CA 1
ATOM 2447 C C . ARG A 1 328 ? 28.955 4.746 -24.626 1.00 96.38 328 ARG A C 1
ATOM 2449 O O . ARG A 1 328 ? 29.940 4.294 -24.043 1.00 96.38 328 ARG A O 1
ATOM 2456 N N . ASN A 1 329 ? 28.330 5.852 -24.225 1.00 92.88 329 ASN A N 1
ATOM 2457 C CA . ASN A 1 329 ? 28.691 6.586 -23.009 1.00 92.88 329 ASN A CA 1
ATOM 2458 C C . ASN A 1 329 ? 27.449 6.987 -22.201 1.00 92.88 329 ASN A C 1
ATOM 2460 O O . ASN A 1 329 ? 26.578 7.688 -22.706 1.00 92.88 329 ASN A O 1
ATOM 2464 N N . VAL A 1 330 ? 27.402 6.567 -20.937 1.00 92.56 330 VAL A N 1
ATOM 2465 C CA . VAL A 1 330 ? 26.296 6.868 -20.016 1.00 92.56 330 VAL A CA 1
ATOM 2466 C C . VAL A 1 330 ? 26.425 8.242 -19.347 1.00 92.56 330 VAL A C 1
ATOM 2468 O O . VAL A 1 330 ? 25.450 8.776 -18.824 1.00 92.56 330 VAL A O 1
ATOM 2471 N N . GLY A 1 331 ? 27.623 8.836 -19.366 1.00 90.94 331 GLY A N 1
ATOM 2472 C CA . GLY A 1 331 ? 27.935 10.045 -18.608 1.00 90.94 331 GLY A CA 1
ATOM 2473 C C . GLY A 1 331 ? 27.723 9.846 -17.105 1.00 90.94 331 GLY A C 1
ATOM 2474 O O . GLY A 1 331 ? 28.042 8.794 -16.559 1.00 90.94 331 GLY A O 1
ATOM 2475 N N . ASP A 1 332 ? 27.142 10.855 -16.459 1.00 91.06 332 ASP A N 1
ATOM 2476 C CA . ASP A 1 332 ? 26.959 10.897 -15.002 1.00 91.06 332 ASP A CA 1
ATOM 2477 C C . ASP A 1 332 ? 25.498 10.631 -14.587 1.00 91.06 332 ASP A C 1
ATOM 2479 O O . ASP A 1 332 ? 25.096 10.971 -13.476 1.00 91.06 332 ASP A O 1
ATOM 2483 N N . VAL A 1 333 ? 24.685 10.062 -15.491 1.00 92.38 333 VAL A N 1
ATOM 2484 C CA . VAL A 1 333 ? 23.219 9.959 -15.345 1.00 92.38 333 VAL A CA 1
ATOM 2485 C C . VAL A 1 333 ? 22.807 9.171 -14.100 1.00 92.38 333 VAL A C 1
ATOM 2487 O O . VAL A 1 333 ? 21.938 9.621 -13.360 1.00 92.38 333 VAL A O 1
ATOM 2490 N N . HIS A 1 334 ? 23.458 8.034 -13.837 1.00 93.00 334 HIS A N 1
ATOM 2491 C CA . HIS A 1 334 ? 23.097 7.155 -12.717 1.00 93.00 334 HIS A CA 1
ATOM 2492 C C . HIS A 1 334 ? 23.915 7.402 -11.443 1.00 93.00 334 HIS A C 1
ATOM 2494 O O . HIS A 1 334 ? 23.447 7.137 -10.332 1.00 93.00 334 HIS A O 1
ATOM 2500 N N . ARG A 1 335 ? 25.143 7.917 -11.573 1.00 93.50 335 ARG A N 1
ATOM 2501 C CA . ARG A 1 335 ? 26.015 8.249 -10.440 1.00 93.50 335 ARG A CA 1
ATOM 2502 C C . ARG A 1 335 ? 27.070 9.260 -10.864 1.00 93.50 335 ARG A C 1
ATOM 2504 O O . ARG A 1 335 ? 27.778 9.043 -11.842 1.00 93.50 335 ARG A O 1
ATOM 2511 N N . MET A 1 336 ? 27.233 10.320 -10.074 1.00 89.88 336 MET A N 1
ATOM 2512 C CA . MET A 1 336 ? 28.322 11.275 -10.279 1.00 89.88 336 MET A CA 1
ATOM 2513 C C . MET A 1 336 ? 29.693 10.623 -10.020 1.00 89.88 336 MET A C 1
ATOM 2515 O O . MET A 1 336 ? 29.839 9.860 -9.048 1.00 89.88 336 MET A O 1
ATOM 2519 N N . PRO A 1 337 ? 30.722 10.968 -10.814 1.00 86.06 337 PRO A N 1
ATOM 2520 C CA . PRO A 1 337 ? 32.045 10.381 -10.680 1.00 86.06 337 PRO A CA 1
ATOM 2521 C C . PRO A 1 337 ? 32.699 10.778 -9.342 1.00 86.06 337 PRO A C 1
ATOM 2523 O O . PRO A 1 337 ? 32.378 11.838 -8.787 1.00 86.06 337 PRO A O 1
ATOM 2526 N N . PRO A 1 338 ? 33.601 9.945 -8.786 1.00 85.31 338 PRO A N 1
ATOM 2527 C CA . PRO A 1 338 ? 34.225 10.182 -7.480 1.00 85.31 338 PRO A CA 1
ATOM 2528 C C . PRO A 1 338 ? 34.902 11.553 -7.329 1.00 85.31 338 PRO A C 1
ATOM 2530 O O . PRO A 1 338 ? 34.906 12.123 -6.241 1.00 85.31 338 PRO A O 1
ATOM 2533 N N . GLU A 1 339 ? 35.445 12.101 -8.413 1.00 86.50 339 GLU A N 1
ATOM 2534 C CA . GLU A 1 339 ? 36.154 13.381 -8.469 1.00 86.50 339 GLU A CA 1
ATOM 2535 C C . GLU A 1 339 ? 35.246 14.619 -8.601 1.00 86.50 339 GLU A C 1
ATOM 2537 O O . GLU A 1 339 ? 35.744 15.750 -8.628 1.00 86.50 339 GLU A O 1
ATOM 2542 N N . ALA A 1 340 ? 33.923 14.448 -8.685 1.00 87.19 340 ALA A N 1
ATOM 2543 C CA . ALA A 1 340 ? 32.994 15.564 -8.822 1.00 87.19 340 ALA A CA 1
ATOM 2544 C C . ALA A 1 340 ? 33.046 16.508 -7.603 1.00 87.19 340 ALA A C 1
ATOM 2546 O O . ALA A 1 340 ? 32.857 16.103 -6.457 1.00 87.19 340 ALA A O 1
ATOM 2547 N N . ARG A 1 341 ? 33.239 17.814 -7.847 1.00 82.38 341 ARG A N 1
ATOM 2548 C CA . ARG A 1 341 ? 33.425 18.831 -6.788 1.00 82.38 341 ARG A CA 1
ATOM 2549 C C . ARG A 1 341 ? 32.249 18.940 -5.804 1.00 82.38 341 ARG A C 1
ATOM 2551 O O . ARG A 1 341 ? 32.479 19.253 -4.642 1.00 82.38 341 ARG A O 1
ATOM 2558 N N . ASN A 1 342 ? 31.025 18.688 -6.269 1.00 83.00 342 ASN A N 1
ATOM 2559 C CA . ASN A 1 342 ? 29.792 18.692 -5.473 1.00 83.00 342 ASN A CA 1
ATOM 2560 C C . ASN A 1 342 ? 29.070 17.348 -5.639 1.00 83.00 342 ASN A C 1
ATOM 2562 O O . ASN A 1 342 ? 27.906 17.314 -6.032 1.00 83.00 342 ASN A O 1
ATOM 2566 N N . ARG A 1 343 ? 29.797 16.243 -5.443 1.00 88.38 343 ARG A N 1
ATOM 2567 C CA . ARG A 1 343 ? 29.265 14.892 -5.634 1.00 88.38 343 ARG A CA 1
ATOM 2568 C C . ARG A 1 343 ? 28.022 14.681 -4.758 1.00 88.38 343 ARG A C 1
ATOM 2570 O O . ARG A 1 343 ? 28.114 14.700 -3.535 1.00 88.38 343 ARG A O 1
ATOM 2577 N N . THR A 1 344 ? 26.877 14.505 -5.405 1.00 90.31 344 THR A N 1
ATOM 2578 C CA . THR A 1 344 ? 25.557 14.279 -4.802 1.00 90.31 344 THR A CA 1
ATOM 2579 C C . THR A 1 344 ? 24.768 13.304 -5.682 1.00 90.31 344 THR A C 1
ATOM 2581 O O . THR A 1 344 ? 25.285 12.848 -6.705 1.00 90.31 344 THR A O 1
ATOM 2584 N N . TYR A 1 345 ? 23.539 12.968 -5.294 1.00 91.25 345 TYR A N 1
ATOM 2585 C CA . TYR A 1 345 ? 22.644 12.149 -6.108 1.00 91.25 345 TYR A CA 1
ATOM 2586 C C . TYR A 1 345 ? 22.495 12.745 -7.508 1.00 91.25 345 TYR A C 1
ATOM 2588 O O . TYR A 1 345 ? 22.157 13.923 -7.665 1.00 91.25 345 TYR A O 1
ATOM 2596 N N . ALA A 1 346 ? 22.752 11.917 -8.518 1.00 94.06 346 ALA A N 1
ATOM 2597 C CA . ALA A 1 346 ? 22.410 12.250 -9.886 1.00 94.06 346 ALA A CA 1
ATOM 2598 C C . ALA A 1 346 ? 20.882 12.326 -10.017 1.00 94.06 346 ALA A C 1
ATOM 2600 O O . ALA A 1 346 ? 20.146 11.790 -9.184 1.00 94.06 346 ALA A O 1
ATOM 2601 N N . ARG A 1 347 ? 20.409 13.038 -11.040 1.00 94.94 347 ARG A N 1
ATOM 2602 C CA . ARG A 1 347 ? 18.985 13.267 -11.293 1.00 94.94 347 ARG A CA 1
ATOM 2603 C C . ARG A 1 347 ? 18.690 12.984 -12.753 1.00 94.94 347 ARG A C 1
ATOM 2605 O O . ARG A 1 347 ? 19.399 13.489 -13.623 1.00 94.94 347 ARG A O 1
ATOM 2612 N N . HIS A 1 348 ? 17.656 12.199 -13.012 1.00 96.19 348 HIS A N 1
ATOM 2613 C CA . HIS A 1 348 ? 17.214 11.885 -14.365 1.00 96.19 348 HIS A CA 1
ATOM 2614 C C . HIS A 1 348 ? 15.731 11.518 -14.382 1.00 96.19 348 HIS A C 1
ATOM 2616 O O . HIS A 1 348 ? 15.091 11.437 -13.334 1.00 96.19 348 HIS A O 1
ATOM 2622 N N . SER A 1 349 ? 15.194 11.347 -15.583 1.00 97.25 349 SER A N 1
ATOM 2623 C CA . SER A 1 349 ? 13.834 10.865 -15.800 1.00 97.25 349 SER A CA 1
ATOM 2624 C C . SER A 1 349 ? 13.829 9.354 -16.002 1.00 97.25 349 SER A C 1
ATOM 2626 O O . SER A 1 349 ? 14.822 8.764 -16.452 1.00 97.25 349 SER A O 1
ATOM 2628 N N . VAL A 1 350 ? 12.697 8.742 -15.679 1.00 97.62 350 VAL A N 1
ATOM 2629 C CA . VAL A 1 350 ? 12.439 7.313 -15.832 1.00 97.62 350 VAL A CA 1
ATOM 2630 C C . VAL A 1 350 ? 11.159 7.124 -16.635 1.00 97.62 350 VAL A C 1
ATOM 2632 O O . VAL A 1 350 ? 10.128 7.698 -16.295 1.00 97.62 350 VAL A O 1
ATOM 2635 N N . ASP A 1 351 ? 11.217 6.294 -17.673 1.00 97.19 351 ASP A N 1
ATOM 2636 C CA . ASP A 1 351 ? 10.062 5.914 -18.483 1.00 97.19 351 ASP A CA 1
ATOM 2637 C C . ASP A 1 351 ? 9.294 4.781 -17.792 1.00 97.19 351 ASP A C 1
ATOM 2639 O O . ASP A 1 351 ? 9.865 3.723 -17.502 1.00 97.19 351 ASP A O 1
ATOM 2643 N N . ILE A 1 352 ? 7.994 4.974 -17.569 1.00 95.19 352 ILE A N 1
ATOM 2644 C CA . ILE A 1 352 ? 7.089 3.987 -16.973 1.00 95.19 352 ILE A CA 1
ATOM 2645 C C . ILE A 1 352 ? 6.401 3.191 -18.083 1.00 95.19 352 ILE A C 1
ATOM 2647 O O . ILE A 1 352 ? 5.738 3.735 -18.967 1.00 95.19 352 ILE A O 1
ATOM 2651 N N . LEU A 1 353 ? 6.525 1.866 -18.036 1.00 92.50 353 LEU A N 1
ATOM 2652 C CA . LEU A 1 353 ? 5.898 0.953 -18.989 1.00 92.50 353 LEU A CA 1
ATOM 2653 C C . LEU A 1 353 ? 4.459 0.664 -18.550 1.00 92.50 353 LEU A C 1
ATOM 2655 O O . LEU A 1 353 ? 4.156 -0.396 -18.002 1.00 92.50 353 LEU A O 1
ATOM 2659 N N . THR A 1 354 ? 3.570 1.624 -18.801 1.00 78.88 354 THR A N 1
ATOM 2660 C CA . THR A 1 354 ? 2.185 1.659 -18.292 1.00 78.88 354 THR A CA 1
ATOM 2661 C C . THR A 1 354 ? 1.376 0.391 -18.587 1.00 78.88 354 THR A C 1
ATOM 2663 O O . THR A 1 354 ? 0.665 -0.103 -17.723 1.00 78.88 354 THR A O 1
ATOM 2666 N N . GLY A 1 355 ? 1.537 -0.211 -19.771 1.00 75.19 355 GLY A N 1
ATOM 2667 C CA . GLY A 1 355 ? 0.853 -1.461 -20.137 1.00 75.19 355 GLY A CA 1
ATOM 2668 C C . GLY A 1 355 ? 1.437 -2.737 -19.512 1.00 75.19 355 GLY A C 1
ATOM 2669 O O . GLY A 1 355 ? 0.881 -3.816 -19.709 1.00 75.19 355 GLY A O 1
ATOM 2670 N N . GLN A 1 356 ? 2.574 -2.638 -18.818 1.00 83.00 356 GLN A N 1
ATOM 2671 C CA . GLN A 1 356 ? 3.245 -3.761 -18.155 1.00 83.00 356 GLN A CA 1
ATOM 2672 C C . GLN A 1 356 ? 3.176 -3.658 -16.634 1.00 83.00 356 GLN A C 1
ATOM 2674 O O . GLN A 1 356 ? 3.202 -4.692 -15.977 1.00 83.00 356 GLN A O 1
ATOM 2679 N N . SER A 1 357 ? 3.102 -2.449 -16.077 1.00 85.44 357 SER A N 1
ATOM 2680 C CA . SER A 1 357 ? 3.084 -2.230 -14.634 1.00 85.44 357 SER A CA 1
ATOM 2681 C C . SER A 1 357 ? 1.743 -2.582 -13.996 1.00 85.44 357 SER A C 1
ATOM 2683 O O . SER A 1 357 ? 0.682 -2.267 -14.525 1.00 85.44 357 SER A O 1
ATOM 2685 N N . ARG A 1 358 ? 1.812 -3.220 -12.827 1.00 83.06 358 ARG A N 1
ATOM 2686 C CA . ARG A 1 358 ? 0.683 -3.463 -11.931 1.00 83.06 358 ARG A CA 1
ATOM 2687 C C . ARG A 1 358 ? 0.599 -2.435 -10.807 1.00 83.06 358 ARG A C 1
ATOM 2689 O O . ARG A 1 358 ? -0.500 -2.166 -10.354 1.00 83.06 358 ARG A O 1
ATOM 2696 N N . TRP A 1 359 ? 1.732 -1.944 -10.307 1.00 90.69 359 TRP A N 1
ATOM 2697 C CA . TRP A 1 359 ? 1.779 -1.072 -9.130 1.00 90.69 359 TRP A CA 1
ATOM 2698 C C . TRP A 1 359 ? 2.503 0.239 -9.404 1.00 90.69 359 TRP A C 1
ATOM 2700 O O . TRP A 1 359 ? 2.027 1.286 -8.984 1.00 90.69 359 TRP A O 1
ATOM 2710 N N . LEU A 1 360 ? 3.640 0.204 -10.102 1.00 91.88 360 LEU A N 1
ATOM 2711 C CA . LEU A 1 360 ? 4.444 1.401 -10.354 1.00 91.88 360 LEU A CA 1
ATOM 2712 C C . LEU A 1 360 ? 3.656 2.492 -11.094 1.00 91.88 360 LEU A C 1
ATOM 2714 O O . LEU A 1 360 ? 3.771 3.662 -10.747 1.00 91.88 360 LEU A O 1
ATOM 2718 N N . TYR A 1 361 ? 2.828 2.122 -12.071 1.00 86.25 361 TYR A N 1
ATOM 2719 C CA . TYR A 1 361 ? 1.975 3.085 -12.764 1.00 86.25 361 TYR A CA 1
ATOM 2720 C C . TYR A 1 361 ? 0.949 3.735 -11.830 1.00 86.25 361 TYR A C 1
ATOM 2722 O O . TYR A 1 361 ? 0.770 4.943 -11.891 1.00 86.25 361 TYR A O 1
ATOM 2730 N N . ASP A 1 362 ? 0.348 2.970 -10.916 1.00 81.75 362 ASP A N 1
ATOM 2731 C CA . ASP A 1 362 ? -0.599 3.506 -9.928 1.00 81.75 362 ASP A CA 1
ATOM 2732 C C . ASP A 1 362 ? 0.065 4.444 -8.913 1.00 81.75 362 ASP A C 1
ATOM 2734 O O . ASP A 1 362 ? -0.603 5.294 -8.329 1.00 81.75 362 ASP A O 1
ATOM 2738 N N . VAL A 1 363 ? 1.370 4.277 -8.682 1.00 87.12 363 VAL A N 1
ATOM 2739 C CA . VAL A 1 363 ? 2.160 5.184 -7.841 1.00 87.12 363 VAL A CA 1
ATOM 2740 C C . VAL A 1 363 ? 2.475 6.481 -8.580 1.00 87.12 363 VAL A C 1
ATOM 2742 O O . VAL A 1 363 ? 2.361 7.553 -8.002 1.00 87.12 363 VAL A O 1
ATOM 2745 N N . VAL A 1 364 ? 2.908 6.385 -9.840 1.00 88.69 364 VAL A N 1
ATOM 2746 C CA . VAL A 1 364 ? 3.414 7.541 -10.597 1.00 88.69 364 VAL A CA 1
ATOM 2747 C C . VAL A 1 364 ? 2.291 8.344 -11.255 1.00 88.69 364 VAL A C 1
ATOM 2749 O O . VAL A 1 364 ? 2.446 9.541 -11.454 1.00 88.69 364 VAL A O 1
ATOM 2752 N N . GLY A 1 365 ? 1.191 7.699 -11.647 1.00 77.31 365 GLY A N 1
ATOM 2753 C CA . GLY A 1 365 ? 0.086 8.324 -12.383 1.00 77.31 365 GLY A CA 1
ATOM 2754 C C . GLY A 1 365 ? 0.400 8.657 -13.847 1.00 77.31 365 GLY A C 1
ATOM 2755 O O . GLY A 1 365 ? -0.498 9.003 -14.600 1.00 77.31 365 GLY A O 1
ATOM 2756 N N . GLY A 1 366 ? 1.649 8.493 -14.297 1.00 81.25 366 GLY A N 1
ATOM 2757 C CA . GLY A 1 366 ? 2.101 8.942 -15.614 1.00 81.25 366 GLY A CA 1
ATOM 2758 C C . GLY A 1 366 ? 3.045 7.977 -16.329 1.00 81.25 366 GLY A C 1
ATOM 2759 O O . GLY A 1 366 ? 3.532 6.990 -15.775 1.00 81.25 366 GLY A O 1
ATOM 2760 N N . ALA A 1 367 ? 3.319 8.278 -17.601 1.00 87.38 367 ALA A N 1
ATOM 2761 C CA . ALA A 1 367 ? 4.268 7.528 -18.430 1.00 87.38 367 ALA A CA 1
ATOM 2762 C C . ALA A 1 367 ? 5.743 7.859 -18.126 1.00 87.38 367 ALA A C 1
ATOM 2764 O O . ALA A 1 367 ? 6.640 7.196 -18.648 1.00 87.38 367 ALA A O 1
ATOM 2765 N N . THR A 1 368 ? 6.005 8.866 -17.291 1.00 93.44 368 THR A N 1
ATOM 2766 C CA . THR A 1 368 ? 7.352 9.306 -16.918 1.00 93.44 368 THR A CA 1
ATOM 2767 C C . THR A 1 368 ? 7.355 9.787 -15.469 1.00 93.44 368 THR A C 1
ATOM 2769 O O . THR A 1 368 ? 6.393 10.413 -15.032 1.00 93.44 368 THR A O 1
ATOM 2772 N N . LEU A 1 369 ? 8.444 9.523 -14.745 1.00 95.81 369 LEU A N 1
ATOM 2773 C CA . LEU A 1 369 ? 8.757 10.161 -13.465 1.00 95.81 369 LEU A CA 1
ATOM 2774 C C . LEU A 1 369 ? 10.062 10.950 -13.603 1.00 95.81 369 LEU A C 1
ATOM 2776 O O . LEU A 1 369 ? 11.106 10.379 -13.923 1.00 95.81 369 LEU A O 1
ATOM 2780 N N . ASP A 1 370 ? 10.004 12.258 -13.368 1.00 96.50 370 ASP A N 1
ATOM 2781 C CA . ASP A 1 370 ? 11.143 13.163 -13.522 1.00 96.50 370 ASP A CA 1
ATOM 2782 C C . ASP A 1 370 ? 11.923 13.370 -12.214 1.00 96.50 370 ASP A C 1
ATOM 2784 O O . ASP A 1 370 ? 11.383 13.282 -11.114 1.00 96.50 370 ASP A O 1
ATOM 2788 N N . ASN A 1 371 ? 13.205 13.731 -12.344 1.00 96.19 371 ASN A N 1
ATOM 2789 C CA . ASN A 1 371 ? 14.095 14.122 -11.241 1.00 96.19 371 ASN A CA 1
ATOM 2790 C C . ASN A 1 371 ? 14.288 13.071 -10.135 1.00 96.19 371 ASN A C 1
ATOM 2792 O O . ASN A 1 371 ? 14.607 13.427 -8.993 1.00 96.19 371 ASN A O 1
ATOM 2796 N N . VAL A 1 372 ? 14.188 11.783 -10.459 1.00 97.31 372 VAL A N 1
ATOM 2797 C CA . VAL A 1 372 ? 14.464 10.725 -9.481 1.00 97.31 372 VAL A CA 1
ATOM 2798 C C . VAL A 1 372 ? 15.899 10.838 -8.957 1.00 97.31 372 VAL A C 1
ATOM 2800 O O . VAL A 1 372 ? 16.815 11.201 -9.700 1.00 97.31 372 VAL A O 1
ATOM 2803 N N . SER A 1 373 ? 16.115 10.581 -7.665 1.00 95.38 373 SER A N 1
ATOM 2804 C CA . SER A 1 373 ? 17.460 10.565 -7.077 1.00 95.38 373 SER A CA 1
ATOM 2805 C C . SER A 1 373 ? 18.163 9.244 -7.372 1.00 95.38 373 SER A C 1
ATOM 2807 O O . SER A 1 373 ? 17.682 8.172 -7.012 1.00 95.38 373 SER A O 1
ATOM 2809 N N . SER A 1 374 ? 19.346 9.329 -7.979 1.00 94.94 374 SER A N 1
ATOM 2810 C CA . SER A 1 374 ? 20.118 8.169 -8.412 1.00 94.94 374 SER A CA 1
ATOM 2811 C C . SER A 1 374 ? 21.532 8.160 -7.833 1.00 94.94 374 SER A C 1
ATOM 2813 O O . SER A 1 374 ? 22.274 9.146 -7.906 1.00 94.94 374 SER A O 1
ATOM 2815 N N . TRP A 1 375 ? 21.911 7.024 -7.247 1.00 93.69 375 TRP A N 1
ATOM 2816 C CA . TRP A 1 375 ? 23.262 6.759 -6.757 1.00 93.69 375 TRP A CA 1
ATOM 2817 C C . TRP A 1 375 ? 23.608 5.282 -6.930 1.00 93.69 375 TRP A C 1
ATOM 2819 O O . TRP A 1 375 ? 23.813 4.541 -5.972 1.00 93.69 375 TRP A O 1
ATOM 2829 N N . HIS A 1 376 ? 23.668 4.836 -8.179 1.00 94.00 376 HIS A N 1
ATOM 2830 C CA . HIS A 1 376 ? 24.028 3.460 -8.489 1.00 94.00 376 HIS A CA 1
ATOM 2831 C C . HIS A 1 376 ? 24.931 3.400 -9.718 1.00 94.00 376 HIS A C 1
ATOM 2833 O O . HIS A 1 376 ? 24.814 4.182 -10.658 1.00 94.00 376 HIS A O 1
ATOM 2839 N N . HIS A 1 377 ? 25.875 2.467 -9.696 1.00 93.94 377 HIS A N 1
ATOM 2840 C CA . HIS A 1 377 ? 26.661 2.098 -10.875 1.00 93.94 377 HIS A CA 1
ATOM 2841 C C . HIS A 1 377 ? 26.529 0.614 -11.207 1.00 93.94 377 HIS A C 1
ATOM 2843 O O . HIS A 1 377 ? 26.949 0.206 -12.279 1.00 93.94 377 HIS A O 1
ATOM 2849 N N . GLN A 1 378 ? 25.902 -0.169 -10.333 1.00 95.19 378 GLN A N 1
ATOM 2850 C CA . GLN A 1 378 ? 25.373 -1.487 -10.643 1.00 95.19 378 GLN A CA 1
ATOM 2851 C C . GLN A 1 378 ? 23.943 -1.370 -11.182 1.00 95.19 378 GLN A C 1
ATOM 2853 O O . GLN A 1 378 ? 23.246 -0.389 -10.904 1.00 95.19 378 GLN A O 1
ATOM 2858 N N . GLY A 1 379 ? 23.490 -2.358 -11.950 1.00 95.62 379 GLY A N 1
ATOM 2859 C CA . GLY A 1 379 ? 22.131 -2.365 -12.485 1.00 95.62 379 GLY A CA 1
ATOM 2860 C C . GLY A 1 379 ? 21.834 -3.579 -13.355 1.00 95.62 379 GLY A C 1
ATOM 2861 O O . GLY A 1 379 ? 22.557 -4.575 -13.331 1.00 95.62 379 GLY A O 1
ATOM 2862 N N . LEU A 1 380 ? 20.764 -3.486 -14.141 1.00 96.75 380 LEU A N 1
ATOM 2863 C CA . LEU A 1 380 ? 20.344 -4.534 -15.066 1.00 96.75 380 LEU A CA 1
ATOM 2864 C C . LEU A 1 380 ? 20.042 -3.950 -16.443 1.00 96.75 380 LEU A C 1
ATOM 2866 O O . LEU A 1 380 ? 19.535 -2.835 -16.563 1.00 96.75 380 LEU A O 1
ATOM 2870 N N . SER A 1 381 ? 20.306 -4.738 -17.479 1.00 96.56 381 SER A N 1
ATOM 2871 C CA . SER A 1 381 ? 19.708 -4.555 -18.798 1.00 96.56 381 SER A CA 1
ATOM 2872 C C . SER A 1 381 ? 18.361 -5.288 -18.872 1.00 96.56 381 SER A C 1
ATOM 2874 O O . SER A 1 381 ? 18.141 -6.257 -18.138 1.00 96.56 381 SER A O 1
ATOM 2876 N N . PRO A 1 382 ? 17.456 -4.926 -19.798 1.00 96.25 382 PRO A N 1
ATOM 2877 C CA . PRO A 1 382 ? 16.245 -5.710 -20.041 1.00 96.25 382 PRO A CA 1
ATOM 2878 C C . PRO A 1 382 ? 16.517 -7.191 -20.355 1.00 96.25 382 PRO A C 1
ATOM 2880 O O . PRO A 1 382 ? 15.698 -8.052 -20.040 1.00 96.25 382 PRO A O 1
ATOM 2883 N N . GLN A 1 383 ? 17.666 -7.511 -20.965 1.00 94.75 383 GLN A N 1
ATOM 2884 C CA . GLN A 1 383 ? 18.042 -8.890 -21.286 1.00 94.75 383 GLN A CA 1
ATOM 2885 C C . GLN A 1 383 ? 18.375 -9.709 -20.034 1.00 94.75 383 GLN A C 1
ATOM 2887 O O . GLN A 1 383 ? 18.144 -10.917 -20.031 1.00 94.75 383 GLN A O 1
ATOM 2892 N N . ASP A 1 384 ? 18.858 -9.069 -18.968 1.00 95.31 384 ASP A N 1
ATOM 2893 C CA . ASP A 1 384 ? 19.182 -9.739 -17.706 1.00 95.31 384 ASP A CA 1
ATOM 2894 C C . ASP A 1 384 ? 17.940 -10.285 -16.988 1.00 95.31 384 ASP A C 1
ATOM 2896 O O . ASP A 1 384 ? 18.054 -11.209 -16.184 1.00 95.31 384 ASP A O 1
ATOM 2900 N N . LEU A 1 385 ? 16.753 -9.751 -17.292 1.00 95.38 385 LEU A N 1
ATOM 2901 C CA . LEU A 1 385 ? 15.478 -10.217 -16.739 1.00 95.38 385 LEU A CA 1
ATOM 2902 C C . LEU A 1 385 ? 14.920 -11.449 -17.467 1.00 95.38 385 LEU A C 1
ATOM 2904 O O . LEU A 1 385 ? 13.971 -12.074 -16.985 1.00 95.38 385 LEU A O 1
ATOM 2908 N N . ALA A 1 386 ? 15.481 -11.817 -18.623 1.00 91.94 386 ALA A N 1
ATOM 2909 C CA . ALA A 1 386 ? 14.965 -12.909 -19.436 1.00 91.94 386 ALA A CA 1
ATOM 2910 C C . ALA A 1 386 ? 14.992 -14.247 -18.674 1.00 91.94 386 ALA A C 1
ATOM 2912 O O . ALA A 1 386 ? 16.031 -14.691 -18.192 1.00 91.94 386 ALA A O 1
ATOM 2913 N N . GLY A 1 387 ? 13.839 -14.918 -18.603 1.00 89.75 387 GLY A N 1
ATOM 2914 C CA . GLY A 1 387 ? 13.692 -16.202 -17.907 1.00 89.75 387 GLY A CA 1
ATOM 2915 C C . GLY A 1 387 ? 13.464 -16.093 -16.397 1.00 89.75 387 GLY A C 1
ATOM 2916 O O . GLY A 1 387 ? 13.246 -17.121 -15.756 1.00 89.75 387 GLY A O 1
ATOM 2917 N N . THR A 1 388 ? 13.467 -14.879 -15.842 1.00 95.38 388 THR A N 1
ATOM 2918 C CA . THR A 1 388 ? 12.973 -14.618 -14.485 1.00 95.38 388 THR A CA 1
ATOM 2919 C C . THR A 1 388 ? 11.449 -14.469 -14.489 1.00 95.38 388 THR A C 1
ATOM 2921 O O . THR A 1 388 ? 10.815 -14.401 -15.542 1.00 95.38 388 THR A O 1
ATOM 2924 N N . ASP A 1 389 ? 10.851 -14.408 -13.303 1.00 94.62 389 ASP A N 1
ATOM 2925 C CA . ASP A 1 389 ? 9.435 -14.081 -13.114 1.00 94.62 389 ASP A CA 1
ATOM 2926 C C . ASP A 1 389 ? 9.208 -12.606 -12.731 1.00 94.62 389 ASP A C 1
ATOM 2928 O O . ASP A 1 389 ? 8.158 -12.248 -12.188 1.00 94.62 389 ASP A O 1
ATOM 2932 N N . LEU A 1 390 ? 10.192 -11.753 -13.027 1.00 97.44 390 LEU A N 1
ATOM 2933 C CA . LEU A 1 390 ? 10.086 -10.308 -12.902 1.00 97.44 390 LEU A CA 1
ATOM 2934 C C . LEU A 1 390 ? 9.576 -9.690 -14.198 1.00 97.44 390 LEU A C 1
ATOM 2936 O O . LEU A 1 390 ? 9.986 -10.058 -15.298 1.00 97.44 390 LEU A O 1
ATOM 2940 N N . THR A 1 391 ? 8.699 -8.707 -14.051 1.00 97.50 391 THR A N 1
ATOM 2941 C CA . THR A 1 391 ? 8.229 -7.863 -15.149 1.00 97.50 391 THR A CA 1
ATOM 2942 C C . THR A 1 391 ? 9.023 -6.566 -15.139 1.00 97.50 391 THR A C 1
ATOM 2944 O O . THR A 1 391 ? 9.136 -5.928 -14.094 1.00 97.50 391 THR A O 1
ATOM 2947 N N . LEU A 1 392 ? 9.577 -6.181 -16.291 1.00 97.81 392 LEU A N 1
ATOM 2948 C CA . LEU A 1 392 ? 10.157 -4.856 -16.490 1.00 97.81 392 LEU A CA 1
ATOM 2949 C C . LEU A 1 392 ? 9.025 -3.831 -16.506 1.00 97.81 392 LEU A C 1
ATOM 2951 O O . LEU A 1 392 ? 8.129 -3.928 -17.340 1.00 97.81 392 LEU A O 1
ATOM 2955 N N . VAL A 1 393 ? 9.071 -2.849 -15.612 1.00 97.56 393 VAL A N 1
ATOM 2956 C CA . VAL A 1 393 ? 7.998 -1.846 -15.504 1.00 97.56 393 VAL A CA 1
ATOM 2957 C C . VAL A 1 393 ? 8.485 -0.415 -15.628 1.00 97.56 393 VAL A C 1
ATOM 2959 O O . VAL A 1 393 ? 7.678 0.471 -15.885 1.00 97.56 393 VAL A O 1
ATOM 2962 N N . ALA A 1 394 ? 9.790 -0.187 -15.509 1.00 98.19 394 ALA A N 1
ATOM 2963 C CA . ALA A 1 394 ? 10.382 1.106 -15.785 1.00 98.19 394 ALA A CA 1
ATOM 2964 C C . ALA A 1 394 ? 11.829 0.988 -16.249 1.00 98.19 394 ALA A C 1
ATOM 2966 O O . ALA A 1 394 ? 12.546 0.048 -15.888 1.00 98.19 394 ALA A O 1
ATOM 2967 N N . LYS A 1 395 ? 12.257 1.959 -17.051 1.00 98.00 395 LYS A N 1
ATOM 2968 C CA . LYS A 1 395 ? 13.617 2.029 -17.580 1.00 98.00 395 LYS A CA 1
ATOM 2969 C C . LYS A 1 395 ? 14.066 3.464 -17.817 1.00 98.00 395 LYS A C 1
ATOM 2971 O O . LYS A 1 395 ? 13.249 4.364 -17.962 1.00 98.00 395 LYS A O 1
ATOM 2976 N N . SER A 1 396 ? 15.369 3.652 -17.936 1.00 97.44 396 SER A N 1
ATOM 2977 C CA . SER A 1 396 ? 15.981 4.856 -18.487 1.00 97.44 396 SER A CA 1
ATOM 2978 C C . SER A 1 396 ? 16.722 4.489 -19.772 1.00 97.44 396 SER A C 1
ATOM 2980 O O . SER A 1 396 ? 17.289 3.400 -19.892 1.00 97.44 396 SER A O 1
ATOM 2982 N N . THR A 1 397 ? 16.683 5.381 -20.764 1.00 96.69 397 THR A N 1
ATOM 2983 C CA . THR A 1 397 ? 17.342 5.167 -22.059 1.00 96.69 397 THR A CA 1
ATOM 2984 C C . THR A 1 397 ? 18.414 6.231 -22.265 1.00 96.69 397 THR A C 1
ATOM 2986 O O . THR A 1 397 ? 18.094 7.403 -22.463 1.00 96.69 397 THR A O 1
ATOM 2989 N N . VAL A 1 398 ? 19.690 5.839 -22.270 1.00 95.38 398 VAL A N 1
ATOM 2990 C CA . VAL A 1 398 ? 20.819 6.752 -22.514 1.00 95.38 398 VAL A CA 1
ATOM 2991 C C . VAL A 1 398 ? 21.653 6.213 -23.667 1.00 95.38 398 VAL A C 1
ATOM 2993 O O . VAL A 1 398 ? 21.962 5.029 -23.725 1.00 95.38 398 VAL A O 1
ATOM 2996 N N . ASP A 1 399 ? 21.983 7.068 -24.637 1.00 94.81 399 ASP A N 1
ATOM 2997 C CA . ASP A 1 399 ? 22.799 6.706 -25.812 1.00 94.81 399 ASP A CA 1
ATOM 2998 C C . ASP A 1 399 ? 22.313 5.419 -26.542 1.00 94.81 399 ASP A C 1
ATOM 3000 O O . ASP A 1 399 ? 23.077 4.641 -27.119 1.00 94.81 399 ASP A O 1
ATOM 3004 N N . GLY A 1 400 ? 20.995 5.177 -26.507 1.00 93.44 400 GLY A N 1
ATOM 3005 C CA . GLY A 1 400 ? 20.338 4.021 -27.125 1.00 93.44 400 GLY A CA 1
ATOM 3006 C C . GLY A 1 400 ? 20.481 2.692 -26.373 1.00 93.44 400 GLY A C 1
ATOM 3007 O O . GLY A 1 400 ? 20.180 1.653 -26.961 1.00 93.44 400 GLY A O 1
ATOM 3008 N N . LEU A 1 401 ? 20.942 2.705 -25.119 1.00 96.12 401 LEU A N 1
ATOM 3009 C CA . LEU A 1 401 ? 20.917 1.555 -24.218 1.00 96.12 401 LEU A CA 1
ATOM 3010 C C . LEU A 1 401 ? 19.899 1.777 -23.103 1.00 96.12 401 LEU A C 1
ATOM 3012 O O . LEU A 1 401 ? 19.791 2.871 -22.554 1.00 96.12 401 LEU A O 1
ATOM 3016 N N . ASP A 1 402 ? 19.186 0.706 -22.773 1.00 97.12 402 ASP A N 1
ATOM 3017 C CA . ASP A 1 402 ? 18.211 0.681 -21.690 1.00 97.12 402 ASP A CA 1
ATOM 3018 C C . ASP A 1 402 ? 18.879 0.186 -20.400 1.00 97.12 402 ASP A C 1
ATOM 3020 O O . ASP A 1 402 ? 19.527 -0.867 -20.404 1.00 97.12 402 ASP A O 1
ATOM 3024 N N . ILE A 1 403 ? 18.663 0.906 -19.300 1.00 98.06 403 ILE A N 1
ATOM 3025 C CA . ILE A 1 403 ? 18.903 0.432 -17.934 1.00 98.06 403 ILE A CA 1
ATOM 3026 C C . ILE A 1 403 ? 17.554 0.253 -17.243 1.00 98.06 403 ILE A C 1
ATOM 3028 O O . ILE A 1 403 ? 16.658 1.087 -17.362 1.00 98.06 403 ILE A O 1
ATOM 3032 N N . VAL A 1 404 ? 17.390 -0.875 -16.557 1.00 98.50 404 VAL A N 1
ATOM 3033 C CA . VAL A 1 404 ? 16.185 -1.190 -15.788 1.00 98.50 404 VAL A CA 1
ATOM 3034 C C . VAL A 1 404 ? 16.123 -0.299 -14.550 1.00 98.50 404 VAL A C 1
ATOM 3036 O O . VAL A 1 404 ? 17.041 -0.309 -13.734 1.00 98.50 404 VAL A O 1
ATOM 3039 N N . GLU A 1 405 ? 15.011 0.417 -14.398 1.00 98.56 405 GLU A N 1
ATOM 3040 C CA . GLU A 1 405 ? 14.753 1.341 -13.283 1.00 98.56 405 GLU A CA 1
ATOM 3041 C C . GLU A 1 405 ? 13.627 0.860 -12.368 1.00 98.56 405 GLU A C 1
ATOM 3043 O O . GLU A 1 405 ? 13.486 1.353 -11.251 1.00 98.56 405 GLU A O 1
ATOM 3048 N N . GLY A 1 406 ? 12.824 -0.105 -12.823 1.00 98.38 406 GLY A N 1
ATOM 3049 C CA . GLY A 1 406 ? 11.773 -0.701 -12.014 1.00 98.38 406 GLY A CA 1
ATOM 3050 C C . GLY A 1 406 ? 11.386 -2.100 -12.470 1.00 98.38 406 GLY A C 1
ATOM 3051 O O . GLY A 1 406 ? 11.274 -2.381 -13.670 1.00 98.38 406 GLY A O 1
ATOM 3052 N N . VAL A 1 407 ? 11.146 -2.969 -11.490 1.00 98.50 407 VAL A N 1
ATOM 3053 C CA . VAL A 1 407 ? 10.689 -4.349 -11.678 1.00 98.50 407 VAL A CA 1
ATOM 3054 C C . VAL A 1 407 ? 9.560 -4.696 -10.717 1.00 98.50 407 VAL A C 1
ATOM 3056 O O . VAL A 1 407 ? 9.505 -4.220 -9.584 1.00 98.50 407 VAL A O 1
ATOM 3059 N N . GLU A 1 408 ? 8.682 -5.594 -11.149 1.00 98.00 408 GLU A N 1
ATOM 3060 C CA . GLU A 1 408 ? 7.604 -6.127 -10.319 1.00 98.00 408 GLU A CA 1
ATOM 3061 C C . GLU A 1 408 ? 7.566 -7.649 -10.377 1.00 98.00 408 GLU A C 1
ATOM 3063 O O . GLU A 1 408 ? 7.671 -8.256 -11.445 1.00 98.00 408 GLU A O 1
ATOM 3068 N N . LYS A 1 409 ? 7.318 -8.278 -9.228 1.00 96.88 409 LYS A N 1
ATOM 3069 C CA . LYS A 1 409 ? 7.006 -9.705 -9.142 1.00 96.88 409 LYS A CA 1
ATOM 3070 C C . LYS A 1 409 ? 5.494 -9.881 -9.030 1.00 96.88 409 LYS A C 1
ATOM 3072 O O . LYS A 1 409 ? 4.953 -10.128 -7.955 1.00 96.88 409 LYS A O 1
ATOM 3077 N N . GLN A 1 410 ? 4.798 -9.742 -10.155 1.00 91.69 410 GLN A N 1
ATOM 3078 C CA . GLN A 1 410 ? 3.333 -9.595 -10.200 1.00 91.69 410 GLN A CA 1
ATOM 3079 C C . GLN A 1 410 ? 2.526 -10.801 -9.703 1.00 91.69 410 GLN A C 1
ATOM 3081 O O . GLN A 1 410 ? 1.320 -10.672 -9.500 1.00 91.69 410 GLN A O 1
ATOM 3086 N N . GLY A 1 411 ? 3.169 -11.958 -9.509 1.00 88.25 411 GLY A N 1
ATOM 3087 C CA . GLY A 1 411 ? 2.561 -13.132 -8.878 1.00 88.25 411 GLY A CA 1
ATOM 3088 C C . GLY A 1 411 ? 2.363 -13.011 -7.362 1.00 88.25 411 GLY A C 1
ATOM 3089 O O . GLY A 1 411 ? 1.693 -13.865 -6.794 1.00 88.25 411 GLY A O 1
ATOM 3090 N N . GLN A 1 412 ? 2.932 -11.983 -6.724 1.00 90.12 412 GLN A N 1
ATOM 3091 C CA . GLN A 1 412 ? 2.760 -11.691 -5.297 1.00 90.12 412 GLN A CA 1
ATOM 3092 C C . GLN A 1 412 ? 1.580 -10.737 -5.047 1.00 90.12 412 GLN A C 1
ATOM 3094 O O . GLN A 1 412 ? 1.077 -10.078 -5.966 1.00 90.12 412 GLN A O 1
ATOM 3099 N N . THR A 1 413 ? 1.175 -10.632 -3.782 1.00 87.06 413 THR A N 1
ATOM 3100 C CA . THR A 1 413 ? 0.225 -9.636 -3.273 1.00 87.06 413 THR A CA 1
ATOM 3101 C C . THR A 1 413 ? 0.745 -8.219 -3.522 1.00 87.06 413 THR A C 1
ATOM 3103 O O . THR A 1 413 ? 0.020 -7.401 -4.081 1.00 87.06 413 THR A O 1
ATOM 3106 N N . TYR A 1 414 ? 2.010 -7.953 -3.174 1.00 94.12 414 TYR A N 1
ATOM 3107 C CA . TYR A 1 414 ? 2.720 -6.708 -3.484 1.00 94.12 414 TYR A CA 1
ATOM 3108 C C . TYR A 1 414 ? 4.231 -6.932 -3.451 1.00 94.12 414 TYR A C 1
ATOM 3110 O O . TYR A 1 414 ? 4.785 -7.327 -2.425 1.00 94.12 414 TYR A O 1
ATOM 3118 N N . CYS A 1 415 ? 4.916 -6.718 -4.572 1.00 97.44 415 CYS A N 1
ATOM 3119 C CA . CYS A 1 415 ? 6.363 -6.897 -4.639 1.00 97.44 415 CYS A CA 1
ATOM 3120 C C . CYS A 1 415 ? 6.957 -6.070 -5.780 1.00 97.44 415 CYS A C 1
ATOM 3122 O O . CYS A 1 415 ? 6.940 -6.487 -6.943 1.00 97.44 415 CYS A O 1
ATOM 3124 N N . MET A 1 416 ? 7.470 -4.894 -5.432 1.00 98.06 416 MET A N 1
ATOM 3125 C CA . MET A 1 416 ? 7.983 -3.903 -6.374 1.00 98.06 416 MET A CA 1
ATOM 3126 C C . MET A 1 416 ? 9.388 -3.466 -5.973 1.00 98.06 416 MET A C 1
ATOM 3128 O O . MET A 1 416 ? 9.671 -3.258 -4.792 1.00 98.06 416 MET A O 1
ATOM 3132 N N . GLY A 1 417 ? 10.254 -3.288 -6.965 1.00 98.38 417 GLY A N 1
ATOM 3133 C CA . GLY A 1 417 ? 11.564 -2.691 -6.779 1.00 98.38 417 GLY A CA 1
ATOM 3134 C C . GLY A 1 417 ? 11.809 -1.552 -7.761 1.00 98.38 417 GLY A C 1
ATOM 3135 O O . GLY A 1 417 ? 11.411 -1.653 -8.919 1.00 98.38 417 GLY A O 1
ATOM 3136 N N . VAL A 1 418 ? 12.482 -0.500 -7.301 1.00 98.69 418 VAL A N 1
ATOM 3137 C CA . VAL A 1 418 ? 12.953 0.630 -8.114 1.00 98.69 418 VAL A CA 1
ATOM 3138 C C . VAL A 1 418 ? 14.445 0.859 -7.897 1.00 98.69 418 VAL A C 1
ATOM 3140 O O . VAL A 1 418 ? 14.972 0.581 -6.821 1.00 98.69 418 VAL A O 1
ATOM 3143 N N . GLN A 1 419 ? 15.150 1.341 -8.915 1.00 98.12 419 GLN A N 1
ATOM 3144 C CA . GLN A 1 419 ? 16.602 1.525 -8.860 1.00 98.12 419 GLN A CA 1
ATOM 3145 C C . GLN A 1 419 ? 17.005 2.882 -8.252 1.00 98.12 419 GLN A C 1
ATOM 3147 O O . GLN A 1 419 ? 18.089 2.990 -7.671 1.00 98.12 419 GLN A O 1
ATOM 3152 N N . PHE A 1 420 ? 16.122 3.877 -8.338 1.00 97.50 420 PHE A N 1
ATOM 3153 C CA . PHE A 1 420 ? 16.244 5.190 -7.701 1.00 97.50 420 PHE A CA 1
ATOM 3154 C C . PHE A 1 420 ? 15.788 5.177 -6.227 1.00 97.50 420 PHE A C 1
ATOM 3156 O O . PHE A 1 420 ? 15.394 4.137 -5.697 1.00 97.50 420 PHE A O 1
ATOM 3163 N N . HIS A 1 421 ? 15.870 6.332 -5.557 1.00 96.56 421 HIS A N 1
ATOM 3164 C CA . HIS A 1 421 ? 15.699 6.466 -4.105 1.00 96.56 421 HIS A CA 1
ATOM 3165 C C . HIS A 1 421 ? 14.526 7.380 -3.684 1.00 96.56 421 HIS A C 1
ATOM 3167 O O . HIS A 1 421 ? 14.758 8.502 -3.216 1.00 96.56 421 HIS A O 1
ATOM 3173 N N . PRO A 1 422 ? 13.258 6.942 -3.796 1.00 96.75 422 PRO A N 1
ATOM 3174 C CA . PRO A 1 422 ? 12.126 7.768 -3.364 1.00 96.75 422 PRO A CA 1
ATOM 3175 C C . PRO A 1 422 ? 12.190 8.132 -1.870 1.00 96.75 422 PRO A C 1
ATOM 3177 O O . PRO A 1 422 ? 11.742 9.204 -1.470 1.00 96.75 422 PRO A O 1
ATOM 3180 N N . GLU A 1 423 ? 12.829 7.303 -1.036 1.00 95.38 423 GLU A N 1
ATOM 3181 C CA . GLU A 1 423 ? 13.019 7.577 0.389 1.00 95.38 423 GLU A CA 1
ATOM 3182 C C . GLU A 1 423 ? 13.823 8.851 0.670 1.00 95.38 423 GLU A C 1
ATOM 3184 O O . GLU A 1 423 ? 13.624 9.471 1.714 1.00 95.38 423 GLU A O 1
ATOM 3189 N N . ASN A 1 424 ? 14.719 9.253 -0.237 1.00 94.31 424 ASN A N 1
ATOM 3190 C CA . ASN A 1 424 ? 15.559 10.432 -0.041 1.00 94.31 424 ASN A CA 1
ATOM 3191 C C . ASN A 1 424 ? 14.753 11.723 -0.188 1.00 94.31 424 ASN A C 1
ATOM 3193 O O . ASN A 1 424 ? 14.842 12.605 0.665 1.00 94.31 424 ASN A O 1
ATOM 3197 N N . ASP A 1 425 ? 13.954 11.834 -1.250 1.00 94.81 425 ASP A N 1
ATOM 3198 C CA . ASP A 1 425 ? 13.123 13.015 -1.486 1.00 94.81 425 ASP A CA 1
ATOM 3199 C C . ASP A 1 425 ? 11.969 13.087 -0.463 1.00 94.81 425 ASP A C 1
ATOM 3201 O O . ASP A 1 425 ? 11.687 14.169 0.057 1.00 94.81 425 ASP A O 1
ATOM 3205 N N . CYS A 1 426 ? 11.409 11.945 -0.033 1.00 94.69 426 CYS A N 1
ATOM 3206 C CA . CYS A 1 426 ? 10.510 11.916 1.127 1.00 94.69 426 CYS A CA 1
ATOM 3207 C C . CYS A 1 426 ? 11.192 12.422 2.402 1.00 94.69 426 CYS A C 1
ATOM 3209 O O . CYS A 1 426 ? 10.618 13.242 3.117 1.00 94.69 426 CYS A O 1
ATOM 3211 N N . ALA A 1 427 ? 12.406 11.950 2.712 1.00 93.94 427 ALA A N 1
ATOM 3212 C CA . ALA A 1 427 ? 13.118 12.334 3.929 1.00 93.94 427 ALA A CA 1
ATOM 3213 C C . ALA A 1 427 ? 13.371 13.847 4.005 1.00 93.94 427 ALA A C 1
ATOM 3215 O O . ALA A 1 427 ? 13.206 14.438 5.075 1.00 93.94 427 ALA A O 1
ATOM 3216 N N . LEU A 1 428 ? 13.692 14.491 2.878 1.00 94.75 428 LEU A N 1
ATOM 3217 C CA . LEU A 1 428 ? 13.829 15.948 2.813 1.00 94.75 428 LEU A CA 1
ATOM 3218 C C . LEU A 1 428 ? 12.547 16.652 3.274 1.00 94.75 428 LEU A C 1
ATOM 3220 O O . LEU A 1 428 ? 12.609 17.603 4.052 1.00 94.75 428 LEU A O 1
ATOM 3224 N N . ALA A 1 429 ? 11.381 16.163 2.853 1.00 92.69 429 ALA A N 1
ATOM 3225 C CA . ALA A 1 429 ? 10.101 16.741 3.235 1.00 92.69 429 ALA A CA 1
ATOM 3226 C C . ALA A 1 429 ? 9.697 16.410 4.682 1.00 92.69 429 ALA A C 1
ATOM 3228 O O . ALA A 1 429 ? 9.421 17.323 5.459 1.00 92.69 429 ALA A O 1
ATOM 3229 N N . VAL A 1 430 ? 9.674 15.126 5.055 1.00 93.00 430 VAL A N 1
ATOM 3230 C CA . VAL A 1 430 ? 9.010 14.659 6.290 1.00 93.00 430 VAL A CA 1
ATOM 3231 C C . VAL A 1 430 ? 9.938 14.526 7.497 1.00 93.00 430 VAL A C 1
ATOM 3233 O O . VAL A 1 430 ? 9.464 14.493 8.631 1.00 93.00 430 VAL A O 1
ATOM 3236 N N . TYR A 1 431 ? 11.252 14.437 7.281 1.00 93.88 431 TYR A N 1
ATOM 3237 C CA . TYR A 1 431 ? 12.241 14.317 8.356 1.00 93.88 431 TYR A CA 1
ATOM 3238 C C . TYR A 1 431 ? 13.041 15.609 8.530 1.00 93.88 431 TYR A C 1
ATOM 3240 O O . TYR A 1 431 ? 13.136 16.141 9.636 1.00 93.88 431 TYR A O 1
ATOM 3248 N N . GLU A 1 432 ? 13.575 16.156 7.436 1.00 94.50 432 GLU A N 1
ATOM 3249 C CA . GLU A 1 432 ? 14.382 17.382 7.478 1.00 94.50 432 GLU A CA 1
ATOM 3250 C C . GLU A 1 432 ? 13.539 18.665 7.499 1.00 94.50 432 GLU A C 1
ATOM 3252 O O . GLU A 1 432 ? 14.071 19.740 7.775 1.00 94.50 432 GLU A O 1
ATOM 3257 N N . ASN A 1 433 ? 12.225 18.564 7.263 1.00 93.12 433 ASN A N 1
ATOM 3258 C CA . ASN A 1 433 ? 11.303 19.701 7.154 1.00 93.12 433 ASN A CA 1
ATOM 3259 C C . ASN A 1 433 ? 11.736 20.716 6.077 1.00 93.12 433 ASN A C 1
ATOM 3261 O O . ASN A 1 433 ? 11.618 21.931 6.254 1.00 93.12 433 ASN A O 1
ATOM 3265 N N . ASN A 1 434 ? 12.251 20.214 4.953 1.00 95.25 434 ASN A N 1
ATOM 3266 C CA . ASN A 1 434 ? 12.751 20.986 3.821 1.00 95.25 434 ASN A CA 1
ATOM 3267 C C . ASN A 1 434 ? 12.205 20.452 2.478 1.00 95.25 434 ASN A C 1
ATOM 3269 O O . ASN A 1 434 ? 12.976 20.022 1.614 1.00 95.25 434 ASN A O 1
ATOM 3273 N N . PRO A 1 435 ? 10.878 20.497 2.255 1.00 91.56 435 PRO A N 1
ATOM 3274 C CA . PRO A 1 435 ? 10.270 19.964 1.035 1.00 91.56 435 PRO A CA 1
ATOM 3275 C C . PRO A 1 435 ? 10.764 20.659 -0.241 1.00 91.56 435 PRO A C 1
ATOM 3277 O O . PRO A 1 435 ? 10.819 20.034 -1.289 1.00 91.56 435 PRO A O 1
ATOM 3280 N N . SER A 1 436 ? 11.210 21.920 -0.176 1.00 92.75 436 SER A N 1
ATOM 3281 C CA . SER A 1 436 ? 11.749 22.627 -1.349 1.00 92.75 436 SER A CA 1
ATOM 3282 C C . SER A 1 436 ? 13.098 22.096 -1.847 1.00 92.75 436 SER A C 1
ATOM 3284 O O . SER A 1 436 ? 13.558 22.520 -2.905 1.00 92.75 436 SER A O 1
ATOM 3286 N N . ALA A 1 437 ? 13.768 21.235 -1.074 1.00 93.44 437 ALA A N 1
ATOM 3287 C CA . ALA A 1 437 ? 14.983 20.557 -1.514 1.00 93.44 437 ALA A CA 1
ATOM 3288 C C . ALA A 1 437 ? 14.695 19.241 -2.251 1.00 93.44 437 ALA A C 1
ATOM 3290 O O . ALA A 1 437 ? 15.585 18.745 -2.946 1.00 93.44 437 ALA A O 1
ATOM 3291 N N . ALA A 1 438 ? 13.487 18.686 -2.107 1.00 93.88 438 ALA A N 1
ATOM 3292 C CA . ALA A 1 438 ? 13.056 17.532 -2.879 1.00 93.88 438 ALA A CA 1
ATOM 3293 C C . ALA A 1 438 ? 12.856 17.954 -4.338 1.00 93.88 438 ALA A C 1
ATOM 3295 O O . ALA A 1 438 ? 12.212 18.965 -4.622 1.00 93.88 438 ALA A O 1
ATOM 3296 N N . LEU A 1 439 ? 13.478 17.215 -5.256 1.00 95.31 439 LEU A N 1
ATOM 3297 C CA . LEU A 1 439 ? 13.404 17.511 -6.692 1.00 95.31 439 LEU A CA 1
ATOM 3298 C C . LEU A 1 439 ? 12.474 16.546 -7.422 1.00 95.31 439 LEU A C 1
ATOM 3300 O O . LEU A 1 439 ? 11.878 16.930 -8.426 1.00 95.31 439 LEU A O 1
ATOM 3304 N N . CYS A 1 440 ? 12.372 15.315 -6.920 1.00 95.56 440 CYS A N 1
ATOM 3305 C CA . CYS A 1 440 ? 11.319 14.389 -7.307 1.00 95.56 440 CYS A CA 1
ATOM 3306 C C . CYS A 1 440 ? 10.033 14.765 -6.563 1.00 95.56 440 CYS A C 1
ATOM 3308 O O . CYS A 1 440 ? 10.098 15.279 -5.443 1.00 95.56 440 CYS A O 1
ATOM 3310 N N . ASP A 1 441 ? 8.882 14.502 -7.175 1.00 94.12 441 ASP A N 1
ATOM 3311 C CA . ASP A 1 441 ? 7.585 14.762 -6.556 1.00 94.12 441 ASP A CA 1
ATOM 3312 C C . ASP A 1 441 ? 7.449 13.979 -5.235 1.00 94.12 441 ASP A C 1
ATOM 3314 O O . ASP A 1 441 ? 7.574 12.750 -5.209 1.00 94.12 441 ASP A O 1
ATOM 3318 N N . VAL A 1 442 ? 7.263 14.708 -4.131 1.00 93.06 442 VAL A N 1
ATOM 3319 C CA . VAL A 1 442 ? 7.239 14.156 -2.768 1.00 93.06 442 VAL A CA 1
ATOM 3320 C C . VAL A 1 442 ? 6.004 13.300 -2.538 1.00 93.06 442 VAL A C 1
ATOM 3322 O O . VAL A 1 442 ? 6.117 12.287 -1.847 1.00 93.06 442 VAL A O 1
ATOM 3325 N N . ASP A 1 443 ? 4.864 13.683 -3.110 1.00 88.44 443 ASP A N 1
ATOM 3326 C CA . ASP A 1 443 ? 3.613 12.957 -2.926 1.00 88.44 443 ASP A CA 1
ATOM 3327 C C . ASP A 1 443 ? 3.717 11.606 -3.642 1.00 88.44 443 ASP A C 1
ATOM 3329 O O . ASP A 1 443 ? 3.515 10.567 -3.013 1.00 88.44 443 ASP A O 1
ATOM 3333 N N . ILE A 1 444 ? 4.221 11.590 -4.886 1.00 91.06 444 ILE A N 1
ATOM 3334 C CA . ILE A 1 444 ? 4.538 10.342 -5.606 1.00 91.06 444 ILE A CA 1
ATOM 3335 C C . ILE A 1 444 ? 5.548 9.492 -4.822 1.00 91.06 444 ILE A C 1
ATOM 3337 O O . ILE A 1 444 ? 5.373 8.278 -4.675 1.00 91.06 444 ILE A O 1
ATOM 3341 N N . CYS A 1 445 ? 6.618 10.104 -4.299 1.00 95.38 445 CYS A N 1
ATOM 3342 C CA . CYS A 1 445 ? 7.624 9.377 -3.522 1.00 95.38 445 CYS A CA 1
ATOM 3343 C C . CYS A 1 445 ? 7.012 8.738 -2.265 1.00 95.38 445 CYS A C 1
ATOM 3345 O O . CYS A 1 445 ? 7.349 7.599 -1.932 1.00 95.38 445 CYS A O 1
ATOM 3347 N N . LEU A 1 446 ? 6.098 9.438 -1.586 1.00 94.31 446 LEU A N 1
ATOM 3348 C CA . LEU A 1 446 ? 5.420 8.938 -0.393 1.00 94.31 446 LEU A CA 1
ATOM 3349 C C . LEU A 1 446 ? 4.451 7.802 -0.741 1.00 94.31 446 LEU A C 1
ATOM 3351 O O . LEU A 1 446 ? 4.400 6.811 -0.007 1.00 94.31 446 LEU A O 1
ATOM 3355 N N . THR A 1 447 ? 3.778 7.870 -1.893 1.00 92.62 447 THR A N 1
ATOM 3356 C CA . THR A 1 447 ? 2.847 6.834 -2.359 1.00 92.62 447 THR A CA 1
ATOM 3357 C C . THR A 1 447 ? 3.503 5.455 -2.528 1.00 92.62 447 THR A C 1
ATOM 3359 O O . THR A 1 447 ? 2.848 4.437 -2.295 1.00 92.62 447 THR A O 1
ATOM 3362 N N . PHE A 1 448 ? 4.812 5.363 -2.812 1.00 96.12 448 PHE A N 1
ATOM 3363 C CA . PHE A 1 448 ? 5.535 4.076 -2.768 1.00 96.12 448 PHE A CA 1
ATOM 3364 C C . PHE A 1 448 ? 5.434 3.387 -1.396 1.00 96.12 448 PHE A C 1
ATOM 3366 O O . PHE A 1 448 ? 5.237 2.168 -1.303 1.00 96.12 448 PHE A O 1
ATOM 3373 N N . PHE A 1 449 ? 5.568 4.169 -0.324 1.00 97.00 449 PHE A N 1
ATOM 3374 C CA . PHE A 1 449 ? 5.513 3.688 1.053 1.00 97.00 449 PHE A CA 1
ATOM 3375 C C . PHE A 1 449 ? 4.076 3.501 1.524 1.00 97.00 449 PHE A C 1
ATOM 3377 O O . PHE A 1 449 ? 3.797 2.524 2.217 1.00 97.00 449 PHE A O 1
ATOM 3384 N N . GLU A 1 450 ? 3.156 4.378 1.122 1.00 93.00 450 GLU A N 1
ATOM 3385 C CA . GLU A 1 450 ? 1.728 4.219 1.411 1.00 93.00 450 GLU A CA 1
ATOM 3386 C C . GLU A 1 450 ? 1.189 2.932 0.796 1.00 93.00 450 GLU A C 1
ATOM 3388 O O . GLU A 1 450 ? 0.481 2.192 1.474 1.00 93.00 450 GLU A O 1
ATOM 3393 N N . ASN A 1 451 ? 1.592 2.594 -0.433 1.00 92.00 451 ASN A N 1
ATOM 3394 C CA . ASN A 1 451 ? 1.243 1.315 -1.040 1.00 92.00 451 ASN A CA 1
ATOM 3395 C C . ASN A 1 451 ? 1.818 0.143 -0.238 1.00 92.00 451 ASN A C 1
ATOM 3397 O O . ASN A 1 451 ? 1.071 -0.774 0.102 1.00 92.00 451 ASN A O 1
ATOM 3401 N N . LEU A 1 452 ? 3.100 0.180 0.148 1.00 95.81 452 LEU A N 1
ATOM 3402 C CA . LEU A 1 452 ? 3.675 -0.861 1.012 1.00 95.81 452 LEU A CA 1
ATOM 3403 C C . LEU A 1 452 ? 2.862 -1.041 2.305 1.00 95.81 452 LEU A C 1
ATOM 3405 O O . LEU A 1 452 ? 2.504 -2.167 2.654 1.00 95.81 452 LEU A O 1
ATOM 3409 N N . VAL A 1 453 ? 2.557 0.058 2.999 1.00 94.62 453 VAL A N 1
ATOM 3410 C CA . VAL A 1 453 ? 1.766 0.058 4.236 1.00 94.62 453 VAL A CA 1
ATOM 3411 C C . VAL A 1 453 ? 0.369 -0.489 3.979 1.00 94.62 453 VAL A C 1
ATOM 3413 O O . VAL A 1 453 ? -0.107 -1.326 4.742 1.00 94.62 453 VAL A O 1
ATOM 3416 N N . ALA A 1 454 ? -0.285 -0.067 2.904 1.00 89.38 454 ALA A N 1
ATOM 3417 C CA . ALA A 1 454 ? -1.660 -0.434 2.631 1.00 89.38 454 ALA A CA 1
ATOM 3418 C C . ALA A 1 454 ? -1.805 -1.923 2.273 1.00 89.38 454 ALA A C 1
ATOM 3420 O O . ALA A 1 454 ? -2.705 -2.593 2.786 1.00 89.38 454 ALA A O 1
ATOM 3421 N N . TYR A 1 455 ? -0.873 -2.475 1.489 1.00 90.25 455 TYR A N 1
ATOM 3422 C CA . TYR A 1 455 ? -0.815 -3.914 1.222 1.00 90.25 455 TYR A CA 1
ATOM 3423 C C . TYR A 1 455 ? -0.425 -4.722 2.473 1.00 90.25 455 TYR A C 1
ATOM 3425 O O . TYR A 1 455 ? -1.006 -5.779 2.718 1.00 90.25 455 TYR A O 1
ATOM 3433 N N . ALA A 1 456 ? 0.480 -4.220 3.323 1.00 91.19 456 ALA A N 1
ATOM 3434 C CA . ALA A 1 456 ? 0.782 -4.832 4.625 1.00 91.19 456 ALA A CA 1
ATOM 3435 C C . ALA A 1 456 ? -0.421 -4.792 5.590 1.00 91.19 456 ALA A C 1
ATOM 3437 O O . ALA A 1 456 ? -0.615 -5.686 6.416 1.00 91.19 456 ALA A O 1
ATOM 3438 N N . GLN A 1 457 ? -1.283 -3.784 5.447 1.00 85.81 457 GLN A N 1
ATOM 3439 C CA . GLN A 1 457 ? -2.577 -3.683 6.114 1.00 85.81 457 GLN A CA 1
ATOM 3440 C C . GLN A 1 457 ? -3.670 -4.521 5.454 1.00 85.81 457 GLN A C 1
ATOM 3442 O O . GLN A 1 457 ? -4.812 -4.373 5.878 1.00 85.81 457 GLN A O 1
ATOM 3447 N N . ASP A 1 458 ? -3.391 -5.407 4.484 1.00 79.44 458 ASP A N 1
ATOM 3448 C CA . ASP A 1 458 ? -4.402 -6.249 3.800 1.00 79.44 458 ASP A CA 1
ATOM 3449 C C . ASP A 1 458 ? -5.665 -5.411 3.489 1.00 79.44 458 ASP A C 1
ATOM 3451 O O . ASP A 1 458 ? -6.779 -5.806 3.841 1.00 79.44 458 ASP A O 1
ATOM 3455 N N . ARG A 1 459 ? -5.468 -4.159 3.036 1.00 82.31 459 ARG A N 1
ATOM 3456 C CA . ARG A 1 459 ? -6.561 -3.234 2.716 1.00 82.31 459 ARG A CA 1
ATOM 3457 C C . ARG A 1 459 ? -7.196 -3.690 1.402 1.00 82.31 459 ARG A C 1
ATOM 3459 O O . ARG A 1 459 ? -6.448 -4.085 0.508 1.00 82.31 459 ARG A O 1
ATOM 3466 N N . PRO A 1 460 ? -8.528 -3.597 1.249 1.00 88.00 460 PRO A N 1
ATOM 3467 C CA . PRO A 1 460 ? -9.183 -4.001 0.013 1.00 88.00 460 PRO A CA 1
ATOM 3468 C C . PRO A 1 460 ? -8.647 -3.213 -1.179 1.00 88.00 460 PRO A C 1
ATOM 3470 O O . PRO A 1 460 ? -8.639 -1.980 -1.159 1.00 88.00 460 PRO A O 1
ATOM 3473 N N . VAL A 1 461 ? -8.220 -3.919 -2.218 1.00 90.50 461 VAL A N 1
ATOM 3474 C CA . VAL A 1 461 ? -7.754 -3.328 -3.470 1.00 90.50 461 VAL A CA 1
ATOM 3475 C C . VAL A 1 461 ? -8.961 -2.999 -4.339 1.00 90.50 461 VAL A C 1
ATOM 3477 O O . VAL A 1 461 ? -9.717 -3.881 -4.736 1.00 90.50 461 VAL A O 1
ATOM 3480 N N . ILE A 1 462 ? -9.161 -1.727 -4.650 1.00 94.75 462 ILE A N 1
ATOM 3481 C CA . ILE A 1 462 ? -10.265 -1.233 -5.463 1.00 94.75 462 ILE A CA 1
ATOM 3482 C C . ILE A 1 462 ? -9.743 -0.858 -6.846 1.00 94.75 462 ILE A C 1
ATOM 3484 O O . ILE A 1 462 ? -8.903 0.028 -6.993 1.00 94.75 462 ILE A O 1
ATOM 3488 N N . GLY A 1 463 ? -10.267 -1.546 -7.859 1.00 93.62 463 GLY A N 1
ATOM 3489 C CA . GLY A 1 463 ? -9.972 -1.273 -9.259 1.00 93.62 463 GLY A CA 1
ATOM 3490 C C . GLY A 1 463 ? -10.822 -0.130 -9.808 1.00 93.62 463 GLY A C 1
ATOM 3491 O O . GLY A 1 463 ? -12.049 -0.220 -9.780 1.00 93.62 463 GLY A O 1
ATOM 3492 N N . ILE A 1 464 ? -10.201 0.908 -10.359 1.00 94.50 464 ILE A N 1
ATOM 3493 C CA . ILE A 1 464 ? -10.896 1.937 -11.140 1.00 94.50 464 ILE A CA 1
ATOM 3494 C C . ILE A 1 464 ? -10.964 1.463 -12.594 1.00 94.50 464 ILE A C 1
ATOM 3496 O O . ILE A 1 464 ? -9.954 1.086 -13.187 1.00 94.50 464 ILE A O 1
ATOM 3500 N N . SER A 1 465 ? -12.169 1.425 -13.161 1.00 94.44 465 SER A N 1
ATOM 3501 C CA . SER A 1 465 ? -12.408 1.031 -14.554 1.00 94.44 465 SER A CA 1
ATOM 3502 C C . SER A 1 465 ? -11.606 1.883 -15.542 1.00 94.44 465 SER A C 1
ATOM 3504 O O . SER A 1 465 ? -11.578 3.105 -15.403 1.00 94.44 465 SER A O 1
ATOM 3506 N N . TRP A 1 466 ? -11.037 1.257 -16.574 1.00 90.81 466 TRP A N 1
ATOM 3507 C CA . TRP A 1 466 ? -10.302 1.966 -17.621 1.00 90.81 466 TRP A CA 1
ATOM 3508 C C . TRP A 1 466 ? -11.173 2.971 -18.354 1.00 90.81 466 TRP A C 1
ATOM 3510 O O . TRP A 1 466 ? -12.140 2.551 -18.983 1.00 90.81 466 TRP A O 1
ATOM 3520 N N . GLY A 1 467 ? -10.728 4.222 -18.441 1.00 78.88 467 GLY A N 1
ATOM 3521 C CA . GLY A 1 467 ? -11.062 5.045 -19.594 1.00 78.88 467 GLY A CA 1
ATOM 3522 C C . GLY A 1 467 ? -10.422 6.402 -19.581 1.00 78.88 467 GLY A C 1
ATOM 3523 O O . GLY A 1 467 ? -10.978 7.361 -19.061 1.00 78.88 467 GLY A O 1
ATOM 3524 N N . GLY A 1 468 ? -9.319 6.465 -20.313 1.00 70.50 468 GLY A N 1
ATOM 3525 C CA . GLY A 1 468 ? -8.606 7.700 -20.576 1.00 70.50 468 GLY A CA 1
ATOM 3526 C C . GLY A 1 468 ? -7.421 7.836 -19.647 1.00 70.50 468 GLY A C 1
ATOM 3527 O O . GLY A 1 468 ? -6.787 6.832 -19.307 1.00 70.50 468 GLY A O 1
ATOM 3528 N N . ASP A 1 469 ? -7.120 9.078 -19.307 1.00 67.50 469 ASP A N 1
ATOM 3529 C CA . ASP A 1 469 ? -5.997 9.430 -18.459 1.00 67.50 469 ASP A CA 1
ATOM 3530 C C . ASP A 1 469 ? -6.366 9.191 -16.985 1.00 67.50 469 ASP A C 1
ATOM 3532 O O . ASP A 1 469 ? -7.412 9.665 -16.542 1.00 67.50 469 ASP A O 1
ATOM 3536 N N . PRO A 1 470 ? -5.576 8.446 -16.194 1.00 62.97 470 PRO A N 1
ATOM 3537 C CA . PRO A 1 470 ? -5.788 8.347 -14.750 1.00 62.97 470 PRO A CA 1
ATOM 3538 C C . PRO A 1 470 ? -5.843 9.683 -14.016 1.00 62.97 470 PRO A C 1
ATOM 3540 O O . PRO A 1 470 ? -6.490 9.755 -12.967 1.00 62.97 470 PRO A O 1
ATOM 3543 N N . ASP A 1 471 ? -5.213 10.724 -14.569 1.00 65.62 471 ASP A N 1
ATOM 3544 C CA . ASP A 1 471 ? -5.280 12.092 -14.048 1.00 65.62 471 ASP A CA 1
ATOM 3545 C C . ASP A 1 471 ? -6.725 12.622 -13.986 1.00 65.62 471 ASP A C 1
ATOM 3547 O O . ASP A 1 471 ? -7.046 13.460 -13.141 1.00 65.62 471 ASP A O 1
ATOM 3551 N N . ASP A 1 472 ? -7.630 12.081 -14.809 1.00 73.88 472 ASP A N 1
ATOM 3552 C CA . ASP A 1 472 ? -9.051 12.439 -14.806 1.00 73.88 472 ASP A CA 1
ATOM 3553 C C . ASP A 1 472 ? -9.812 11.885 -13.583 1.00 73.88 472 ASP A C 1
ATOM 3555 O O . ASP A 1 472 ? -10.967 12.250 -13.366 1.00 73.88 472 ASP A O 1
ATOM 3559 N N . TYR A 1 473 ? -9.189 11.013 -12.776 1.00 81.38 473 TYR A N 1
ATOM 3560 C CA . TYR A 1 473 ? -9.844 10.292 -11.674 1.00 81.38 473 TYR A CA 1
ATOM 3561 C C . TYR A 1 473 ? -9.144 10.440 -10.317 1.00 81.38 473 TYR A C 1
ATOM 3563 O O . TYR A 1 473 ? -9.424 9.661 -9.402 1.00 81.38 473 TYR A O 1
ATOM 3571 N N . VAL A 1 474 ? -8.227 11.403 -10.163 1.00 81.50 474 VAL A N 1
ATOM 3572 C CA . VAL A 1 474 ? -7.456 11.624 -8.919 1.00 81.50 474 VAL A CA 1
ATOM 3573 C C . VAL A 1 474 ? -8.366 11.776 -7.696 1.00 81.50 474 VAL A C 1
ATOM 3575 O O . VAL A 1 474 ? -8.068 11.234 -6.634 1.00 81.50 474 VAL A O 1
ATOM 3578 N N . ASP A 1 475 ? -9.520 12.427 -7.853 1.00 88.12 475 ASP A N 1
ATOM 3579 C CA . ASP A 1 475 ? -10.516 12.569 -6.792 1.00 88.12 475 ASP A CA 1
ATOM 3580 C C . ASP A 1 475 ? -11.023 11.210 -6.282 1.00 88.12 475 ASP A C 1
ATOM 3582 O O . ASP A 1 475 ? -10.988 10.945 -5.081 1.00 88.12 475 ASP A O 1
ATOM 3586 N N . ILE A 1 476 ? -11.419 10.307 -7.180 1.00 91.75 476 ILE A N 1
ATOM 3587 C CA . ILE A 1 476 ? -11.842 8.941 -6.853 1.00 91.75 476 ILE A CA 1
ATOM 3588 C C . ILE A 1 476 ? -10.707 8.172 -6.174 1.00 91.75 476 ILE A C 1
ATOM 3590 O O . ILE A 1 476 ? -10.958 7.469 -5.188 1.00 91.75 476 ILE A O 1
ATOM 3594 N N . GLN A 1 477 ? -9.471 8.305 -6.667 1.00 87.88 477 GLN A N 1
ATOM 3595 C CA . GLN A 1 477 ? -8.312 7.652 -6.058 1.00 87.88 477 GLN A CA 1
ATOM 3596 C C . GLN A 1 477 ? -8.148 8.093 -4.595 1.00 87.88 477 GLN A C 1
ATOM 3598 O O . GLN A 1 477 ? -8.064 7.258 -3.689 1.00 87.88 477 GLN A O 1
ATOM 3603 N N . ASP A 1 478 ? -8.179 9.400 -4.347 1.00 85.44 478 ASP A N 1
ATOM 3604 C CA . ASP A 1 478 ? -8.013 9.972 -3.014 1.00 85.44 478 ASP A CA 1
ATOM 3605 C C . ASP A 1 478 ? -9.171 9.612 -2.087 1.00 85.44 478 ASP A C 1
ATOM 3607 O O . ASP A 1 478 ? -8.950 9.282 -0.920 1.00 85.44 478 ASP A O 1
ATOM 3611 N N . ILE A 1 479 ? -10.408 9.581 -2.589 1.00 93.00 479 ILE A N 1
ATOM 3612 C CA . ILE A 1 479 ? -11.563 9.139 -1.801 1.00 93.00 479 ILE A CA 1
ATOM 3613 C C . ILE A 1 479 ? -11.380 7.680 -1.367 1.00 93.00 479 ILE A C 1
ATOM 3615 O O . ILE A 1 479 ? -11.550 7.379 -0.184 1.00 93.00 479 ILE A O 1
ATOM 3619 N N . ILE A 1 480 ? -10.998 6.778 -2.281 1.00 92.44 480 ILE A N 1
ATOM 3620 C CA . ILE A 1 480 ? -10.747 5.360 -1.970 1.00 92.44 480 ILE A CA 1
ATOM 3621 C C . ILE A 1 480 ? -9.646 5.228 -0.908 1.00 92.44 480 ILE A C 1
ATOM 3623 O O . ILE A 1 480 ? -9.829 4.504 0.079 1.00 92.44 480 ILE A O 1
ATOM 3627 N N . ARG A 1 481 ? -8.527 5.950 -1.070 1.00 83.31 481 ARG A N 1
ATOM 3628 C CA . ARG A 1 481 ? -7.424 5.975 -0.095 1.00 83.31 481 ARG A CA 1
ATOM 3629 C C . ARG A 1 481 ? -7.904 6.479 1.272 1.00 83.31 481 ARG A C 1
ATOM 3631 O O . ARG A 1 481 ? -7.605 5.844 2.287 1.00 83.31 481 ARG A O 1
ATOM 3638 N N . ASN A 1 482 ? -8.714 7.538 1.306 1.00 84.00 482 ASN A N 1
ATOM 3639 C CA . ASN A 1 482 ? -9.252 8.140 2.531 1.00 84.00 482 ASN A CA 1
ATOM 3640 C C . ASN A 1 482 ? -10.249 7.235 3.269 1.00 84.00 482 ASN A C 1
ATOM 3642 O O . ASN A 1 482 ? -10.318 7.267 4.499 1.00 84.00 482 ASN A O 1
ATOM 3646 N N . VAL A 1 483 ? -11.015 6.407 2.551 1.00 86.50 483 VAL A N 1
ATOM 3647 C CA . VAL A 1 483 ? -11.993 5.485 3.161 1.00 86.50 483 VAL A CA 1
ATOM 3648 C C . VAL A 1 483 ? -11.437 4.087 3.450 1.00 86.50 483 VAL A C 1
ATOM 3650 O O . VAL A 1 483 ? -12.190 3.219 3.891 1.00 86.50 483 VAL A O 1
ATOM 3653 N N . GLY A 1 484 ? -10.132 3.867 3.264 1.00 81.19 484 GLY A N 1
ATOM 3654 C CA . GLY A 1 484 ? -9.458 2.639 3.695 1.00 81.19 484 GLY A CA 1
ATOM 3655 C C . GLY A 1 484 ? -9.169 1.612 2.594 1.00 81.19 484 GLY A C 1
ATOM 3656 O O . GLY A 1 484 ? -8.726 0.514 2.920 1.00 81.19 484 GLY A O 1
ATOM 3657 N N . GLY A 1 485 ? -9.353 1.938 1.312 1.00 86.19 485 GLY A N 1
ATOM 3658 C CA . GLY A 1 485 ? -8.995 1.063 0.184 1.00 86.19 485 GLY A CA 1
ATOM 3659 C C . GLY A 1 485 ? -7.580 1.303 -0.357 1.00 86.19 485 GLY A C 1
ATOM 3660 O O . GLY A 1 485 ? -6.963 2.323 -0.049 1.00 86.19 485 GLY A O 1
ATOM 3661 N N . VAL A 1 486 ? -7.070 0.367 -1.155 1.00 87.62 486 VAL A N 1
ATOM 3662 C CA . VAL A 1 486 ? -5.903 0.546 -2.040 1.00 87.62 486 VAL A CA 1
ATOM 3663 C C . VAL A 1 486 ? -6.420 0.816 -3.443 1.00 87.62 486 VAL A C 1
ATOM 3665 O O . VAL A 1 486 ? -7.383 0.183 -3.857 1.00 87.62 486 VAL A O 1
ATOM 3668 N N . VAL A 1 487 ? -5.809 1.733 -4.179 1.00 86.31 487 VAL A N 1
ATOM 3669 C CA . VAL A 1 487 ? -6.225 2.054 -5.550 1.00 86.31 487 VAL A CA 1
ATOM 3670 C C . VAL A 1 487 ? -5.388 1.263 -6.543 1.00 86.31 487 VAL A C 1
ATOM 3672 O O . VAL A 1 487 ? -4.177 1.139 -6.368 1.00 86.31 487 VAL A O 1
ATOM 3675 N N . THR A 1 488 ? -6.029 0.762 -7.597 1.00 86.50 488 THR A N 1
ATOM 3676 C CA . THR A 1 488 ? -5.338 0.324 -8.812 1.00 86.50 488 THR A CA 1
ATOM 3677 C C . THR A 1 488 ? -6.159 0.644 -10.055 1.00 86.50 488 THR A C 1
ATOM 3679 O O . THR A 1 488 ? -7.392 0.600 -10.010 1.00 86.50 488 THR A O 1
ATOM 3682 N N . HIS A 1 489 ? -5.512 0.961 -11.172 1.00 85.81 489 HIS A N 1
ATOM 3683 C CA . HIS A 1 489 ? -6.199 1.164 -12.444 1.00 85.81 489 HIS A CA 1
ATOM 3684 C C . HIS A 1 489 ? -6.341 -0.158 -13.188 1.00 85.81 489 HIS A C 1
ATOM 3686 O O . HIS A 1 489 ? -5.377 -0.889 -13.425 1.00 85.81 489 HIS A O 1
ATOM 3692 N N . LEU A 1 490 ? -7.570 -0.477 -13.586 1.00 87.75 490 LEU A N 1
ATOM 3693 C CA . LEU A 1 490 ? -7.805 -1.647 -14.415 1.00 87.75 490 LEU A CA 1
ATOM 3694 C C . LEU A 1 490 ? -7.388 -1.353 -15.860 1.00 87.75 490 LEU A C 1
ATOM 3696 O O . LEU A 1 490 ? -7.636 -0.256 -16.363 1.00 87.75 490 LEU A O 1
ATOM 3700 N N . PRO A 1 491 ? -6.789 -2.332 -16.560 1.00 85.94 491 PRO A N 1
ATOM 3701 C CA . PRO A 1 491 ? -6.435 -2.164 -17.960 1.00 85.94 491 PRO A CA 1
ATOM 3702 C C . PRO A 1 491 ? -7.694 -2.085 -18.829 1.00 85.94 491 PRO A C 1
ATOM 3704 O O . PRO A 1 491 ? -8.779 -2.518 -18.431 1.00 85.94 491 PRO A O 1
ATOM 3707 N N . GLN A 1 492 ? -7.532 -1.609 -20.063 1.00 90.00 492 GLN A N 1
ATOM 3708 C CA . GLN A 1 492 ? -8.588 -1.690 -21.068 1.00 90.00 492 GLN A CA 1
ATOM 3709 C C . GLN A 1 492 ? -9.016 -3.152 -21.284 1.00 90.00 492 GLN A C 1
ATOM 3711 O O . GLN A 1 492 ? -8.206 -4.019 -21.629 1.00 90.00 492 GLN A O 1
ATOM 3716 N N . ILE A 1 493 ? -10.308 -3.432 -21.111 1.00 93.38 493 ILE A N 1
ATOM 3717 C CA . ILE A 1 493 ? -10.855 -4.783 -21.207 1.00 93.38 493 ILE A CA 1
ATOM 3718 C C . ILE A 1 493 ? -11.342 -5.057 -22.634 1.00 93.38 493 ILE A C 1
ATOM 3720 O O . ILE A 1 493 ? -12.367 -4.557 -23.082 1.00 93.38 493 ILE A O 1
ATOM 3724 N N . ALA A 1 494 ? -10.624 -5.914 -23.357 1.00 91.44 494 ALA A N 1
ATOM 3725 C CA . ALA A 1 494 ? -11.001 -6.300 -24.720 1.00 91.44 494 ALA A CA 1
ATOM 3726 C C . ALA A 1 494 ? -12.050 -7.433 -24.782 1.00 91.44 494 ALA A C 1
ATOM 3728 O O . ALA A 1 494 ? -12.596 -7.713 -25.848 1.00 91.44 494 ALA A O 1
ATOM 3729 N N . GLY A 1 495 ? -12.323 -8.119 -23.666 1.00 94.00 495 GLY A N 1
ATOM 3730 C CA . GLY A 1 495 ? -13.237 -9.261 -23.632 1.00 94.00 495 GLY A CA 1
ATOM 3731 C C . GLY A 1 495 ? -13.495 -9.814 -22.230 1.00 94.00 495 GLY A C 1
ATOM 3732 O O . GLY A 1 495 ? -12.842 -9.433 -21.262 1.00 94.00 495 GLY A O 1
ATOM 3733 N N . TYR A 1 496 ? -14.457 -10.733 -22.128 1.00 96.25 496 TYR A N 1
ATOM 3734 C CA . TYR A 1 496 ? -14.942 -11.266 -20.850 1.00 96.25 496 TYR A CA 1
ATOM 3735 C C . TYR A 1 496 ? -13.873 -12.009 -20.033 1.00 96.25 496 TYR A C 1
ATOM 3737 O O . TYR A 1 496 ? -13.779 -11.797 -18.828 1.00 96.25 496 TYR A O 1
ATOM 3745 N N . ASP A 1 497 ? -13.046 -12.849 -20.661 1.00 93.56 497 ASP A N 1
ATOM 3746 C CA . ASP A 1 497 ? -12.003 -13.590 -19.934 1.00 93.56 497 ASP A CA 1
ATOM 3747 C C . ASP A 1 497 ? -10.941 -12.634 -19.361 1.00 93.56 497 ASP A C 1
ATOM 3749 O O . ASP A 1 497 ? -10.569 -12.757 -18.193 1.00 93.56 497 ASP A O 1
ATOM 3753 N N . ASN A 1 498 ? -10.555 -11.602 -20.126 1.00 90.19 498 ASN A N 1
ATOM 3754 C CA . ASN A 1 498 ? -9.680 -10.527 -19.647 1.00 90.19 498 ASN A CA 1
ATOM 3755 C C . ASN A 1 498 ? -10.296 -9.802 -18.441 1.00 90.19 498 ASN A C 1
ATOM 3757 O O . ASN A 1 498 ? -9.584 -9.475 -17.493 1.00 90.19 498 ASN A O 1
ATOM 3761 N N . ALA A 1 499 ? -11.613 -9.570 -18.459 1.00 94.31 499 ALA A N 1
ATOM 3762 C CA . ALA A 1 499 ? -12.328 -8.970 -17.337 1.00 94.31 499 ALA A CA 1
ATOM 3763 C C . ALA A 1 499 ? -12.234 -9.847 -16.083 1.00 94.31 499 ALA A C 1
ATOM 3765 O O . ALA A 1 499 ? -11.887 -9.358 -15.014 1.00 94.31 499 ALA A O 1
ATOM 3766 N N . VAL A 1 500 ? -12.489 -11.153 -16.205 1.00 95.31 500 VAL A N 1
ATOM 3767 C CA . VAL A 1 500 ? -12.394 -12.096 -15.079 1.00 95.31 500 VAL A CA 1
ATOM 3768 C C . VAL A 1 500 ? -10.982 -12.112 -14.487 1.00 95.31 500 VAL A C 1
ATOM 3770 O O . VAL A 1 500 ? -10.834 -12.120 -13.265 1.00 95.31 500 VAL A O 1
ATOM 3773 N N . ASP A 1 501 ? -9.947 -12.080 -15.326 1.00 85.56 501 ASP A N 1
ATOM 3774 C CA . ASP A 1 501 ? -8.556 -12.033 -14.866 1.00 85.56 501 ASP A CA 1
ATOM 3775 C C . ASP A 1 501 ? -8.192 -10.713 -14.182 1.00 85.56 501 ASP A C 1
ATOM 3777 O O . ASP A 1 501 ? -7.458 -10.728 -13.191 1.00 85.56 501 ASP A O 1
ATOM 3781 N N . ALA A 1 502 ? -8.727 -9.586 -14.656 1.00 87.00 502 ALA A N 1
ATOM 3782 C CA . ALA A 1 502 ? -8.585 -8.296 -13.988 1.00 87.00 502 ALA A CA 1
ATOM 3783 C C . ALA A 1 502 ? -9.284 -8.301 -12.615 1.00 87.00 502 ALA A C 1
ATOM 3785 O O . ALA A 1 502 ? -8.682 -7.936 -11.607 1.00 87.00 502 ALA A O 1
ATOM 3786 N N . LEU A 1 503 ? -10.516 -8.817 -12.537 1.00 93.19 503 LEU A N 1
ATOM 3787 C CA . LEU A 1 503 ? -11.304 -8.868 -11.300 1.00 93.19 503 LEU A CA 1
ATOM 3788 C C . LEU A 1 503 ? -10.749 -9.812 -10.228 1.00 93.19 503 LEU A C 1
ATOM 3790 O O . LEU A 1 503 ? -11.084 -9.664 -9.056 1.00 93.19 503 LEU A O 1
ATOM 3794 N N . ARG A 1 504 ? -9.911 -10.786 -10.599 1.00 88.44 504 ARG A N 1
ATOM 3795 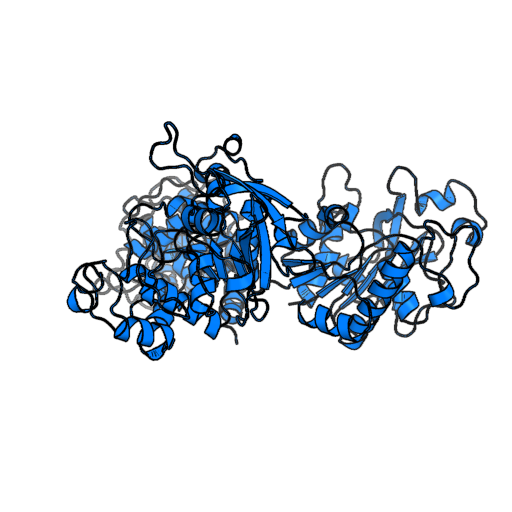C CA . ARG A 1 504 ? -9.186 -11.639 -9.637 1.00 88.44 504 ARG A CA 1
ATOM 3796 C C . ARG A 1 504 ? -8.105 -10.886 -8.864 1.00 88.44 504 ARG A C 1
ATOM 3798 O O . ARG A 1 504 ? -7.638 -11.401 -7.854 1.00 88.44 504 ARG A O 1
ATOM 3805 N N . ARG A 1 505 ? -7.675 -9.723 -9.358 1.00 83.31 505 ARG A N 1
ATOM 3806 C CA . ARG A 1 505 ? -6.559 -8.939 -8.804 1.00 83.31 505 ARG A CA 1
ATOM 3807 C C . ARG A 1 505 ? -7.012 -7.812 -7.883 1.00 83.31 505 ARG A C 1
ATOM 3809 O O . ARG A 1 505 ? -6.158 -7.182 -7.268 1.00 83.31 505 ARG A O 1
ATOM 3816 N N . VAL A 1 506 ? -8.317 -7.564 -7.827 1.00 91.69 506 VAL A N 1
ATOM 3817 C CA . VAL A 1 506 ? -8.946 -6.510 -7.033 1.00 91.69 506 VAL A CA 1
ATOM 3818 C C . VAL A 1 506 ? -10.069 -7.102 -6.203 1.00 91.69 506 VAL A C 1
ATOM 3820 O O . VAL A 1 506 ? -10.685 -8.096 -6.583 1.00 91.69 506 VAL A O 1
ATOM 3823 N N . ASP A 1 507 ? -10.369 -6.478 -5.083 1.00 95.06 507 ASP A N 1
ATOM 3824 C CA . ASP A 1 507 ? -11.387 -6.894 -4.132 1.00 95.06 507 ASP A CA 1
ATOM 3825 C C . ASP A 1 507 ? -12.750 -6.269 -4.444 1.00 95.06 507 ASP A C 1
ATOM 3827 O O . ASP A 1 507 ? -13.775 -6.931 -4.277 1.00 95.06 507 ASP A O 1
ATOM 3831 N N . GLY A 1 508 ? -12.758 -5.071 -5.036 1.00 97.56 508 GLY A N 1
ATOM 3832 C CA . GLY A 1 508 ? -13.938 -4.387 -5.569 1.00 97.56 508 GLY A CA 1
ATOM 3833 C C . GLY A 1 508 ? -13.588 -3.475 -6.746 1.00 97.56 508 GLY A C 1
ATOM 3834 O O . GLY A 1 508 ? -12.414 -3.310 -7.073 1.00 97.56 508 GLY A O 1
ATOM 3835 N N . ILE A 1 509 ? -14.597 -2.896 -7.399 1.00 98.44 509 ILE A N 1
ATOM 3836 C CA . ILE A 1 509 ? -14.395 -1.968 -8.520 1.00 98.44 509 ILE A CA 1
ATOM 3837 C C . ILE A 1 509 ? -15.263 -0.710 -8.435 1.00 98.44 509 ILE A C 1
ATOM 3839 O O . ILE A 1 509 ? -16.410 -0.759 -7.983 1.00 98.44 509 ILE A O 1
ATOM 3843 N N . VAL A 1 510 ? -14.722 0.399 -8.938 1.00 98.50 510 VAL A N 1
ATOM 3844 C CA . VAL A 1 510 ? -15.477 1.605 -9.293 1.00 98.50 510 VAL A CA 1
ATOM 3845 C C . VAL A 1 510 ? -15.550 1.687 -10.814 1.00 98.50 510 VAL A C 1
ATOM 3847 O O . VAL A 1 510 ? -14.517 1.680 -11.483 1.00 98.50 510 VAL A O 1
ATOM 3850 N N . VAL A 1 511 ? -16.765 1.765 -11.357 1.00 98.06 511 VAL A N 1
ATOM 3851 C CA . VAL A 1 511 ? -16.999 2.061 -12.775 1.00 98.06 511 VAL A CA 1
ATOM 3852 C C . VAL A 1 511 ? -17.381 3.527 -12.909 1.00 98.06 511 VAL A C 1
ATOM 3854 O O . VAL A 1 511 ? -18.403 3.948 -12.369 1.00 98.06 511 VAL A O 1
ATOM 3857 N N . THR A 1 512 ? -16.541 4.297 -13.589 1.00 95.88 512 THR A N 1
ATOM 3858 C CA . THR A 1 512 ? -16.587 5.765 -13.603 1.00 95.88 512 THR A CA 1
ATOM 3859 C C . THR A 1 512 ? -17.689 6.333 -14.507 1.00 95.88 512 THR A C 1
ATOM 3861 O O . THR A 1 512 ? -18.264 5.630 -15.348 1.00 95.88 512 THR A O 1
ATOM 3864 N N . GLY A 1 513 ? -17.972 7.632 -14.343 1.00 93.38 513 GLY A N 1
ATOM 3865 C CA . GLY A 1 513 ? -18.749 8.418 -15.306 1.00 93.38 513 GLY A CA 1
ATOM 3866 C C . GLY A 1 513 ? -18.020 8.589 -16.648 1.00 93.38 513 GLY A C 1
ATOM 3867 O O . GLY A 1 513 ? -16.887 8.136 -16.803 1.00 93.38 513 GLY A O 1
ATOM 3868 N N . GLY A 1 514 ? -18.674 9.222 -17.627 1.00 91.81 514 GLY A N 1
ATOM 3869 C CA . GLY A 1 514 ? -18.085 9.467 -18.949 1.00 91.81 514 GLY A CA 1
ATOM 3870 C C . GLY A 1 514 ? -19.106 9.888 -20.009 1.00 91.81 514 GLY A C 1
ATOM 3871 O O . GLY A 1 514 ? -20.164 10.426 -19.682 1.00 91.81 514 GLY A O 1
ATOM 3872 N N . GLU A 1 515 ? -18.766 9.604 -21.263 1.00 90.75 515 GLU A N 1
ATOM 3873 C CA . GLU A 1 515 ? -19.507 9.904 -22.493 1.00 90.75 515 GLU A CA 1
ATOM 3874 C C . GLU A 1 515 ? -20.808 9.095 -22.669 1.00 90.75 515 GLU A C 1
ATOM 3876 O O . GLU A 1 515 ? -21.101 8.146 -21.942 1.00 90.75 515 GLU A O 1
ATOM 3881 N N . ASP A 1 516 ? -21.588 9.425 -23.696 1.00 95.44 516 ASP A N 1
ATOM 3882 C CA . ASP A 1 516 ? -22.786 8.663 -24.059 1.00 95.44 516 ASP A CA 1
ATOM 3883 C C . ASP A 1 516 ? -22.463 7.210 -24.433 1.00 95.44 516 ASP A C 1
ATOM 3885 O O . ASP A 1 516 ? -21.385 6.910 -24.939 1.00 95.44 516 ASP A O 1
ATOM 3889 N N . ILE A 1 517 ? -23.420 6.299 -24.240 1.00 96.25 517 ILE A N 1
ATOM 3890 C CA . ILE A 1 517 ? -23.263 4.873 -24.582 1.00 96.25 517 ILE A CA 1
ATOM 3891 C C . ILE A 1 517 ? -23.788 4.598 -25.992 1.00 96.25 517 ILE A C 1
ATOM 3893 O O . ILE A 1 517 ? -24.872 5.063 -26.358 1.00 96.25 517 ILE A O 1
ATOM 3897 N N . ASN A 1 518 ? -23.065 3.782 -26.767 1.00 95.56 518 ASN A N 1
ATOM 3898 C CA . ASN A 1 518 ? -23.478 3.356 -28.101 1.00 95.56 518 ASN A CA 1
ATOM 3899 C C . ASN A 1 518 ? -24.858 2.648 -28.079 1.00 95.56 518 ASN A C 1
ATOM 3901 O O . ASN A 1 518 ? -24.988 1.571 -27.479 1.00 95.56 518 ASN A O 1
ATOM 3905 N N . PRO A 1 519 ? -25.887 3.194 -28.766 1.00 96.56 519 PRO A N 1
ATOM 3906 C CA . PRO A 1 519 ? -27.235 2.621 -28.784 1.00 96.56 519 PRO A CA 1
ATOM 3907 C C . PRO A 1 519 ? -27.362 1.207 -29.337 1.00 96.56 519 PRO A C 1
ATOM 3909 O O . PRO A 1 519 ? -28.301 0.491 -28.973 1.00 96.56 519 PRO A O 1
ATOM 3912 N N . ASP A 1 520 ? -26.394 0.756 -30.137 1.00 95.81 520 ASP A N 1
ATOM 3913 C CA . ASP A 1 520 ? -26.372 -0.612 -30.655 1.00 95.81 520 ASP A CA 1
ATOM 3914 C C . ASP A 1 520 ? -26.316 -1.647 -29.518 1.00 95.81 520 ASP A C 1
ATOM 3916 O O . ASP A 1 520 ? -26.887 -2.734 -29.637 1.00 95.81 520 ASP A O 1
ATOM 3920 N N . LEU A 1 521 ? -25.705 -1.300 -28.376 1.00 96.69 521 LEU A N 1
ATOM 3921 C CA . LEU A 1 521 ? -25.596 -2.181 -27.207 1.00 96.69 521 LEU A CA 1
ATOM 3922 C C . LEU A 1 521 ? -26.934 -2.445 -26.515 1.00 96.69 521 LEU A C 1
ATOM 3924 O O . LEU A 1 521 ? -27.095 -3.476 -25.860 1.00 96.69 521 LEU A O 1
ATOM 3928 N N . TYR A 1 522 ? -27.903 -1.547 -26.682 1.00 96.69 522 TYR A N 1
ATOM 3929 C CA . TYR A 1 522 ? -29.273 -1.733 -26.218 1.00 96.69 522 TYR A CA 1
ATOM 3930 C C . TYR A 1 522 ? -30.282 -1.763 -27.374 1.00 96.69 522 TYR A C 1
ATOM 3932 O O . TYR A 1 522 ? -31.483 -1.667 -27.133 1.00 96.69 522 TYR A O 1
ATOM 3940 N N . GLY A 1 523 ? -29.836 -2.011 -28.607 1.00 96.19 523 GLY A N 1
ATOM 3941 C CA . GLY A 1 523 ? -30.702 -2.313 -29.748 1.00 96.19 523 GLY A CA 1
ATOM 3942 C C . GLY A 1 523 ? -31.631 -1.174 -30.171 1.00 96.19 523 GLY A C 1
ATOM 3943 O O . GLY A 1 523 ? -32.758 -1.446 -30.587 1.00 96.19 523 GLY A O 1
ATOM 3944 N N . GLU A 1 524 ? -31.189 0.076 -30.044 1.00 95.69 524 GLU A N 1
ATOM 3945 C CA . GLU A 1 524 ? -31.936 1.259 -30.486 1.00 95.69 524 GLU A CA 1
ATOM 3946 C C . GLU A 1 524 ? -31.216 1.996 -31.622 1.00 95.69 524 GLU A C 1
ATOM 3948 O O . GLU A 1 524 ? -30.005 1.886 -31.788 1.00 95.69 524 GLU A O 1
ATOM 3953 N N . GLU A 1 525 ? -31.973 2.748 -32.429 1.00 94.06 525 GLU A N 1
ATOM 3954 C CA . GLU A 1 525 ? -31.384 3.618 -33.450 1.00 94.06 525 GLU A CA 1
ATOM 3955 C C . GLU A 1 525 ? -30.645 4.794 -32.801 1.00 94.06 525 GLU A C 1
ATOM 3957 O O . GLU A 1 525 ? -31.021 5.285 -31.733 1.00 94.06 525 GLU A O 1
ATOM 3962 N N . HIS A 1 526 ? -29.599 5.269 -33.476 1.00 91.88 526 HIS A N 1
ATOM 3963 C CA . HIS A 1 526 ? -28.773 6.361 -32.975 1.00 91.88 526 HIS A CA 1
ATOM 3964 C C . HIS A 1 526 ? -29.527 7.687 -33.069 1.00 91.88 526 HIS A C 1
ATOM 3966 O O . HIS A 1 526 ? -29.907 8.123 -34.159 1.00 91.88 526 HIS A O 1
ATOM 3972 N N . SER A 1 527 ? -29.716 8.352 -31.930 1.00 90.62 527 SER A N 1
ATOM 3973 C CA . SER A 1 527 ? -30.224 9.720 -31.885 1.00 90.62 527 SER A CA 1
ATOM 3974 C C . SER A 1 527 ? -29.223 10.688 -32.516 1.00 90.62 527 SER A C 1
ATOM 3976 O O . SER A 1 527 ? -28.013 10.588 -32.316 1.00 90.62 527 SER A O 1
ATOM 3978 N N . ALA A 1 528 ? -29.728 11.701 -33.221 1.00 88.88 528 ALA A N 1
ATOM 3979 C CA . ALA A 1 528 ? -28.902 12.810 -33.702 1.00 88.88 528 ALA A CA 1
ATOM 3980 C C . ALA A 1 528 ? -28.368 13.711 -32.566 1.00 88.88 528 ALA A C 1
ATOM 3982 O O . ALA A 1 528 ? -27.579 14.613 -32.836 1.00 88.88 528 ALA A O 1
ATOM 3983 N N . LEU A 1 529 ? -28.828 13.495 -31.327 1.00 89.31 529 LEU A N 1
ATOM 3984 C CA . LEU A 1 529 ? -28.461 14.256 -30.128 1.00 89.31 529 LEU A CA 1
ATOM 3985 C C . LEU A 1 529 ? -27.413 13.551 -29.255 1.00 89.31 529 LEU A C 1
ATOM 3987 O O . LEU A 1 529 ? -27.082 14.072 -28.197 1.00 89.31 529 LEU A O 1
ATOM 3991 N N . LEU A 1 530 ? -26.896 12.393 -29.685 1.00 88.75 530 LEU A N 1
ATOM 3992 C CA . LEU A 1 530 ? -25.777 11.747 -29.000 1.00 88.75 530 LEU A CA 1
ATOM 3993 C C . LEU A 1 530 ? -24.568 12.683 -28.966 1.00 88.75 530 LEU A C 1
ATOM 3995 O O . LEU A 1 530 ? -24.133 13.193 -30.005 1.00 88.75 530 LEU A O 1
ATOM 3999 N N . GLU A 1 531 ? -24.014 12.869 -27.778 1.00 87.88 531 GLU A N 1
ATOM 4000 C CA . GLU A 1 531 ? -22.747 13.557 -27.574 1.00 87.88 531 GLU A CA 1
ATOM 4001 C C . GLU A 1 531 ? -21.583 12.547 -27.680 1.00 87.88 531 GLU A C 1
ATOM 4003 O O . GLU A 1 531 ? -21.768 11.338 -27.553 1.00 87.88 531 GLU A O 1
ATOM 4008 N N . ASP A 1 532 ? -20.380 13.034 -28.003 1.00 82.62 532 ASP A N 1
ATOM 4009 C CA . ASP A 1 532 ? -19.118 12.275 -27.927 1.00 82.62 532 ASP A CA 1
ATOM 4010 C C . ASP A 1 532 ? -19.078 10.908 -28.656 1.00 82.62 532 ASP A C 1
ATOM 4012 O O . ASP A 1 532 ? -18.367 9.975 -28.277 1.00 82.62 532 ASP A O 1
ATOM 4016 N N . ASN A 1 533 ? -19.797 10.802 -29.781 1.00 84.00 533 ASN A N 1
ATOM 4017 C CA . ASN A 1 533 ? -19.811 9.630 -30.664 1.00 84.00 533 ASN A CA 1
ATOM 4018 C C . ASN A 1 533 ? -18.458 9.433 -31.382 1.00 84.00 533 ASN A C 1
ATOM 4020 O O . ASN A 1 533 ? -18.259 9.893 -32.510 1.00 84.00 533 ASN A O 1
ATOM 4024 N N . THR A 1 534 ? -17.520 8.769 -30.706 1.00 87.00 534 THR A N 1
ATOM 4025 C CA . THR A 1 534 ? -16.130 8.567 -31.139 1.00 87.00 534 THR A CA 1
ATOM 4026 C C . THR A 1 534 ? -15.719 7.092 -31.089 1.00 87.00 534 THR A C 1
ATOM 4028 O O . THR A 1 534 ? -16.364 6.273 -30.441 1.00 87.00 534 THR A O 1
ATOM 4031 N N . GLU A 1 535 ? -14.607 6.738 -31.742 1.00 87.88 535 GLU A N 1
ATOM 4032 C CA . GLU A 1 535 ? -14.030 5.383 -31.650 1.00 87.88 535 GLU A CA 1
ATOM 4033 C C . GLU A 1 535 ? -13.568 5.053 -30.219 1.00 87.88 535 GLU A C 1
ATOM 4035 O O . GLU A 1 535 ? -13.728 3.931 -29.743 1.00 87.88 535 GLU A O 1
ATOM 4040 N N . TYR A 1 536 ? -13.058 6.059 -29.504 1.00 87.56 536 TYR A N 1
ATOM 4041 C CA . TYR A 1 536 ? -12.681 5.935 -28.101 1.00 87.56 536 TYR A CA 1
ATOM 4042 C C . TYR A 1 536 ? -13.873 5.531 -27.217 1.00 87.56 536 TYR A C 1
ATOM 4044 O O . TYR A 1 536 ? -13.742 4.623 -26.393 1.00 87.56 536 TYR A O 1
ATOM 4052 N N . ARG A 1 537 ? -15.054 6.126 -27.442 1.00 91.94 537 ARG A N 1
ATOM 4053 C CA . ARG A 1 537 ? -16.292 5.719 -26.764 1.00 91.94 537 ARG A CA 1
ATOM 4054 C C . ARG A 1 537 ? -16.578 4.232 -26.975 1.00 91.94 537 ARG A C 1
ATOM 4056 O O . ARG A 1 537 ? -16.855 3.532 -26.010 1.00 91.94 537 ARG A O 1
ATOM 4063 N N . ASP A 1 538 ? -16.465 3.719 -28.200 1.00 91.94 538 ASP A N 1
ATOM 4064 C CA . ASP A 1 538 ? -16.739 2.299 -28.484 1.00 91.94 538 ASP A CA 1
ATOM 4065 C C . ASP A 1 538 ? -15.740 1.351 -27.789 1.00 91.94 538 ASP A C 1
ATOM 4067 O O . ASP A 1 538 ? -16.096 0.254 -27.337 1.00 91.94 538 ASP A O 1
ATOM 4071 N N . TRP A 1 539 ? -14.483 1.777 -27.650 1.00 92.94 539 TRP A N 1
ATOM 4072 C CA . TRP A 1 539 ? -13.481 1.068 -26.853 1.00 92.94 539 TRP A CA 1
ATOM 4073 C C . TRP A 1 539 ? -13.831 1.052 -25.362 1.00 92.94 539 TRP A C 1
ATOM 4075 O O . TRP A 1 539 ? -13.711 0.005 -24.718 1.00 92.94 539 TRP A O 1
ATOM 4085 N N . ARG A 1 540 ? -14.287 2.186 -24.821 1.00 94.06 540 ARG A N 1
ATOM 4086 C CA . ARG A 1 540 ? -14.737 2.329 -23.428 1.00 94.06 540 ARG A CA 1
ATOM 4087 C C . ARG A 1 540 ? -15.981 1.484 -23.168 1.00 94.06 540 ARG A C 1
ATOM 4089 O O . ARG A 1 540 ? -16.028 0.740 -22.192 1.00 94.06 540 ARG A O 1
ATOM 4096 N N . ASP A 1 541 ? -16.949 1.534 -24.074 1.00 96.25 541 ASP A N 1
ATOM 4097 C CA . ASP A 1 541 ? -18.163 0.722 -24.066 1.00 96.25 541 ASP A CA 1
ATOM 4098 C C . ASP A 1 541 ? -17.834 -0.774 -24.009 1.00 96.25 541 ASP A C 1
ATOM 4100 O O . ASP A 1 541 ? -18.342 -1.492 -23.147 1.00 96.25 541 ASP A O 1
ATOM 4104 N N . THR A 1 542 ? -16.924 -1.243 -24.871 1.00 96.25 542 THR A N 1
ATOM 4105 C CA . THR A 1 542 ? -16.460 -2.641 -24.864 1.00 96.25 542 THR A CA 1
ATOM 4106 C C . THR A 1 542 ? -15.815 -3.011 -23.529 1.00 96.25 542 THR A C 1
ATOM 4108 O O . THR A 1 542 ? -16.072 -4.097 -22.998 1.00 96.25 542 THR A O 1
ATOM 4111 N N . SER A 1 543 ? -14.999 -2.110 -22.976 1.00 96.94 543 SER A N 1
ATOM 4112 C CA . SER A 1 543 ? -14.304 -2.325 -21.710 1.00 96.94 543 SER A CA 1
ATOM 4113 C C . SER A 1 543 ? -15.278 -2.478 -20.543 1.00 96.94 543 SER A C 1
ATOM 4115 O O . SER A 1 543 ? -15.307 -3.525 -19.889 1.00 96.94 543 SER A O 1
ATOM 4117 N N . ASP A 1 544 ? -16.141 -1.485 -20.327 1.00 98.06 544 ASP A N 1
ATOM 4118 C CA . ASP A 1 544 ? -17.062 -1.484 -19.190 1.00 98.06 544 ASP A CA 1
ATOM 4119 C C . ASP A 1 544 ? -18.152 -2.540 -19.319 1.00 98.06 544 ASP A C 1
ATOM 4121 O O . ASP A 1 544 ? -18.510 -3.162 -18.319 1.00 98.06 544 ASP A O 1
ATOM 4125 N N . TYR A 1 545 ? -18.644 -2.810 -20.534 1.00 98.50 545 TYR A N 1
ATOM 4126 C CA . TYR A 1 545 ? -19.627 -3.868 -20.750 1.00 98.50 545 TYR A CA 1
ATOM 4127 C C . TYR A 1 545 ? -19.090 -5.218 -20.261 1.00 98.50 545 TYR A C 1
ATOM 4129 O O . TYR A 1 545 ? -19.758 -5.932 -19.509 1.00 98.50 545 TYR A O 1
ATOM 4137 N N . ASN A 1 546 ? -17.867 -5.577 -20.665 1.00 98.56 546 ASN A N 1
ATOM 4138 C CA . ASN A 1 546 ? -17.249 -6.836 -20.253 1.00 98.56 546 ASN A CA 1
ATOM 4139 C C . ASN A 1 546 ? -16.899 -6.840 -18.759 1.00 98.56 546 ASN A C 1
ATOM 4141 O O . ASN A 1 546 ? -17.129 -7.854 -18.095 1.00 98.56 546 ASN A O 1
ATOM 4145 N N . LEU A 1 547 ? -16.391 -5.721 -18.229 1.00 98.62 547 LEU A N 1
ATOM 4146 C CA . LEU A 1 547 ? -16.034 -5.573 -16.819 1.00 98.62 547 LEU A CA 1
ATOM 4147 C C . LEU A 1 547 ? -17.249 -5.725 -15.898 1.00 98.62 547 LEU A C 1
ATOM 4149 O O . LEU A 1 547 ? -17.230 -6.571 -15.005 1.00 98.62 547 LEU A O 1
ATOM 4153 N N . ILE A 1 548 ? -18.325 -4.972 -16.147 1.00 98.75 548 ILE A N 1
ATOM 4154 C CA . ILE A 1 548 ? -19.560 -5.032 -15.355 1.00 98.75 548 ILE A CA 1
ATOM 4155 C C . ILE A 1 548 ? -20.193 -6.419 -15.466 1.00 98.75 548 ILE A C 1
ATOM 4157 O O . ILE A 1 548 ? -20.585 -7.006 -14.459 1.00 98.75 548 ILE A O 1
ATOM 4161 N N . LYS A 1 549 ? -20.255 -6.991 -16.675 1.00 98.62 549 LYS A N 1
ATOM 4162 C CA . LYS A 1 549 ? -20.814 -8.333 -16.876 1.00 98.62 549 LYS A CA 1
ATOM 4163 C C . LYS A 1 549 ? -20.057 -9.388 -16.073 1.00 98.62 549 LYS A C 1
ATOM 4165 O O . LYS A 1 549 ? -20.681 -10.243 -15.446 1.00 98.62 549 LYS A O 1
ATOM 4170 N N . ALA A 1 550 ? -18.725 -9.338 -16.086 1.00 98.62 550 ALA A N 1
ATOM 4171 C CA . ALA A 1 550 ? -17.907 -10.226 -15.272 1.00 98.62 550 ALA A CA 1
ATOM 4172 C C . ALA A 1 550 ? -18.135 -9.968 -13.777 1.00 98.62 550 ALA A C 1
ATOM 4174 O O . ALA A 1 550 ? -18.378 -10.926 -13.049 1.00 98.62 550 ALA A O 1
ATOM 4175 N N . ALA A 1 551 ? -18.165 -8.706 -13.339 1.00 98.50 551 ALA A N 1
ATOM 4176 C CA . ALA A 1 551 ? -18.351 -8.343 -11.936 1.00 98.50 551 ALA A CA 1
ATOM 4177 C C . ALA A 1 551 ? -19.684 -8.844 -11.373 1.00 98.50 551 ALA A C 1
ATOM 4179 O O . ALA A 1 551 ? -19.717 -9.430 -10.289 1.00 98.50 551 ALA A O 1
ATOM 4180 N N . VAL A 1 552 ? -20.767 -8.710 -12.144 1.00 98.31 552 VAL A N 1
ATOM 4181 C CA . VAL A 1 552 ? -22.078 -9.265 -11.795 1.00 98.31 552 VAL A CA 1
ATOM 4182 C C . VAL A 1 552 ? -21.994 -10.784 -11.650 1.00 98.31 552 VAL A C 1
ATOM 4184 O O . VAL A 1 552 ? -22.370 -11.319 -10.609 1.00 98.31 552 VAL A O 1
ATOM 4187 N N . ASN A 1 553 ? -21.449 -11.475 -12.655 1.00 98.06 553 ASN A N 1
ATOM 4188 C CA . ASN A 1 553 ? -21.396 -12.938 -12.695 1.00 98.06 553 ASN A CA 1
ATOM 4189 C C . ASN A 1 553 ? -20.487 -13.553 -11.623 1.00 98.06 553 ASN A C 1
ATOM 4191 O O . ASN A 1 553 ? -20.764 -14.651 -11.141 1.00 98.06 553 ASN A O 1
ATOM 4195 N N . THR A 1 554 ? -19.393 -12.880 -11.264 1.00 97.38 554 THR A N 1
ATOM 4196 C CA . THR A 1 554 ? -18.442 -13.346 -10.245 1.00 97.38 554 THR A CA 1
ATOM 4197 C C . THR A 1 554 ? -18.744 -12.794 -8.858 1.00 97.38 554 THR A C 1
ATOM 4199 O O . THR A 1 554 ? -17.951 -13.014 -7.946 1.00 97.38 554 THR A O 1
ATOM 4202 N N . ASN A 1 555 ? -19.859 -12.075 -8.690 1.00 97.94 555 ASN A N 1
ATOM 4203 C CA . ASN A 1 555 ? -20.241 -11.431 -7.437 1.00 97.94 555 ASN A CA 1
ATOM 4204 C C . ASN A 1 555 ? -19.133 -10.519 -6.859 1.00 97.94 555 ASN A C 1
ATOM 4206 O O . ASN A 1 555 ? -18.827 -10.554 -5.668 1.00 97.94 555 ASN A O 1
ATOM 4210 N N . LYS A 1 556 ? -18.485 -9.736 -7.726 1.00 98.25 556 LYS A N 1
ATOM 4211 C CA . LYS A 1 556 ? -17.458 -8.762 -7.345 1.00 98.25 556 LYS A CA 1
ATOM 4212 C C . LYS A 1 556 ? -18.141 -7.474 -6.857 1.00 98.25 556 LYS A C 1
ATOM 4214 O O . LYS A 1 556 ? -18.960 -6.940 -7.607 1.00 98.25 556 LYS A O 1
ATOM 4219 N N . PRO A 1 557 ? -17.824 -6.973 -5.647 1.00 98.62 557 PRO A N 1
ATOM 4220 C CA . PRO A 1 557 ? -18.287 -5.672 -5.176 1.00 98.62 557 PRO A CA 1
ATOM 4221 C C . PRO A 1 557 ? -18.061 -4.558 -6.201 1.00 98.62 557 PRO A C 1
ATOM 4223 O O . PRO A 1 557 ? -16.949 -4.397 -6.701 1.00 98.62 557 PRO A O 1
ATOM 4226 N N . MET A 1 558 ? -19.114 -3.808 -6.524 1.00 98.69 558 MET A N 1
ATOM 4227 C CA . MET A 1 558 ? -19.079 -2.778 -7.565 1.00 98.69 558 MET A CA 1
ATOM 4228 C C . MET A 1 558 ? -19.887 -1.536 -7.177 1.00 98.69 558 MET A C 1
ATOM 4230 O O . MET A 1 558 ? -21.045 -1.651 -6.769 1.00 98.69 558 MET A O 1
ATOM 4234 N N . LEU A 1 559 ? -19.286 -0.361 -7.382 1.00 98.81 559 LEU A N 1
ATOM 4235 C CA . LEU A 1 559 ? -19.955 0.941 -7.426 1.00 98.81 559 LEU A CA 1
ATOM 4236 C C . LEU A 1 559 ? -19.877 1.484 -8.859 1.00 98.81 559 LEU A C 1
ATOM 4238 O O . LEU A 1 559 ? -18.783 1.653 -9.385 1.00 98.81 559 LEU A O 1
ATOM 4242 N N . ALA A 1 560 ? -21.013 1.747 -9.499 1.00 98.69 560 ALA A N 1
ATOM 4243 C CA . ALA A 1 560 ? -21.078 2.241 -10.872 1.00 98.69 560 ALA A CA 1
ATOM 4244 C C . ALA A 1 560 ? -21.699 3.645 -10.907 1.00 98.69 560 ALA A C 1
ATOM 4246 O O . ALA A 1 560 ? -22.827 3.831 -10.459 1.00 98.69 560 ALA A O 1
ATOM 4247 N N . ILE A 1 561 ? -20.972 4.634 -11.419 1.00 98.44 561 ILE A N 1
ATOM 4248 C CA . ILE A 1 561 ? -21.300 6.057 -11.271 1.00 98.44 561 ILE A CA 1
ATOM 4249 C C . ILE A 1 561 ? -21.674 6.660 -12.625 1.00 98.44 561 ILE A C 1
ATOM 4251 O O . ILE A 1 561 ? -20.955 6.485 -13.606 1.00 98.44 561 ILE A O 1
ATOM 4255 N N . CYS A 1 562 ? -22.793 7.382 -12.680 1.00 97.56 562 CYS A N 1
ATOM 4256 C CA . CYS A 1 562 ? -23.321 8.071 -13.854 1.00 97.56 562 CYS A CA 1
ATOM 4257 C C . CYS A 1 562 ? -23.397 7.150 -15.085 1.00 97.56 562 CYS A C 1
ATOM 4259 O O . CYS A 1 562 ? -24.233 6.241 -15.132 1.00 97.56 562 CYS A O 1
ATOM 4261 N N . ARG A 1 563 ? -22.492 7.319 -16.056 1.00 96.88 563 ARG A N 1
ATOM 4262 C CA . ARG A 1 563 ? -22.330 6.416 -17.204 1.00 96.88 563 ARG A CA 1
ATOM 4263 C C . ARG A 1 563 ? -22.163 4.955 -16.776 1.00 96.88 563 ARG A C 1
ATOM 4265 O O . ARG A 1 563 ? -22.757 4.068 -17.384 1.00 96.88 563 ARG A O 1
ATOM 4272 N N . GLY A 1 564 ? -21.418 4.689 -15.705 1.00 98.06 564 GLY A N 1
ATOM 4273 C CA . GLY A 1 564 ? -21.274 3.354 -15.135 1.00 98.06 564 GLY A CA 1
ATOM 4274 C C . GLY A 1 564 ? -22.622 2.726 -14.765 1.00 98.06 564 GLY A C 1
ATOM 4275 O O . GLY A 1 564 ? -22.869 1.570 -15.108 1.00 98.06 564 GLY A O 1
ATOM 4276 N N . MET A 1 565 ? -23.532 3.478 -14.129 1.00 98.75 565 MET A N 1
ATOM 4277 C CA . MET A 1 565 ? -24.889 2.999 -13.825 1.00 98.75 565 MET A CA 1
ATOM 4278 C C . MET A 1 565 ? -25.684 2.710 -15.104 1.00 98.75 565 MET A C 1
ATOM 4280 O O . MET A 1 565 ? -26.390 1.703 -15.194 1.00 98.75 565 MET A O 1
ATOM 4284 N N . GLN A 1 566 ? -25.569 3.581 -16.105 1.00 98.69 566 GLN A N 1
ATOM 4285 C CA . GLN A 1 566 ? -26.252 3.416 -17.388 1.00 98.69 566 GLN A CA 1
ATOM 4286 C C . GLN A 1 566 ? -25.764 2.156 -18.114 1.00 98.69 566 GLN A C 1
ATOM 4288 O O . GLN A 1 566 ? -26.582 1.343 -18.547 1.00 98.69 566 GLN A O 1
ATOM 4293 N N . MET A 1 567 ? -24.447 1.934 -18.166 1.00 98.69 567 MET A N 1
ATOM 4294 C CA . MET A 1 567 ? -23.862 0.720 -18.735 1.00 98.69 567 MET A CA 1
ATOM 4295 C C . MET A 1 567 ? -24.262 -0.514 -17.928 1.00 98.69 567 MET A C 1
ATOM 4297 O O . MET A 1 567 ? -24.557 -1.554 -18.508 1.00 98.69 567 MET A O 1
ATOM 4301 N N . PHE A 1 568 ? -24.357 -0.407 -16.602 1.00 98.75 568 PHE A N 1
ATOM 4302 C CA . PHE A 1 568 ? -24.841 -1.500 -15.764 1.00 98.75 568 PHE A CA 1
ATOM 4303 C C . PHE A 1 568 ? -26.279 -1.898 -16.122 1.00 98.75 568 PHE A C 1
ATOM 4305 O O . PHE A 1 568 ? -26.567 -3.080 -16.325 1.00 98.75 568 PHE A O 1
ATOM 4312 N N . ASN A 1 569 ? -27.161 -0.916 -16.320 1.00 98.81 569 ASN A N 1
ATOM 4313 C CA . ASN A 1 569 ? -28.505 -1.153 -16.837 1.00 98.81 569 ASN A CA 1
ATOM 4314 C C . ASN A 1 569 ? -28.491 -1.833 -18.219 1.00 98.81 569 ASN A C 1
ATOM 4316 O O . ASN A 1 569 ? -29.203 -2.821 -18.413 1.00 98.81 569 ASN A O 1
ATOM 4320 N N . VAL A 1 570 ? -27.653 -1.365 -19.150 1.00 98.75 570 VAL A N 1
ATOM 4321 C CA . VAL A 1 570 ? -27.511 -1.935 -20.506 1.00 98.75 570 VAL A CA 1
ATOM 4322 C C . VAL A 1 570 ? -26.978 -3.373 -20.480 1.00 98.75 570 VAL A C 1
ATOM 4324 O O . VAL A 1 570 ? -27.534 -4.242 -21.151 1.00 98.75 570 VAL A O 1
ATOM 4327 N N . VAL A 1 571 ? -25.963 -3.674 -19.666 1.00 98.62 571 VAL A N 1
ATOM 4328 C CA . VAL A 1 571 ? -25.405 -5.030 -19.485 1.00 98.62 571 VAL A CA 1
ATOM 4329 C C . VAL A 1 571 ? -26.466 -6.005 -18.976 1.00 98.62 571 VAL A C 1
ATOM 4331 O O . VAL A 1 571 ? -26.519 -7.154 -19.421 1.00 98.62 571 VAL A O 1
ATOM 4334 N N . CYS A 1 572 ? -27.351 -5.541 -18.093 1.00 98.50 572 CYS A N 1
ATOM 4335 C CA . CYS A 1 572 ? -28.506 -6.300 -17.619 1.00 98.50 572 CYS A CA 1
ATOM 4336 C C . CYS A 1 572 ? -29.669 -6.355 -18.637 1.00 98.50 572 CYS A C 1
ATOM 4338 O O . CYS A 1 572 ? -30.723 -6.908 -18.331 1.00 98.50 572 CYS A O 1
ATOM 4340 N N . GLY A 1 573 ? -29.511 -5.820 -19.851 1.00 98.19 573 GLY A N 1
ATOM 4341 C CA . GLY A 1 573 ? -30.501 -5.866 -20.937 1.00 98.19 573 GLY A CA 1
ATOM 4342 C C . GLY A 1 573 ? -31.479 -4.686 -20.982 1.00 98.19 573 GL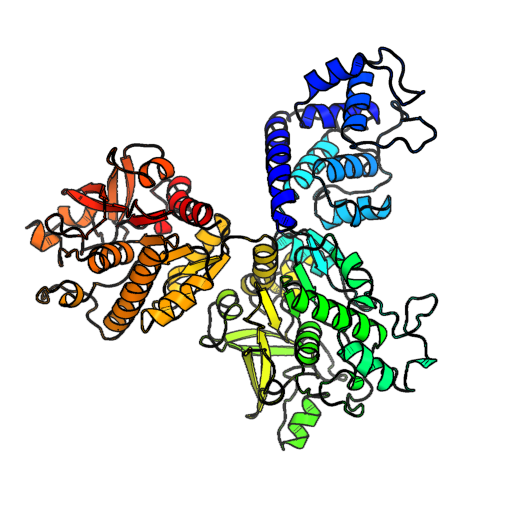Y A C 1
ATOM 4343 O O . GLY A 1 573 ? -32.438 -4.705 -21.763 1.00 98.19 573 GLY A O 1
ATOM 4344 N N . GLY A 1 574 ? -31.260 -3.663 -20.157 1.00 98.44 574 GLY A N 1
ATOM 4345 C CA . GLY A 1 574 ? -32.058 -2.442 -20.136 1.00 98.44 574 GLY A CA 1
ATOM 4346 C C . GLY A 1 574 ? -31.840 -1.549 -21.363 1.00 98.44 574 GLY A C 1
ATOM 4347 O O . GLY A 1 574 ? -31.018 -1.841 -22.229 1.00 98.44 574 GLY A O 1
ATOM 4348 N N . GLY A 1 575 ? -32.618 -0.472 -21.457 1.00 98.25 575 GLY A N 1
ATOM 4349 C CA . GLY A 1 575 ? -32.456 0.596 -22.451 1.00 98.25 575 GLY A CA 1
ATOM 4350 C C . GLY A 1 575 ? -32.207 1.953 -21.796 1.00 98.25 575 GLY A C 1
ATOM 4351 O O . GLY A 1 575 ? -32.392 2.101 -20.584 1.00 98.25 575 GLY A O 1
ATOM 4352 N N . LEU A 1 576 ? -31.817 2.946 -22.595 1.00 98.19 576 LEU A N 1
ATOM 4353 C CA . LEU A 1 576 ? -31.575 4.317 -22.143 1.00 98.19 576 LEU A CA 1
ATOM 4354 C C . LEU A 1 576 ? -32.520 5.296 -22.836 1.00 98.19 576 LEU A C 1
ATOM 4356 O O . LEU A 1 576 ? -32.958 5.084 -23.961 1.00 98.19 576 LEU A O 1
ATOM 4360 N N . ILE A 1 577 ? -32.819 6.393 -22.154 1.00 96.31 577 ILE A N 1
ATOM 4361 C CA . ILE A 1 577 ? -33.312 7.607 -22.793 1.00 96.31 577 ILE A CA 1
ATOM 4362 C C . ILE A 1 577 ? -32.075 8.366 -23.278 1.00 96.31 577 ILE A C 1
ATOM 4364 O O . ILE A 1 577 ? -31.258 8.775 -22.458 1.00 96.31 577 ILE A O 1
ATOM 4368 N N . GLN A 1 578 ? -31.935 8.522 -24.599 1.00 94.94 578 GLN A N 1
ATOM 4369 C CA . GLN A 1 578 ? -30.739 9.097 -25.240 1.00 94.94 578 GLN A CA 1
ATOM 4370 C C . GLN A 1 578 ? -30.617 10.623 -25.108 1.00 94.94 578 GLN A C 1
ATOM 4372 O O . GLN A 1 578 ? -29.516 11.143 -25.222 1.00 94.94 578 GLN A O 1
ATOM 4377 N N . ASP A 1 579 ? -31.730 11.334 -24.910 1.00 92.25 579 ASP A N 1
ATOM 4378 C CA . ASP A 1 579 ? -31.757 12.781 -24.661 1.00 92.25 579 ASP A CA 1
ATOM 4379 C C . ASP A 1 579 ? -32.948 13.115 -23.754 1.00 92.25 579 ASP A C 1
ATOM 4381 O O . ASP A 1 579 ? -34.115 13.085 -24.166 1.00 92.25 579 ASP A O 1
ATOM 4385 N N . LEU A 1 580 ? -32.653 13.390 -22.485 1.00 90.94 580 LEU A N 1
ATOM 4386 C CA . LEU A 1 580 ? -33.649 13.686 -21.462 1.00 90.94 580 LEU A CA 1
ATOM 4387 C C . LEU A 1 580 ? -34.492 14.940 -21.777 1.00 90.94 580 LEU A C 1
ATOM 4389 O O . LEU A 1 580 ? -35.711 14.853 -21.614 1.00 90.94 580 LEU A O 1
ATOM 4393 N N . PRO A 1 581 ? -33.934 16.071 -22.267 1.00 89.38 581 PRO A N 1
ATOM 4394 C CA . PRO A 1 581 ? -34.736 17.219 -22.706 1.00 89.38 581 PRO A CA 1
ATOM 4395 C C . PRO A 1 581 ? -35.836 16.848 -23.712 1.00 89.38 581 PRO A C 1
ATOM 4397 O O . PRO A 1 581 ? -37.007 17.184 -23.514 1.00 89.38 581 PRO A O 1
ATOM 4400 N N . SER A 1 582 ? -35.487 16.105 -24.768 1.00 88.81 582 SER A N 1
ATOM 4401 C CA . SER A 1 582 ? -36.438 15.667 -25.795 1.00 88.81 582 SER A CA 1
ATOM 4402 C C . SER A 1 582 ? -37.484 14.714 -25.231 1.00 88.81 582 SER A C 1
ATOM 4404 O O . SER A 1 582 ? -38.658 14.831 -25.578 1.00 88.81 582 SER A O 1
ATOM 4406 N N . TYR A 1 583 ? -37.083 13.796 -24.346 1.00 88.62 583 TYR A N 1
ATOM 4407 C CA . TYR A 1 583 ? -38.000 12.857 -23.697 1.00 88.62 583 TYR A CA 1
ATOM 4408 C C . TYR A 1 583 ? -39.018 13.558 -22.793 1.00 88.62 583 TYR A C 1
ATOM 4410 O O . TYR A 1 583 ? -40.205 13.236 -22.834 1.00 88.62 583 TYR A O 1
ATOM 4418 N N . LEU A 1 584 ? -38.574 14.543 -22.008 1.00 86.62 584 LEU A N 1
ATOM 4419 C CA . LEU A 1 584 ? -39.455 15.340 -21.154 1.00 86.62 584 LEU A CA 1
ATOM 4420 C C . LEU A 1 584 ? -40.325 16.313 -21.967 1.00 86.62 584 LEU A C 1
ATOM 4422 O O . LEU A 1 584 ? -41.343 16.790 -21.469 1.00 86.62 584 LEU A O 1
ATOM 4426 N N . GLY A 1 585 ? -39.952 16.599 -23.220 1.00 84.81 585 GLY A N 1
ATOM 4427 C CA . GLY A 1 585 ? -40.610 17.604 -24.051 1.00 84.81 585 GLY A CA 1
ATOM 4428 C C . GLY A 1 585 ? -40.363 19.028 -23.548 1.00 84.81 585 GLY A C 1
ATOM 4429 O O . GLY A 1 585 ? -41.197 19.909 -23.765 1.00 84.81 585 GLY A O 1
ATOM 4430 N N . THR A 1 586 ? -39.242 19.251 -22.857 1.00 72.44 586 THR A N 1
ATOM 4431 C CA . THR A 1 586 ? -38.909 20.516 -22.195 1.00 72.44 586 THR A CA 1
ATOM 4432 C C . THR A 1 586 ? -37.618 21.091 -22.773 1.00 72.44 586 THR A C 1
ATOM 4434 O O . THR A 1 586 ? -36.681 20.380 -23.126 1.00 72.44 586 THR A O 1
ATOM 4437 N N . THR A 1 587 ? -37.552 22.417 -22.897 1.00 64.69 587 THR A N 1
ATOM 4438 C CA . THR A 1 587 ? -36.320 23.130 -23.264 1.00 64.69 587 THR A CA 1
ATOM 4439 C C . THR A 1 587 ? -36.132 24.287 -22.291 1.00 64.69 587 THR A C 1
ATOM 4441 O O . THR A 1 587 ? -37.002 25.156 -22.224 1.00 64.69 587 THR A O 1
ATOM 4444 N N . GLY A 1 588 ? -35.026 24.329 -21.542 1.00 68.56 588 GLY A N 1
ATOM 4445 C CA . GLY A 1 588 ? -34.711 25.446 -20.639 1.00 68.56 588 GLY A CA 1
ATOM 4446 C C . GLY A 1 588 ? -34.397 25.030 -19.201 1.00 68.56 588 GLY A C 1
ATOM 4447 O O . GLY A 1 588 ? -33.714 24.035 -18.975 1.00 68.56 588 GLY A O 1
ATOM 4448 N N . ASP A 1 589 ? -34.857 25.830 -18.233 1.00 67.44 589 ASP A N 1
ATOM 4449 C CA . ASP A 1 589 ? -34.472 25.728 -16.816 1.00 67.44 589 ASP A CA 1
ATOM 4450 C C . ASP A 1 589 ? -34.879 24.403 -16.145 1.00 67.44 589 ASP A C 1
ATOM 4452 O O . ASP A 1 589 ? -34.207 23.971 -15.215 1.00 67.44 589 ASP A O 1
ATOM 4456 N N . GLU A 1 590 ? -35.909 23.715 -16.647 1.00 73.25 590 GLU A N 1
ATOM 4457 C CA . GLU A 1 590 ? -36.345 22.412 -16.118 1.00 73.25 590 GLU A CA 1
ATOM 4458 C C . GLU A 1 590 ? -35.316 21.296 -16.348 1.00 73.25 590 GLU A C 1
ATOM 4460 O O . GLU A 1 590 ? -35.178 20.424 -15.503 1.00 73.25 590 GLU A O 1
ATOM 4465 N N . TYR A 1 591 ? -34.540 21.339 -17.435 1.00 81.00 591 TYR A N 1
ATOM 4466 C CA . TYR A 1 591 ? -33.441 20.391 -17.657 1.00 81.00 591 TYR A CA 1
ATOM 4467 C C . TYR A 1 591 ? -32.187 20.748 -16.841 1.00 81.00 591 TYR A C 1
ATOM 4469 O O . TYR A 1 591 ? -31.389 19.873 -16.501 1.00 81.00 591 TYR A O 1
ATOM 4477 N N . LYS A 1 592 ? -32.015 22.024 -16.463 1.00 85.56 592 LYS A N 1
ATOM 4478 C CA . LYS A 1 592 ? -30.821 22.476 -15.728 1.00 85.56 592 LYS A CA 1
ATOM 4479 C C . LYS A 1 592 ? -30.670 21.836 -14.350 1.00 85.56 592 LYS A C 1
ATOM 4481 O O . LYS A 1 592 ? -29.582 21.893 -13.792 1.00 85.56 592 LYS A O 1
ATOM 4486 N N . VAL A 1 593 ? -31.721 21.219 -13.809 1.00 88.56 593 VAL A N 1
ATOM 4487 C CA . VAL A 1 593 ? -31.635 20.432 -12.567 1.00 88.56 593 VAL A CA 1
ATOM 4488 C C . VAL A 1 593 ? -30.873 19.113 -12.757 1.00 88.56 593 VAL A C 1
ATOM 4490 O O . VAL A 1 593 ? -30.366 18.580 -11.779 1.00 88.56 593 VAL A O 1
ATOM 4493 N N . HIS A 1 594 ? -30.735 18.627 -13.997 1.00 90.00 594 HIS A N 1
ATOM 4494 C CA . HIS A 1 594 ? -29.991 17.410 -14.359 1.00 90.00 594 HIS A CA 1
ATOM 4495 C C . HIS A 1 594 ? -28.592 17.721 -14.925 1.00 90.00 594 HIS A C 1
ATOM 4497 O O . HIS A 1 594 ? -27.642 16.970 -14.693 1.00 90.00 594 HIS A O 1
ATOM 4503 N N . ARG A 1 595 ? -28.415 18.861 -15.618 1.00 91.06 595 ARG A N 1
ATOM 4504 C CA . ARG A 1 595 ? -27.099 19.335 -16.107 1.00 91.06 595 ARG A CA 1
ATOM 4505 C C . ARG A 1 595 ? -27.062 20.855 -16.305 1.00 91.06 595 ARG A C 1
ATOM 4507 O O . ARG A 1 595 ? -27.871 21.394 -17.057 1.00 91.06 595 ARG A O 1
ATOM 4514 N N . ASN A 1 596 ? -26.098 21.562 -15.701 1.00 89.00 596 ASN A N 1
ATOM 4515 C CA . ASN A 1 596 ? -26.080 23.038 -15.667 1.00 89.00 596 ASN A CA 1
ATOM 4516 C C . ASN A 1 596 ? -24.737 23.682 -16.068 1.00 89.00 596 ASN A C 1
ATOM 4518 O O . ASN A 1 596 ? -24.109 24.392 -15.282 1.00 89.00 596 ASN A O 1
ATOM 4522 N N . ARG A 1 597 ? -24.302 23.496 -17.320 1.00 84.50 597 ARG A N 1
ATOM 4523 C CA . ARG A 1 597 ? -23.013 24.023 -17.813 1.00 84.50 597 ARG A CA 1
ATOM 4524 C C . ARG A 1 597 ? -22.815 25.527 -17.482 1.00 84.50 597 ARG A C 1
ATOM 4526 O O . ARG A 1 597 ? -23.706 26.325 -17.778 1.00 84.50 597 ARG A O 1
ATOM 4533 N N . PRO A 1 598 ? -21.650 25.950 -16.942 1.00 86.31 598 PRO A N 1
ATOM 4534 C CA . PRO A 1 598 ? -20.444 25.153 -16.682 1.00 86.31 598 PRO A CA 1
ATOM 4535 C C . PRO A 1 598 ? -20.392 24.491 -15.290 1.00 86.31 598 PRO A C 1
ATOM 4537 O O . PRO A 1 598 ? -19.412 23.824 -14.992 1.00 86.31 598 PRO A O 1
ATOM 4540 N N . ASN A 1 599 ? -21.399 24.681 -14.434 1.00 89.38 599 ASN A N 1
ATOM 4541 C CA . ASN A 1 599 ? -21.393 24.199 -13.051 1.00 89.38 599 ASN A CA 1
ATOM 4542 C C . ASN A 1 599 ? -22.128 22.857 -12.909 1.00 89.38 599 ASN A C 1
ATOM 4544 O O . ASN A 1 599 ? -23.009 22.521 -13.700 1.00 89.38 599 ASN A O 1
ATOM 4548 N N . TRP A 1 600 ? -21.846 22.119 -11.838 1.00 92.38 600 TRP A N 1
ATOM 4549 C CA . TRP A 1 600 ? -22.678 20.979 -11.451 1.00 92.38 600 TRP A CA 1
ATOM 4550 C C . TRP A 1 600 ? -24.141 21.405 -11.292 1.00 92.38 600 TRP A C 1
ATOM 4552 O O . TRP A 1 600 ? -24.438 22.415 -10.641 1.00 92.38 600 TRP A O 1
ATOM 4562 N N . ALA A 1 601 ? -25.058 20.639 -11.884 1.00 94.56 601 ALA A N 1
ATOM 4563 C CA . ALA A 1 601 ? -26.451 20.719 -11.476 1.00 94.56 601 ALA A CA 1
ATOM 4564 C C . ALA A 1 601 ? -26.600 20.095 -10.085 1.00 94.56 601 ALA A C 1
ATOM 4566 O O . ALA A 1 601 ? -25.756 19.303 -9.658 1.00 94.56 601 ALA A O 1
ATOM 4567 N N . ARG A 1 602 ? -27.648 20.494 -9.366 1.00 94.56 602 ARG A N 1
ATOM 4568 C CA . ARG A 1 602 ? -27.926 20.041 -8.003 1.00 94.56 602 ARG A CA 1
ATOM 4569 C C . ARG A 1 602 ? -29.406 19.744 -7.875 1.00 94.56 602 ARG A C 1
ATOM 4571 O O . ARG A 1 602 ? -30.228 20.577 -8.265 1.00 94.56 602 ARG A O 1
ATOM 4578 N N . HIS A 1 603 ? -29.730 18.591 -7.315 1.00 95.75 603 HIS A N 1
ATOM 4579 C CA . HIS A 1 603 ? -31.104 18.222 -7.013 1.00 95.75 603 HIS A CA 1
ATOM 4580 C C . HIS A 1 603 ? -31.170 17.269 -5.819 1.00 95.75 603 HIS A C 1
ATOM 4582 O O . HIS A 1 603 ? -30.149 16.770 -5.350 1.00 95.75 603 HIS A O 1
ATOM 4588 N N . ASP A 1 604 ? -32.382 17.029 -5.333 1.00 97.38 604 ASP A N 1
ATOM 4589 C CA . ASP A 1 604 ? -32.642 16.076 -4.261 1.00 97.38 604 ASP A CA 1
ATOM 4590 C C . ASP A 1 604 ? -33.079 14.734 -4.857 1.00 97.38 604 ASP A C 1
ATOM 4592 O O . ASP A 1 604 ? -33.738 14.698 -5.900 1.00 97.38 604 ASP A O 1
ATOM 4596 N N . ILE A 1 605 ? -32.750 13.644 -4.170 1.00 98.12 605 ILE A N 1
ATOM 4597 C CA . ILE A 1 605 ? -33.169 12.285 -4.525 1.00 98.12 605 ILE A CA 1
ATOM 4598 C C . ILE A 1 605 ? -33.966 11.655 -3.385 1.00 98.12 605 ILE A C 1
ATOM 4600 O O . ILE A 1 605 ? -33.729 11.944 -2.211 1.00 98.12 605 ILE A O 1
ATOM 4604 N N . ILE A 1 606 ? -34.905 10.776 -3.729 1.00 98.19 606 ILE A N 1
ATOM 4605 C CA . ILE A 1 606 ? -35.752 10.038 -2.788 1.00 98.19 606 ILE A CA 1
ATOM 4606 C C . ILE A 1 606 ? -35.401 8.556 -2.871 1.00 98.19 606 ILE A C 1
ATOM 4608 O O . ILE A 1 606 ? -35.419 7.978 -3.955 1.00 98.19 606 ILE A O 1
ATOM 4612 N N . ILE A 1 607 ? -35.153 7.935 -1.720 1.00 97.94 607 ILE A N 1
ATOM 4613 C CA . ILE A 1 607 ? -34.774 6.531 -1.580 1.00 97.94 607 ILE A CA 1
ATOM 4614 C C . ILE A 1 607 ? -36.010 5.706 -1.216 1.00 97.94 607 ILE A C 1
ATOM 4616 O O . ILE A 1 607 ? -36.696 5.971 -0.228 1.00 97.94 607 ILE A O 1
ATOM 4620 N N . GLY A 1 608 ? -36.288 4.680 -2.017 1.00 95.75 608 GLY A N 1
ATOM 4621 C CA . GLY A 1 608 ? -37.377 3.740 -1.781 1.00 95.75 608 GLY A CA 1
ATOM 4622 C C . GLY A 1 608 ? -37.081 2.761 -0.642 1.00 95.75 608 GLY A C 1
ATOM 4623 O O . GLY A 1 608 ? -35.939 2.384 -0.394 1.00 95.75 608 GLY A O 1
ATOM 4624 N N . ASP A 1 609 ? -38.124 2.263 0.024 1.00 94.12 609 ASP A N 1
ATOM 4625 C CA . ASP A 1 609 ? -37.990 1.271 1.107 1.00 94.12 609 ASP A CA 1
ATOM 4626 C C . ASP A 1 609 ? -37.456 -0.096 0.651 1.00 94.12 609 ASP A C 1
ATOM 4628 O O . ASP A 1 609 ? -37.070 -0.923 1.475 1.00 94.12 609 ASP A O 1
ATOM 4632 N N . ASN A 1 610 ? -37.444 -0.341 -0.658 1.00 95.44 610 ASN A N 1
ATOM 4633 C CA . ASN A 1 610 ? -36.836 -1.510 -1.281 1.00 95.44 610 ASN A CA 1
ATOM 4634 C C . ASN A 1 610 ? -35.310 -1.386 -1.440 1.00 95.44 610 ASN A C 1
ATOM 4636 O O . ASN A 1 610 ? -34.692 -2.354 -1.882 1.00 95.44 610 ASN A O 1
ATOM 4640 N N . ALA A 1 611 ? -34.718 -0.235 -1.107 1.00 96.69 611 ALA A N 1
ATOM 4641 C CA . ALA A 1 611 ? -33.277 -0.023 -1.087 1.00 96.69 611 ALA A CA 1
ATOM 4642 C C . ALA A 1 611 ? -32.588 -0.874 -0.019 1.00 96.69 611 ALA A C 1
ATOM 4644 O O . ALA A 1 611 ? -33.002 -0.880 1.142 1.00 96.69 611 ALA A O 1
ATOM 4645 N N . LYS A 1 612 ? -31.498 -1.541 -0.402 1.00 94.50 612 LYS A N 1
ATOM 4646 C CA . LYS A 1 612 ? -30.640 -2.288 0.516 1.00 94.50 612 LYS A CA 1
ATOM 4647 C C . LYS A 1 612 ? -29.447 -1.442 0.943 1.00 94.50 612 LYS A C 1
ATOM 4649 O O . LYS A 1 612 ? -29.284 -1.192 2.127 1.00 94.50 612 LYS A O 1
ATOM 4654 N N . TRP A 1 613 ? -28.638 -0.975 -0.006 1.00 96.62 613 TRP A N 1
ATOM 4655 C CA . TRP A 1 613 ? -27.397 -0.258 0.295 1.00 96.62 613 TRP A CA 1
ATOM 4656 C C . TRP A 1 613 ? -27.603 1.251 0.359 1.00 96.62 613 TRP A C 1
ATOM 4658 O O . TRP A 1 613 ? -27.055 1.885 1.256 1.00 96.62 613 TRP A O 1
ATOM 4668 N N . MET A 1 614 ? -28.427 1.832 -0.524 1.00 96.50 614 MET A N 1
ATOM 4669 C CA . MET A 1 614 ? -28.691 3.284 -0.514 1.00 96.50 614 MET A CA 1
ATOM 4670 C C . MET A 1 614 ? -29.190 3.774 0.854 1.00 96.50 614 MET A C 1
ATOM 4672 O O . MET A 1 614 ? -28.761 4.822 1.331 1.00 96.50 614 MET A O 1
ATOM 4676 N N . LYS A 1 615 ? -30.049 2.988 1.516 1.00 92.75 615 LYS A N 1
ATOM 4677 C CA . LYS A 1 615 ? -30.605 3.316 2.836 1.00 92.75 615 LYS A CA 1
ATOM 4678 C C . LYS A 1 615 ? -29.550 3.284 3.943 1.00 92.75 615 LYS A C 1
ATOM 4680 O O . LYS A 1 615 ? -29.544 4.173 4.788 1.00 92.75 615 LYS A O 1
ATOM 4685 N N . ASP A 1 616 ? -28.643 2.310 3.910 1.00 92.00 616 ASP A N 1
ATOM 4686 C CA . ASP A 1 616 ? -27.548 2.191 4.881 1.00 92.00 616 ASP A CA 1
ATOM 4687 C C . ASP A 1 616 ? -26.487 3.286 4.683 1.00 92.00 616 ASP A C 1
ATOM 4689 O O . ASP A 1 616 ? -25.959 3.825 5.653 1.00 92.00 616 ASP A O 1
ATOM 4693 N N . ILE A 1 617 ? -26.191 3.637 3.428 1.00 95.25 617 ILE A N 1
ATOM 4694 C CA . ILE A 1 617 ? -25.206 4.668 3.064 1.00 95.25 617 ILE A CA 1
ATOM 4695 C C . ILE A 1 617 ? -25.672 6.061 3.503 1.00 95.25 617 ILE A C 1
ATOM 4697 O O . ILE A 1 617 ? -24.876 6.838 4.039 1.00 95.25 617 ILE A O 1
ATOM 4701 N N . ILE A 1 618 ? -26.948 6.371 3.258 1.00 94.12 618 ILE A N 1
ATOM 4702 C CA . ILE A 1 618 ? -27.524 7.705 3.472 1.00 94.12 618 ILE A CA 1
ATOM 4703 C C . ILE A 1 618 ? -28.074 7.855 4.894 1.00 94.12 618 ILE A C 1
ATOM 4705 O O . ILE A 1 618 ? -27.997 8.935 5.472 1.00 94.12 618 ILE A O 1
ATOM 4709 N N . GLY A 1 619 ? -28.613 6.782 5.479 1.00 91.56 619 GLY A N 1
ATOM 4710 C CA . GLY A 1 619 ? -29.246 6.810 6.800 1.00 91.56 619 GLY A CA 1
ATOM 4711 C C . GLY A 1 619 ? -30.624 7.485 6.829 1.00 91.56 619 GLY A C 1
ATOM 4712 O O . GLY A 1 619 ? -31.187 7.654 7.910 1.00 91.56 619 GLY A O 1
ATOM 4713 N N . ASP A 1 620 ? -31.181 7.845 5.668 1.00 92.00 620 ASP A N 1
ATOM 4714 C CA . ASP A 1 620 ? -32.489 8.488 5.505 1.00 92.00 620 ASP A CA 1
ATOM 4715 C C . ASP A 1 620 ? -33.175 8.019 4.200 1.00 92.00 620 ASP A C 1
ATOM 4717 O O . ASP A 1 620 ? -32.635 7.240 3.413 1.00 92.00 620 ASP A O 1
ATOM 4721 N N . SER A 1 621 ? -34.404 8.480 3.994 1.00 93.69 621 SER A N 1
ATOM 4722 C CA . SER A 1 621 ? -35.272 8.267 2.833 1.00 93.69 621 SER A CA 1
ATOM 4723 C C . SER A 1 621 ? -35.106 9.322 1.732 1.00 93.69 621 SER A C 1
ATOM 4725 O O . SER A 1 621 ? -35.768 9.237 0.700 1.00 93.69 621 SER A O 1
ATOM 4727 N N . TYR A 1 622 ? -34.238 10.316 1.926 1.00 95.12 622 TYR A N 1
ATOM 4728 C CA . TYR A 1 622 ? -33.893 11.326 0.925 1.00 95.12 622 TYR A CA 1
ATOM 4729 C C . TYR A 1 622 ? -32.438 11.785 1.095 1.00 95.12 622 TYR A C 1
ATOM 4731 O O . TYR A 1 622 ? -31.871 11.673 2.180 1.00 95.12 622 TYR A O 1
ATOM 4739 N N . LEU A 1 623 ? -31.838 12.317 0.031 1.00 96.50 623 LEU A N 1
ATOM 4740 C CA . LEU A 1 623 ? -30.538 12.992 0.071 1.00 96.50 623 LEU A CA 1
ATOM 4741 C C . LEU A 1 623 ? -30.619 14.281 -0.742 1.00 96.50 623 LEU A C 1
ATOM 4743 O O . LEU A 1 623 ? -31.137 14.283 -1.857 1.00 96.50 623 LEU A O 1
ATOM 4747 N N . MET A 1 624 ? -30.133 15.380 -0.169 1.00 95.69 624 MET A N 1
ATOM 4748 C CA . MET A 1 624 ? -30.256 16.706 -0.769 1.00 95.69 624 MET A CA 1
ATOM 4749 C C . MET A 1 624 ? -29.014 17.111 -1.564 1.00 95.69 624 MET A C 1
ATOM 4751 O O . MET A 1 624 ? -27.892 16.819 -1.155 1.00 95.69 624 MET A O 1
ATOM 4755 N N . ASN A 1 625 ? -29.221 17.896 -2.623 1.00 95.12 625 ASN A N 1
ATOM 4756 C CA . ASN A 1 625 ? -28.173 18.559 -3.412 1.00 95.12 625 ASN A CA 1
ATOM 4757 C C . ASN A 1 625 ? -27.082 17.640 -4.001 1.00 95.12 625 ASN A C 1
ATOM 4759 O O . ASN A 1 625 ? -25.914 18.042 -4.081 1.00 95.12 625 ASN A O 1
ATOM 4763 N N . VAL A 1 626 ? -27.438 16.441 -4.462 1.00 96.94 626 VAL A N 1
ATOM 4764 C CA . VAL A 1 626 ? -26.475 15.570 -5.153 1.00 96.94 626 VAL A CA 1
ATOM 4765 C C . VAL A 1 626 ? -25.925 16.249 -6.414 1.00 96.94 626 VAL A C 1
ATOM 4767 O O . VAL A 1 626 ? -26.620 17.037 -7.062 1.00 96.94 626 VAL A O 1
ATOM 4770 N N . ALA A 1 627 ? -24.653 16.001 -6.739 1.00 96.38 627 ALA A N 1
ATOM 4771 C CA . ALA A 1 627 ? -24.014 16.540 -7.940 1.00 96.38 627 ALA A CA 1
ATOM 4772 C C . ALA A 1 627 ? -24.523 15.823 -9.190 1.00 96.38 627 ALA A C 1
ATOM 4774 O O . ALA A 1 627 ? -24.442 14.601 -9.278 1.00 96.38 627 ALA A O 1
ATOM 4775 N N . SER A 1 628 ? -24.996 16.577 -10.177 1.00 96.25 628 SER A N 1
ATOM 4776 C CA . SER A 1 628 ? -25.611 16.010 -11.373 1.00 96.25 628 SER A CA 1
ATOM 4777 C C . SER A 1 628 ? -24.983 16.550 -12.657 1.00 96.25 628 SER A C 1
ATOM 4779 O O . SER A 1 628 ? -24.821 17.766 -12.830 1.00 96.25 628 SER A O 1
ATOM 4781 N N . TRP A 1 629 ? -24.639 15.635 -13.568 1.00 94.38 629 TRP A N 1
ATOM 4782 C CA . TRP A 1 629 ? -24.111 15.950 -14.896 1.00 94.38 629 TRP A CA 1
ATOM 4783 C C . TRP A 1 629 ? -24.491 14.889 -15.934 1.00 94.38 629 TRP A C 1
ATOM 4785 O O . TRP A 1 629 ? -23.642 14.209 -16.501 1.00 94.38 629 TRP A O 1
ATOM 4795 N N . HIS A 1 630 ? -25.784 14.752 -16.219 1.00 93.50 630 HIS A N 1
ATOM 4796 C CA . HIS A 1 630 ? -26.249 13.758 -17.185 1.00 93.50 630 HIS A CA 1
ATOM 4797 C C . HIS A 1 630 ? -27.351 14.295 -18.097 1.00 93.50 630 HIS A C 1
ATOM 4799 O O . HIS A 1 630 ? -28.079 15.244 -17.799 1.00 93.50 630 HIS A O 1
ATOM 4805 N N . HIS A 1 631 ? -27.439 13.689 -19.273 1.00 92.94 631 HIS A N 1
ATOM 4806 C CA . HIS A 1 631 ? -28.499 13.945 -20.249 1.00 92.94 631 HIS A CA 1
ATOM 4807 C C . HIS A 1 631 ? -29.077 12.650 -20.816 1.00 92.94 631 HIS A C 1
ATOM 4809 O O . HIS A 1 631 ? -30.235 12.637 -21.215 1.00 92.94 631 HIS A O 1
ATOM 4815 N N . GLN A 1 632 ? -28.323 11.5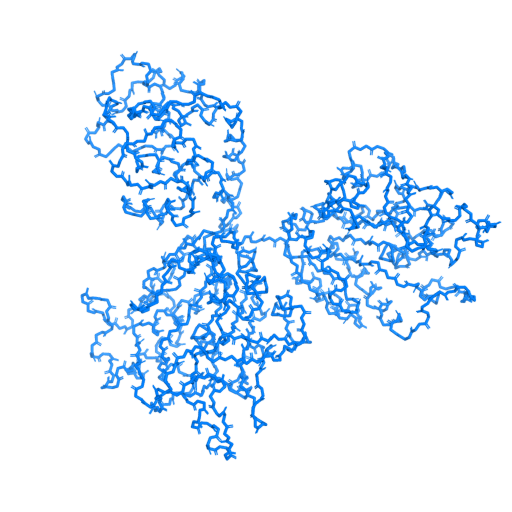53 -20.722 1.00 95.12 632 GLN A N 1
ATOM 4816 C CA . GLN A 1 632 ? -28.843 10.196 -20.804 1.00 95.12 632 GLN A CA 1
ATOM 4817 C C . GLN A 1 632 ? -29.255 9.695 -19.422 1.00 95.12 632 GLN A C 1
ATOM 4819 O O . GLN A 1 632 ? -28.651 10.072 -18.418 1.00 95.12 632 GLN A O 1
ATOM 4824 N N . VAL A 1 633 ? -30.285 8.851 -19.368 1.00 96.94 633 VAL A N 1
ATOM 4825 C CA . VAL A 1 633 ? -30.749 8.188 -18.135 1.00 96.94 633 VAL A CA 1
ATOM 4826 C C . VAL A 1 633 ? -31.283 6.791 -18.450 1.00 96.94 633 VAL A C 1
ATOM 4828 O O . VAL A 1 633 ? -31.621 6.491 -19.597 1.00 96.94 633 VAL A O 1
ATOM 4831 N N . ALA A 1 634 ? -31.400 5.925 -17.442 1.00 98.19 634 ALA A N 1
ATOM 4832 C CA . ALA A 1 634 ? -32.045 4.623 -17.613 1.00 98.19 634 ALA A CA 1
ATOM 4833 C C . ALA A 1 634 ? -33.517 4.780 -18.041 1.00 98.19 634 ALA A C 1
ATOM 4835 O O . ALA A 1 634 ? -34.261 5.578 -17.472 1.00 98.19 634 ALA A O 1
ATOM 4836 N N . ASN A 1 635 ? -33.954 4.001 -19.035 1.00 97.44 635 ASN A N 1
ATOM 4837 C CA . ASN A 1 635 ? -35.340 4.020 -19.495 1.00 97.44 635 ASN A CA 1
ATOM 4838 C C . ASN A 1 635 ? -36.241 3.285 -18.480 1.00 97.44 635 ASN A C 1
ATOM 4840 O O . ASN A 1 635 ? -36.114 2.063 -18.338 1.00 97.44 635 ASN A O 1
ATOM 4844 N N . PRO A 1 636 ? -37.198 3.964 -17.817 1.00 95.62 636 PRO A N 1
ATOM 4845 C CA . PRO A 1 636 ? -38.046 3.339 -16.800 1.00 95.62 636 PRO A CA 1
ATOM 4846 C C . PRO A 1 636 ? -38.965 2.246 -17.368 1.00 95.62 636 PRO A C 1
ATOM 4848 O O . PRO A 1 636 ? -39.359 1.332 -16.647 1.00 95.62 636 PRO A O 1
ATOM 4851 N N . GLY A 1 637 ? -39.281 2.290 -18.668 1.00 96.25 637 GLY A N 1
ATOM 4852 C CA . GLY A 1 637 ? -40.047 1.246 -19.353 1.00 96.25 637 GLY A CA 1
ATOM 4853 C C . GLY A 1 637 ? -39.229 -0.001 -19.703 1.00 96.25 637 GLY A C 1
ATOM 4854 O O . GLY A 1 637 ? -39.798 -0.994 -20.157 1.00 96.25 637 GLY A O 1
ATOM 4855 N N . ARG A 1 638 ? -37.903 0.043 -19.521 1.00 97.69 638 ARG A N 1
ATOM 4856 C CA . ARG A 1 638 ? -36.976 -1.017 -19.924 1.00 97.69 638 ARG A CA 1
ATOM 4857 C C . ARG A 1 638 ? -35.747 -1.056 -19.010 1.00 97.69 638 ARG A C 1
ATOM 4859 O O . ARG A 1 638 ? -34.614 -0.889 -19.458 1.00 97.69 638 ARG A O 1
ATOM 4866 N N . VAL A 1 639 ? -35.980 -1.286 -17.722 1.00 98.50 639 VAL A N 1
ATOM 4867 C CA . VAL A 1 639 ? -34.913 -1.527 -16.739 1.00 98.50 639 VAL A CA 1
ATOM 4868 C C . VAL A 1 639 ? -34.337 -2.935 -16.924 1.00 98.50 639 VAL A C 1
ATOM 4870 O O . VAL A 1 639 ? -35.070 -3.881 -17.223 1.00 98.50 639 VAL A O 1
ATOM 4873 N N . GLY A 1 640 ? -33.020 -3.069 -16.764 1.00 98.25 640 GLY A N 1
ATOM 4874 C CA . GLY A 1 640 ? -32.297 -4.329 -16.902 1.00 98.25 640 GLY A CA 1
ATOM 4875 C C . GLY A 1 640 ? -32.756 -5.416 -15.924 1.00 98.25 640 GLY A C 1
ATOM 4876 O O . GLY A 1 640 ? -33.215 -5.161 -14.811 1.00 98.25 640 GLY A O 1
ATOM 4877 N N . GLN A 1 641 ? -32.615 -6.671 -16.341 1.00 97.81 641 GLN A N 1
ATOM 4878 C CA . GLN A 1 641 ? -33.003 -7.838 -15.563 1.00 97.81 641 GLN A CA 1
ATOM 4879 C C . GLN A 1 641 ? -32.183 -7.961 -14.270 1.00 97.81 641 GLN A C 1
ATOM 4881 O O . GLN A 1 641 ? -30.956 -7.910 -14.284 1.00 97.81 641 GLN A O 1
ATOM 4886 N N . GLY A 1 642 ? -32.878 -8.197 -13.154 1.00 97.44 642 GLY A N 1
ATOM 4887 C CA . GLY A 1 642 ? -32.266 -8.378 -11.833 1.00 97.44 642 GLY A CA 1
ATOM 4888 C C . GLY A 1 642 ? -31.919 -7.074 -11.111 1.00 97.44 642 GLY A C 1
ATOM 4889 O O . GLY A 1 642 ? -31.540 -7.130 -9.943 1.00 97.44 642 GLY A O 1
ATOM 4890 N N . LEU A 1 643 ? -32.092 -5.922 -11.766 1.00 98.62 643 LEU A N 1
ATOM 4891 C CA . LEU A 1 643 ? -31.946 -4.616 -11.137 1.00 98.62 643 LEU A CA 1
ATOM 4892 C C . LEU A 1 643 ? -33.222 -4.221 -10.395 1.00 98.62 643 LEU A C 1
ATOM 4894 O O . LEU A 1 643 ? -34.330 -4.281 -10.932 1.00 98.62 643 LEU A O 1
ATOM 4898 N N . THR A 1 644 ? -33.042 -3.761 -9.165 1.00 98.56 644 THR A N 1
ATOM 4899 C CA . THR A 1 644 ? -34.064 -3.086 -8.373 1.00 98.56 644 THR A CA 1
ATOM 4900 C C . THR A 1 644 ? -33.833 -1.585 -8.497 1.00 98.56 644 THR A C 1
ATOM 4902 O O . THR A 1 644 ? -32.758 -1.104 -8.150 1.00 98.56 644 THR A O 1
ATOM 4905 N N . VAL A 1 645 ? -34.825 -0.828 -8.968 1.00 98.69 645 VAL A N 1
ATOM 4906 C CA . VAL A 1 645 ? -34.787 0.641 -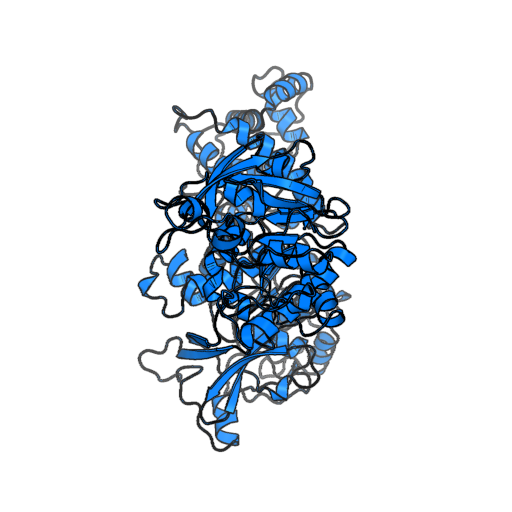8.902 1.00 98.69 645 VAL A CA 1
ATOM 4907 C C . VAL A 1 645 ? -35.070 1.074 -7.470 1.00 98.69 645 VAL A C 1
ATOM 4909 O O . VAL A 1 645 ? -36.096 0.683 -6.904 1.00 98.69 645 VAL A O 1
ATOM 4912 N N . VAL A 1 646 ? -34.166 1.858 -6.887 1.00 98.44 646 VAL A N 1
ATOM 4913 C CA . VAL A 1 646 ? -34.198 2.188 -5.453 1.00 98.44 646 VAL A CA 1
ATOM 4914 C C . VAL A 1 646 ? -34.155 3.683 -5.158 1.00 98.44 646 VAL A C 1
ATOM 4916 O O . VAL A 1 646 ? -34.372 4.063 -4.012 1.00 98.44 646 VAL A O 1
ATOM 4919 N N . SER A 1 647 ? -33.891 4.533 -6.153 1.00 98.44 647 SER A N 1
ATOM 4920 C CA . SER A 1 647 ? -33.889 5.985 -5.971 1.00 98.44 647 SER A CA 1
ATOM 4921 C C . SER A 1 647 ? -34.402 6.714 -7.204 1.00 98.44 647 SER A C 1
ATOM 4923 O O . SER A 1 647 ? -34.138 6.280 -8.330 1.00 98.44 647 SER A O 1
ATOM 4925 N N . TYR A 1 648 ? -35.099 7.827 -6.976 1.00 98.31 648 TYR A N 1
ATOM 4926 C CA . TYR A 1 648 ? -35.592 8.723 -8.019 1.00 98.31 648 TYR A CA 1
ATOM 4927 C C . TYR A 1 648 ? -35.244 10.183 -7.710 1.00 98.31 648 TYR A C 1
ATOM 4929 O O . TYR A 1 648 ? -35.307 10.604 -6.554 1.00 98.31 648 TYR A O 1
ATOM 4937 N N . GLY A 1 649 ? -34.916 10.946 -8.749 1.00 95.94 649 GLY A N 1
ATOM 4938 C CA . GLY A 1 649 ? -34.706 12.393 -8.711 1.00 95.94 649 GLY A CA 1
ATOM 4939 C C . GLY A 1 649 ? -35.902 13.171 -9.278 1.00 95.94 649 GLY A C 1
ATOM 4940 O O . GLY A 1 649 ? -36.997 12.620 -9.448 1.00 95.94 649 GLY A O 1
ATOM 4941 N N . PRO A 1 650 ? -35.726 14.464 -9.608 1.00 93.81 650 PRO A N 1
ATOM 4942 C CA . PRO A 1 650 ? -36.748 15.248 -10.293 1.00 93.81 650 PRO A CA 1
ATOM 4943 C C . PRO A 1 650 ? -37.203 14.585 -11.600 1.00 93.81 650 PRO A C 1
ATOM 4945 O O . PRO A 1 650 ? -36.423 13.937 -12.293 1.00 93.81 650 PRO A O 1
ATOM 4948 N N . ASN A 1 651 ? -38.469 14.796 -11.970 1.00 91.81 651 ASN A N 1
ATOM 4949 C CA . ASN A 1 651 ? -39.073 14.237 -13.189 1.00 91.81 651 ASN A CA 1
ATOM 4950 C C . ASN A 1 651 ? -39.118 12.696 -13.236 1.00 91.81 651 ASN A C 1
ATOM 4952 O O . ASN A 1 651 ? -39.148 12.128 -14.327 1.00 91.81 651 ASN A O 1
ATOM 4956 N N . ASP A 1 652 ? -39.128 12.039 -12.070 1.00 92.44 652 ASP A N 1
ATOM 4957 C CA . ASP A 1 652 ? -39.127 10.576 -11.923 1.00 92.44 652 ASP A CA 1
ATOM 4958 C C . ASP A 1 652 ? -37.935 9.897 -12.628 1.00 92.44 652 ASP A C 1
ATOM 4960 O O . ASP A 1 652 ? -38.002 8.731 -13.028 1.00 92.44 652 ASP A O 1
ATOM 4964 N N . VAL A 1 653 ? -36.825 10.628 -12.785 1.00 96.25 653 VAL A N 1
ATOM 4965 C CA . VAL A 1 653 ? -35.567 10.079 -13.292 1.00 96.25 653 VAL A CA 1
ATOM 4966 C C . VAL A 1 653 ? -35.034 9.053 -12.299 1.00 96.25 653 VAL A C 1
ATOM 4968 O O . VAL A 1 653 ? -35.001 9.303 -11.098 1.00 96.25 653 VAL A O 1
ATOM 4971 N N . ILE A 1 654 ? -34.623 7.889 -12.803 1.00 98.62 654 ILE A N 1
ATOM 4972 C CA . ILE A 1 654 ? -33.993 6.843 -11.995 1.00 98.62 654 ILE A CA 1
ATOM 4973 C C . ILE A 1 654 ? -32.589 7.303 -11.601 1.00 98.62 654 ILE A C 1
ATOM 4975 O O . ILE A 1 654 ? -31.739 7.484 -12.469 1.00 98.62 654 ILE A O 1
ATOM 4979 N N . GLU A 1 655 ? -32.348 7.420 -10.297 1.00 98.56 655 GLU A N 1
ATOM 4980 C CA . GLU A 1 655 ? -31.087 7.927 -9.736 1.00 98.56 655 GLU A CA 1
ATOM 4981 C C . GLU A 1 655 ? -30.218 6.841 -9.103 1.00 98.56 655 GLU A C 1
ATOM 4983 O O . GLU A 1 655 ? -29.025 7.046 -8.895 1.00 98.56 655 GLU A O 1
ATOM 4988 N N . ALA A 1 656 ? -30.792 5.677 -8.789 1.00 98.75 656 ALA A N 1
ATOM 4989 C CA . ALA A 1 656 ? -30.010 4.531 -8.346 1.00 98.75 656 ALA A CA 1
ATOM 4990 C C . ALA A 1 656 ? -30.694 3.193 -8.638 1.00 98.75 656 ALA A C 1
ATOM 4992 O O . ALA A 1 656 ? -31.919 3.043 -8.522 1.00 98.75 656 ALA A O 1
ATOM 4993 N N . VAL A 1 657 ? -29.864 2.199 -8.951 1.00 98.81 657 VAL A N 1
ATOM 4994 C CA . VAL A 1 657 ? -30.250 0.798 -9.145 1.00 98.81 657 VAL A CA 1
ATOM 4995 C C . VAL A 1 657 ? -29.346 -0.129 -8.340 1.00 98.81 657 VAL A C 1
ATOM 4997 O O . VAL A 1 657 ? -28.155 0.120 -8.173 1.00 98.81 657 VAL A O 1
ATOM 5000 N N . GLU A 1 658 ? -29.905 -1.238 -7.869 1.00 98.62 658 GLU A N 1
ATOM 5001 C CA . GLU A 1 658 ? -29.186 -2.246 -7.092 1.00 98.62 658 GLU A CA 1
ATOM 5002 C C . GLU A 1 658 ? -29.375 -3.635 -7.699 1.00 98.62 658 GLU A C 1
ATOM 5004 O O . GLU A 1 658 ? -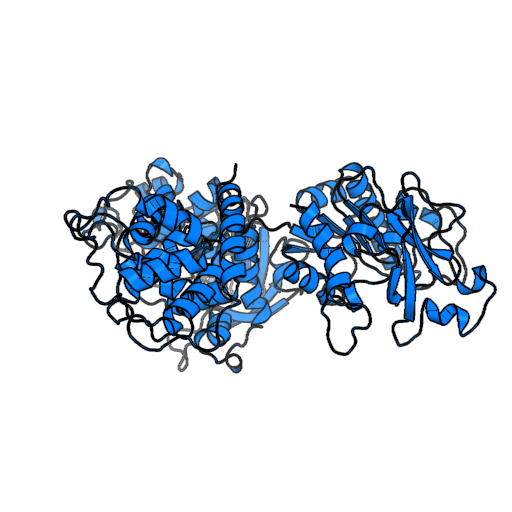30.504 -4.065 -7.937 1.00 98.62 658 GLU A O 1
ATOM 5009 N N . TYR A 1 659 ? -28.289 -4.390 -7.870 1.00 98.50 659 TYR A N 1
ATOM 5010 C CA . TYR A 1 659 ? -28.367 -5.823 -8.165 1.00 98.50 659 TYR A CA 1
ATOM 5011 C C . TYR A 1 659 ? -28.254 -6.622 -6.865 1.00 98.50 659 TYR A C 1
ATOM 5013 O O . TYR A 1 659 ? -27.201 -7.142 -6.497 1.00 98.50 659 TYR A O 1
ATOM 5021 N N . GLN A 1 660 ? -29.363 -6.692 -6.130 1.00 97.62 660 GLN A N 1
ATOM 5022 C CA . GLN A 1 660 ? -29.403 -7.138 -4.729 1.00 97.62 660 GLN A CA 1
ATOM 5023 C C . GLN A 1 660 ? -29.040 -8.616 -4.502 1.00 97.62 660 GLN A C 1
ATOM 5025 O O . GLN A 1 660 ? -28.830 -9.023 -3.356 1.00 97.62 660 GLN A O 1
ATOM 5030 N N . ALA A 1 661 ? -28.961 -9.414 -5.573 1.00 97.38 661 ALA A N 1
ATOM 5031 C CA . ALA A 1 661 ? -28.483 -10.795 -5.524 1.00 97.38 661 ALA A CA 1
ATOM 5032 C C . ALA A 1 661 ? -26.965 -10.898 -5.278 1.00 97.38 661 ALA A C 1
ATOM 5034 O O . ALA A 1 661 ? -26.501 -11.950 -4.839 1.00 97.38 661 ALA A O 1
ATOM 5035 N N . ASN A 1 662 ? -26.213 -9.821 -5.523 1.00 97.25 662 ASN A N 1
ATOM 5036 C CA . ASN A 1 662 ? -24.785 -9.743 -5.231 1.00 97.25 662 ASN A CA 1
ATOM 5037 C C . ASN A 1 662 ? -24.514 -9.230 -3.805 1.00 97.25 662 ASN A C 1
ATOM 5039 O O . ASN A 1 662 ? -25.389 -8.677 -3.134 1.00 97.25 662 ASN A O 1
ATOM 5043 N N . THR A 1 663 ? -23.273 -9.406 -3.345 1.00 95.31 663 THR A N 1
ATOM 5044 C CA . THR A 1 663 ? -22.765 -8.903 -2.062 1.00 95.31 663 THR A CA 1
ATOM 5045 C C . THR A 1 663 ? -22.877 -7.381 -2.002 1.00 95.31 663 THR A C 1
ATOM 5047 O O . THR A 1 663 ? -23.410 -6.855 -1.026 1.00 95.31 663 THR A O 1
ATOM 5050 N N . PHE A 1 664 ? -22.434 -6.699 -3.066 1.00 98.44 664 PHE A N 1
ATOM 5051 C CA . PHE A 1 664 ? -22.548 -5.253 -3.262 1.00 98.44 664 PHE A CA 1
ATOM 5052 C C . PHE A 1 664 ? -22.484 -4.918 -4.758 1.00 98.44 664 PHE A C 1
ATOM 5054 O O . PHE A 1 664 ? -21.489 -5.212 -5.413 1.00 98.44 664 PHE A O 1
ATOM 5061 N N . ALA A 1 665 ? -23.544 -4.348 -5.325 1.00 98.50 665 ALA A N 1
ATOM 5062 C CA . ALA A 1 665 ? -23.577 -3.940 -6.731 1.00 98.50 665 ALA A CA 1
ATOM 5063 C C . ALA A 1 665 ? -24.550 -2.769 -6.896 1.00 98.50 665 ALA A C 1
ATOM 5065 O O . ALA A 1 665 ? -25.735 -2.963 -7.189 1.00 98.50 665 ALA A O 1
ATOM 5066 N N . LEU A 1 666 ? -24.037 -1.567 -6.646 1.00 98.81 666 LEU A N 1
ATOM 5067 C CA . LEU A 1 666 ? -24.792 -0.321 -6.617 1.00 98.81 666 LEU A CA 1
ATOM 5068 C C . LEU A 1 666 ? -24.439 0.529 -7.836 1.00 98.81 666 LEU A C 1
ATOM 5070 O O . LEU A 1 666 ? -23.268 0.800 -8.086 1.00 98.81 666 LEU A O 1
ATOM 5074 N N . GLY A 1 667 ? -25.454 0.965 -8.575 1.00 98.75 667 GLY A N 1
ATOM 5075 C CA . GLY A 1 667 ? -25.324 1.999 -9.589 1.00 98.75 667 GLY A CA 1
ATOM 5076 C C . GLY A 1 667 ? -26.017 3.284 -9.142 1.00 98.75 667 GLY A C 1
ATOM 5077 O O . GLY A 1 667 ? -27.148 3.210 -8.667 1.00 98.75 667 GLY A O 1
ATOM 5078 N N . VAL A 1 668 ? -25.365 4.435 -9.304 1.00 98.81 668 VAL A N 1
ATOM 5079 C CA . VAL A 1 668 ? -25.917 5.774 -9.033 1.00 98.81 668 VAL A CA 1
ATOM 5080 C C . VAL A 1 668 ? -25.769 6.672 -10.258 1.00 98.81 668 VAL A C 1
ATOM 5082 O O . VAL A 1 668 ? -24.766 6.582 -10.961 1.00 98.81 668 VAL A O 1
ATOM 5085 N N . GLN A 1 669 ? -26.758 7.516 -10.545 1.00 98.56 669 GLN A N 1
ATOM 5086 C CA . GLN A 1 669 ? -26.747 8.408 -11.711 1.00 98.56 669 GLN A CA 1
ATOM 5087 C C . GLN A 1 669 ? -26.034 9.736 -11.421 1.00 98.56 669 GLN A C 1
ATOM 5089 O O . GLN A 1 669 ? -25.355 10.266 -12.303 1.00 98.56 669 GLN A O 1
ATOM 5094 N N . PHE A 1 670 ? -26.165 10.246 -10.198 1.00 97.75 670 PHE A N 1
ATOM 5095 C CA . PHE A 1 670 ? -25.414 11.386 -9.678 1.00 97.75 670 PHE A CA 1
ATOM 5096 C C . PHE A 1 670 ? -23.936 11.042 -9.392 1.00 97.75 670 PHE A C 1
ATOM 5098 O O . PHE A 1 670 ? -23.523 9.885 -9.468 1.00 97.75 670 PHE A O 1
ATOM 5105 N N . HIS A 1 671 ? -23.144 12.062 -9.047 1.00 97.50 671 HIS A N 1
ATOM 5106 C CA . HIS A 1 671 ? -21.692 11.988 -8.847 1.00 97.50 671 HIS A CA 1
ATOM 5107 C C . HIS A 1 671 ? -21.300 12.203 -7.371 1.00 97.50 671 HIS A C 1
ATOM 5109 O O . HIS A 1 671 ? -21.046 13.342 -6.964 1.00 97.50 671 HIS A O 1
ATOM 5115 N N . PRO A 1 672 ? -21.274 11.154 -6.524 1.00 96.75 672 PRO A N 1
ATOM 5116 C CA . PRO A 1 672 ? -20.831 11.289 -5.135 1.00 96.75 672 PRO A CA 1
ATOM 5117 C C . PRO A 1 672 ? -19.371 11.764 -5.009 1.00 96.75 672 PRO A C 1
ATOM 5119 O O . PRO A 1 672 ? -19.026 12.431 -4.036 1.00 96.75 672 PRO A O 1
ATOM 5122 N N . GLU A 1 673 ? -18.512 11.473 -5.986 1.00 95.44 673 GLU A N 1
ATOM 5123 C CA . GLU A 1 673 ? -17.109 11.897 -6.024 1.00 95.44 673 GLU A CA 1
ATOM 5124 C C . GLU A 1 673 ? -16.936 13.421 -5.976 1.00 95.44 673 GLU A C 1
ATOM 5126 O O . GLU A 1 673 ? -16.004 13.910 -5.342 1.00 95.44 673 GLU A O 1
ATOM 5131 N N . ALA A 1 674 ? -17.895 14.180 -6.521 1.00 94.06 674 ALA A N 1
ATOM 5132 C CA . ALA A 1 674 ? -17.803 15.634 -6.635 1.00 94.06 674 ALA A CA 1
ATOM 5133 C C . ALA A 1 674 ? -17.809 16.378 -5.284 1.00 94.06 674 ALA A C 1
ATOM 5135 O O . ALA A 1 674 ? -17.358 17.522 -5.217 1.00 94.06 674 ALA A O 1
ATOM 5136 N N . ASP A 1 675 ? -18.331 15.759 -4.217 1.00 94.44 675 ASP A N 1
ATOM 5137 C CA . ASP A 1 675 ? -18.420 16.373 -2.883 1.00 94.44 675 ASP A CA 1
ATOM 5138 C C . ASP A 1 675 ? -17.681 15.566 -1.791 1.00 94.44 675 ASP A C 1
ATOM 5140 O O . ASP A 1 675 ? -17.490 16.071 -0.684 1.00 94.44 675 ASP A O 1
ATOM 5144 N N . ALA A 1 676 ? -17.236 14.332 -2.066 1.00 93.31 676 ALA A N 1
ATOM 5145 C CA . ALA A 1 676 ? -16.711 13.404 -1.053 1.00 93.31 676 ALA A CA 1
ATOM 5146 C C . ALA A 1 676 ? -15.389 13.840 -0.393 1.00 93.31 676 ALA A C 1
ATOM 5148 O O . ALA A 1 676 ? -15.148 13.507 0.769 1.00 93.31 676 ALA A O 1
ATOM 5149 N N . LEU A 1 677 ? -14.549 14.610 -1.091 1.00 90.75 677 LEU A N 1
ATOM 5150 C CA . LEU A 1 677 ? -13.335 15.213 -0.517 1.00 90.75 677 LEU A CA 1
ATOM 5151 C C . LEU A 1 677 ? -13.619 16.505 0.275 1.00 90.75 677 LEU A C 1
ATOM 5153 O O . LEU A 1 677 ? -12.725 17.056 0.919 1.00 90.75 677 LEU A O 1
ATOM 5157 N N . GLY A 1 678 ? -14.865 16.988 0.268 1.00 89.75 678 GLY A N 1
ATOM 5158 C CA . GLY A 1 678 ? -15.273 18.215 0.940 1.00 89.75 678 GLY A CA 1
ATOM 5159 C C . GLY A 1 678 ? -14.788 19.487 0.239 1.00 89.75 678 GLY A C 1
ATOM 5160 O O . GLY A 1 678 ? -14.778 19.590 -0.984 1.00 89.75 678 GLY A O 1
ATOM 5161 N N . GLY A 1 679 ? -14.428 20.501 1.029 1.00 86.12 679 GLY A N 1
ATOM 5162 C CA . GLY A 1 679 ? -14.004 21.809 0.523 1.00 86.12 679 GLY A CA 1
ATOM 5163 C C . GLY A 1 679 ? -15.150 22.805 0.309 1.00 86.12 679 GLY A C 1
ATOM 5164 O O . GLY A 1 679 ? -16.322 22.512 0.526 1.00 86.12 679 GLY A O 1
ATOM 5165 N N . SER A 1 680 ? -14.808 24.035 -0.088 1.00 82.19 680 SER A N 1
ATOM 5166 C CA . SER A 1 680 ? -15.774 25.145 -0.188 1.00 82.19 680 SER A CA 1
ATOM 5167 C C . SER A 1 680 ? -16.802 24.996 -1.313 1.00 82.19 680 SER A C 1
ATOM 5169 O O . SER A 1 680 ? -17.778 25.743 -1.340 1.00 82.19 680 SER A O 1
ATOM 5171 N N . SER A 1 681 ? -16.561 24.092 -2.263 1.00 81.12 681 SER A N 1
ATOM 5172 C CA . SER A 1 681 ? -17.470 23.772 -3.367 1.00 81.12 681 SER A CA 1
ATOM 5173 C C . SER A 1 681 ? -18.435 22.632 -3.049 1.00 81.12 681 SER A C 1
ATOM 5175 O O . SER A 1 681 ? -19.375 22.441 -3.822 1.00 81.12 681 SER A O 1
ATOM 5177 N N . ALA A 1 682 ? -18.218 21.897 -1.952 1.00 86.00 682 ALA A N 1
ATOM 5178 C CA . ALA A 1 682 ? -19.078 20.787 -1.572 1.00 86.00 682 ALA A CA 1
ATOM 5179 C C . ALA A 1 682 ? -20.454 21.295 -1.129 1.00 86.00 682 ALA A C 1
ATOM 5181 O O . ALA A 1 682 ? -20.555 22.209 -0.305 1.00 86.00 682 ALA A O 1
ATOM 5182 N N . VAL A 1 683 ? -21.512 20.708 -1.692 1.00 90.56 683 VAL A N 1
ATOM 5183 C CA . VAL A 1 683 ? -22.903 21.081 -1.372 1.00 90.56 683 VAL A CA 1
ATOM 5184 C C . VAL A 1 683 ? -23.657 19.929 -0.715 1.00 90.56 683 VAL A C 1
ATOM 5186 O O . VAL A 1 683 ? -24.369 20.154 0.264 1.00 90.56 683 VAL A O 1
ATOM 5189 N N . CYS A 1 684 ? -23.492 18.703 -1.222 1.00 92.25 684 CYS A N 1
ATOM 5190 C CA . CYS A 1 684 ? -23.897 17.502 -0.497 1.00 92.25 684 CYS A CA 1
ATOM 5191 C C . CYS A 1 684 ? -22.974 17.297 0.715 1.00 92.25 684 CYS A C 1
ATOM 5193 O O . CYS A 1 684 ? -21.814 17.707 0.686 1.00 92.25 684 CYS A O 1
ATOM 5195 N N . ASP A 1 685 ? -23.474 16.654 1.776 1.00 91.62 685 ASP A N 1
ATOM 5196 C CA . ASP A 1 685 ? -22.654 16.290 2.937 1.00 91.62 685 ASP A CA 1
ATOM 5197 C C . ASP A 1 685 ? -21.470 15.402 2.487 1.00 91.62 685 ASP A C 1
ATOM 5199 O O . ASP A 1 685 ? -21.707 14.281 2.016 1.00 91.62 685 ASP A O 1
ATOM 5203 N N . PRO A 1 686 ? -20.209 15.861 2.638 1.00 92.50 686 PRO A N 1
ATOM 5204 C CA . PRO A 1 686 ? -19.031 15.105 2.215 1.00 92.50 686 PRO A CA 1
ATOM 5205 C C . PRO A 1 686 ? -18.912 13.741 2.891 1.00 92.50 686 PRO A C 1
ATOM 5207 O O . PRO A 1 686 ? -18.453 12.781 2.277 1.00 92.50 686 PRO A O 1
ATOM 5210 N N . ALA A 1 687 ? -19.350 13.622 4.148 1.00 90.38 687 ALA A N 1
ATOM 5211 C CA . ALA A 1 687 ? -19.291 12.359 4.873 1.00 90.38 687 ALA A CA 1
ATOM 5212 C C . ALA A 1 687 ? -20.267 11.334 4.282 1.00 90.38 687 ALA A C 1
ATOM 5214 O O . ALA A 1 687 ? -19.922 10.156 4.166 1.00 90.38 687 ALA A O 1
ATOM 5215 N N . VAL A 1 688 ? -21.458 11.779 3.868 1.00 93.44 688 VAL A N 1
ATOM 5216 C CA . VAL A 1 688 ? -22.442 10.922 3.189 1.00 93.44 688 VAL A CA 1
ATOM 5217 C C . VAL A 1 688 ? -21.967 10.571 1.780 1.00 93.44 688 VAL A C 1
ATOM 5219 O O . VAL A 1 688 ? -22.037 9.410 1.387 1.00 93.44 688 VAL A O 1
ATOM 5222 N N . ALA A 1 689 ? -21.404 11.528 1.041 1.00 94.94 689 ALA A N 1
ATOM 5223 C CA . ALA A 1 689 ? -20.824 11.282 -0.278 1.00 94.94 689 ALA A CA 1
ATOM 5224 C C . ALA A 1 689 ? -19.669 10.256 -0.223 1.00 94.94 689 ALA A C 1
ATOM 5226 O O . ALA A 1 689 ? -19.627 9.304 -1.005 1.00 94.94 689 ALA A O 1
ATOM 5227 N N . ALA A 1 690 ? -18.789 10.357 0.776 1.00 94.44 690 ALA A N 1
ATOM 5228 C CA . ALA A 1 690 ? -17.728 9.379 1.010 1.00 94.44 690 ALA A CA 1
ATOM 5229 C C . ALA A 1 690 ? -18.256 7.992 1.440 1.00 94.44 690 ALA A C 1
ATOM 5231 O O . ALA A 1 690 ? -17.579 6.983 1.217 1.00 94.44 690 ALA A O 1
ATOM 5232 N N . ASN A 1 691 ? -19.462 7.894 2.023 1.00 96.69 691 ASN A N 1
ATOM 5233 C CA . ASN A 1 691 ? -20.030 6.606 2.440 1.00 96.69 691 ASN A CA 1
ATOM 5234 C C . ASN A 1 691 ? -20.297 5.656 1.262 1.00 96.69 691 ASN A C 1
ATOM 5236 O O . ASN A 1 691 ? -20.271 4.443 1.466 1.00 96.69 691 ASN A O 1
ATOM 5240 N N . PHE A 1 692 ? -20.493 6.160 0.039 1.00 98.12 692 PHE A N 1
ATOM 5241 C CA . PHE A 1 692 ? -20.639 5.317 -1.155 1.00 98.12 692 PHE A CA 1
ATOM 5242 C C . PHE A 1 692 ? -19.379 4.480 -1.408 1.00 98.12 692 PHE A C 1
ATOM 5244 O O . PHE A 1 692 ? -19.446 3.256 -1.544 1.00 98.12 692 PHE A O 1
ATOM 5251 N N . PHE A 1 693 ? -18.216 5.128 -1.373 1.00 98.12 693 PHE A N 1
ATOM 5252 C CA . PHE A 1 693 ? -16.914 4.482 -1.525 1.00 98.12 693 PHE A CA 1
ATOM 5253 C C . PHE A 1 693 ? -16.557 3.639 -0.300 1.00 98.12 693 PHE A C 1
ATOM 5255 O O . PHE A 1 693 ? -16.053 2.525 -0.434 1.00 98.12 693 PHE A O 1
ATOM 5262 N N . ARG A 1 694 ? -16.880 4.122 0.907 1.00 96.00 694 ARG A N 1
ATOM 5263 C CA . ARG A 1 694 ? -16.690 3.356 2.147 1.00 96.00 694 ARG A CA 1
ATOM 5264 C C . ARG A 1 694 ? -17.477 2.048 2.125 1.00 96.00 694 ARG A C 1
ATOM 5266 O O . ARG A 1 694 ? -16.942 1.021 2.530 1.00 96.00 694 ARG A O 1
ATOM 5273 N N . SER A 1 695 ? -18.719 2.073 1.642 1.00 97.06 695 SER A N 1
ATOM 5274 C CA . SER A 1 695 ? -19.552 0.876 1.526 1.00 97.06 695 SER A CA 1
ATOM 5275 C C . SER A 1 695 ? -18.949 -0.122 0.538 1.00 97.06 695 SER A C 1
ATOM 5277 O O . SER A 1 695 ? -18.862 -1.306 0.860 1.00 97.06 695 SER A O 1
ATOM 5279 N N . LEU A 1 696 ? -18.430 0.346 -0.606 1.00 98.12 696 LEU A N 1
ATOM 5280 C CA . LEU A 1 696 ? -17.682 -0.506 -1.535 1.00 98.12 696 LEU A CA 1
ATOM 5281 C C . LEU A 1 696 ? -16.477 -1.170 -0.850 1.00 98.12 696 LEU A C 1
ATOM 5283 O O . LEU A 1 696 ? -16.355 -2.391 -0.897 1.00 98.12 696 LEU A O 1
ATOM 5287 N N . VAL A 1 697 ? -15.620 -0.389 -0.184 1.00 93.75 697 VAL A N 1
ATOM 5288 C CA . VAL A 1 697 ? -14.425 -0.905 0.509 1.00 93.75 697 VAL A CA 1
ATOM 5289 C C . VAL A 1 697 ? -14.800 -1.912 1.599 1.00 93.75 697 VAL A C 1
ATOM 5291 O O . VAL A 1 697 ? -14.172 -2.960 1.709 1.00 93.75 697 VAL A O 1
ATOM 5294 N N . GLN A 1 698 ? -15.853 -1.651 2.375 1.00 92.56 698 GLN A N 1
ATOM 5295 C CA . GLN A 1 698 ? -16.320 -2.569 3.419 1.00 92.56 698 GLN A CA 1
ATOM 5296 C C . GLN A 1 698 ? -16.809 -3.908 2.865 1.00 92.56 698 GLN A C 1
ATOM 5298 O O . GLN A 1 698 ? -16.560 -4.937 3.484 1.00 92.56 698 GLN A O 1
ATOM 5303 N N . HIS A 1 699 ? -17.497 -3.904 1.721 1.00 94.94 699 HIS A N 1
ATOM 5304 C CA . HIS A 1 699 ? -17.990 -5.130 1.089 1.00 94.94 699 HIS A CA 1
ATOM 5305 C C . HIS A 1 699 ? -16.924 -5.855 0.256 1.00 94.94 699 HIS A C 1
ATOM 5307 O O . HIS A 1 699 ? -17.133 -7.013 -0.105 1.00 94.94 699 HIS A O 1
ATOM 5313 N N . ALA A 1 700 ? -15.818 -5.181 -0.066 1.00 90.69 700 ALA A N 1
ATOM 5314 C CA . ALA A 1 700 ? -14.645 -5.763 -0.708 1.00 90.69 700 ALA A CA 1
ATOM 5315 C C . ALA A 1 700 ? -13.750 -6.545 0.276 1.00 90.69 700 ALA A C 1
ATOM 5317 O O . ALA A 1 700 ? -13.030 -7.439 -0.158 1.00 90.69 700 ALA A O 1
ATOM 5318 N N . ASN A 1 701 ? -13.814 -6.231 1.574 1.00 71.50 701 ASN A N 1
ATOM 5319 C CA . ASN A 1 701 ? -12.982 -6.817 2.634 1.00 71.50 701 ASN A CA 1
ATOM 5320 C C . ASN A 1 701 ? -13.435 -8.202 3.128 1.00 71.50 701 ASN A C 1
ATOM 5322 O O . ASN A 1 701 ? -14.661 -8.464 3.156 1.00 71.50 701 ASN A O 1
#

Sequence (701 aa):
MKKGIFRRVISLIIATCMVFSLGITTYASDDALTRAELVKLLVDTTGQTEQAAAAAQRASVFQDVAEGSAYEGYINLAYANGLIDNTDNNCFNPDAPATQLDAAIMLLRLVQVPRELLDNADDYSAMAVDSGMTAGINYNAAATVSAAQFQQMVNGASGLIGKPYIGITWKSNTQNYESFKAVIRAAGGIPVELDQVVSNVVGYDAEGKVSAEFLNDSGMLKQQYADQIKAKDLSRSNAASVMQAIDGIFFTGGEDISPSLYAVPQTEANNGEDINATRDISDYTLMAYCFANDVPTFAACRGMQMMSIVSGSGFIQDIPNYYAANGRNVGDVHRMPPEARNRTYARHSVDILTGQSRWLYDVVGGATLDNVSSWHHQGLSPQDLAGTDLTLVAKSTVDGLDIVEGVEKQGQTYCMGVQFHPENDCALAVYENNPSAALCDVDICLTFFENLVAYAQDRPVIGISWGGDPDDYVDIQDIIRNVGGVVTHLPQIAGYDNAVDALRRVDGIVVTGGEDINPDLYGEEHSALLEDNTEYRDWRDTSDYNLIKAAVNTNKPMLAICRGMQMFNVVCGGGLIQDLPSYLGTTGDEYKVHRNRPNWARHDIIIGDNAKWMKDIIGDSYLMNVASWHHQVANPGRVGQGLTVVSYGPNDVIEAVEYQANTFALGVQFHPEADALGGSSAVCDPAVAANFFRSLVQHAN

pLDDT: mean 91.16, std 9.6, range [35.22, 98.81]